Protein AF-A0A4R3ECY3-F1 (afdb_monomer)

Solvent-accessible surface area (backbone atoms only — not comparable to full-atom values): 20689 Å² total; per-residue (Å²): 122,49,36,33,35,35,36,10,32,29,17,8,31,43,53,27,49,53,40,46,52,64,72,63,51,92,56,80,47,37,41,31,19,12,16,52,34,33,70,38,80,38,33,53,60,34,50,54,49,42,60,73,66,65,41,53,54,29,34,14,54,40,38,49,27,45,73,75,68,54,66,50,87,97,32,72,66,42,26,51,32,27,62,54,42,63,76,67,56,44,71,68,48,52,53,51,56,70,68,37,41,58,59,46,78,48,75,54,74,92,40,38,34,39,37,21,6,11,30,95,94,30,41,50,75,32,75,68,87,67,90,44,70,70,56,48,64,70,18,57,68,22,36,31,36,29,30,78,62,43,47,74,43,76,49,78,58,98,55,26,27,41,39,21,31,16,13,18,40,52,32,54,86,52,49,48,32,19,22,20,28,38,37,35,33,72,78,70,47,72,45,83,42,80,39,67,55,72,58,60,71,55,54,54,52,28,61,77,71,68,51,70,72,49,55,55,49,18,62,68,43,1,26,83,52,64,80,82,52,81,64,81,44,45,42,29,40,32,39,30,71,48,76,52,17,49,54,48,48,52,44,42,69,66,25,87,55,43,34,81,72,27,23,26,33,75,58,86,84,42,53,78,37,68,54,95,86,38,41,21,76,29,35,70,90,47,43,52,62,53,23,63,76,62,69,32,64,34,30,38,74,33,47,86,49,38,66,62,30,47,57,50,48,54,53,43,45,75,56,75,40,42,49,29,68,43,68,23,81,61,33,47,70,33,90,62,36,44,74,38,51,30,22,36,38,28,47,54,16,36,39,27,48,53,19,41,37,26,40,45,20,39,38,28,42,44,15,35,38,38,34,50,24,37,36,26,38,21,15,33,39,27,40,48,15,35,37,30,32,52,16,38,36,26,56,52,33,72,46,53,68,59,37,78,44,60,57,64,37,76,44,76,65,80,85,130

Nearest PDB structures (foldseek):
  4m98-assembly1_A  TM=9.034E-01  e=2.107E-11  Neisseria gonorrhoeae FA 1090
  4m99-assembly1_B  TM=7.828E-01  e=1.287E-11  Neisseria gonorrhoeae FA 1090
  4eab-assembly1_A  TM=7.260E-01  e=8.252E-12  Caulobacter vibrioides
  4eaa-assembly1_A  TM=6.513E-01  e=6.137E-12  Caulobacter vibrioides
  4ea7-assembly1_A  TM=6.788E-01  e=5.382E-11  Caulobacter vibrioides

Mean predicted aligned error: 12.92 Å

Sequence (416 aa):
MTRLGLIADVHGNLPALEAVIAAAGPVDAWLCAGDIAGHLPLVDEVAARLRALGAHCIRGNHDMALLEGFGIPGSSAATRALQLQRRYVSEETRAWLASLPERLDLTFDDCTLTVLHGGPDSPLEQKVTSVTEAVRAFASGRVLVLGHTHHHLHEVGDDYAVLNPGPVGLPADGVACARAMVLDLPARSMHEIAVPYDATPVLTRMAELGYDERYANCLASGRWSGFSGKAPPVPLIIVGASIYGEMVAELAAAHPGIALIGFVDDAPGLAGRSVGGVPVLGRLADLAALADEHGVTDVAVAIGDNDARRRVAETVKRQGVRLARLVHPQATVSPSARLAQGVIVDAQAYLGPYCAVGEGVSIWPGATISHHTRIGAYAAVKPGASIGGHSVIAEEVKIELGSVTPSYSTVGGSPA

Foldseek 3Di:
DFKEKEAEQQQLQPQLVVQSDVQSPDGPAYEYLANLHFQFANSQVSLVVCVVRVHQYAHAPLLVCLQVVHADPPAPNRSVRSVLNVVPPDPVSNVVSVPHHQWDWDADPNAIEIHAAAADVDSHDHPCPACDPVRVVVFFQHEYEYHPNQDWDWDDDPRGIYTYQGHSHFQAPFALFGTIKMADPPVRDIDIDTHHGDCVVRQVVCVVSVRDNCVVVRNVGSHPPDSPDDPAAAEEEEEDLPPLSLQVVVLQVQDPRHDYQAYAYPPPPQDQPDRNNGHHPYHLVCVLVVCVVRVHQEYAYRDPQLVVSVVSQVSCVVSVHWADAGARPQEAADPQEAADGNEHHDHLEYHEHNEYEAYNEYEEANEYEYYCEYAEHSEYEYHLEYAAHCEYEYGSHYNDHNHYHYHNYYHDDDDD

Structure (mmCIF, N/CA/C/O backbone):
data_AF-A0A4R3ECY3-F1
#
_entry.id   AF-A0A4R3ECY3-F1
#
loop_
_atom_site.group_PDB
_atom_site.id
_atom_site.type_symbol
_atom_site.label_atom_id
_atom_site.label_alt_id
_atom_site.label_comp_id
_atom_site.label_asym_id
_atom_site.label_entity_id
_atom_site.label_seq_id
_atom_site.pdbx_PDB_ins_code
_atom_site.Cartn_x
_atom_site.Cartn_y
_atom_site.Cartn_z
_atom_site.occupancy
_atom_site.B_iso_or_equiv
_atom_site.auth_seq_id
_atom_site.auth_comp_id
_atom_site.auth_asym_id
_atom_site.auth_atom_id
_atom_site.pdbx_PDB_model_num
ATOM 1 N N . MET A 1 1 ? -27.384 -6.109 29.345 1.00 86.12 1 MET A N 1
ATOM 2 C CA . MET A 1 1 ? -25.939 -6.179 29.620 1.00 86.12 1 MET A CA 1
ATOM 3 C C . MET A 1 1 ? -25.334 -6.874 28.436 1.00 86.12 1 MET A C 1
ATOM 5 O O . MET A 1 1 ? -25.494 -8.080 28.303 1.00 86.12 1 MET A O 1
ATOM 9 N N . THR A 1 2 ? -24.766 -6.068 27.559 1.00 97.31 2 THR A N 1
ATOM 10 C CA . THR A 1 2 ? -24.216 -6.470 26.275 1.00 97.31 2 THR A CA 1
ATOM 11 C C . THR A 1 2 ? -22.708 -6.500 26.407 1.00 97.31 2 THR A C 1
ATOM 13 O O . THR A 1 2 ? -22.107 -5.520 26.848 1.00 97.31 2 THR A O 1
ATOM 16 N N . ARG A 1 3 ? -22.100 -7.609 26.012 1.00 98.25 3 ARG A N 1
ATOM 17 C CA . ARG A 1 3 ? -20.657 -7.810 25.993 1.00 98.25 3 ARG A CA 1
ATOM 18 C C . ARG A 1 3 ? -20.173 -7.766 24.553 1.00 98.25 3 ARG A C 1
ATOM 20 O O . ARG A 1 3 ? -20.595 -8.567 23.727 1.00 98.25 3 ARG A O 1
ATOM 27 N N . LEU A 1 4 ? -19.283 -6.836 24.241 1.00 98.69 4 LEU A N 1
ATOM 28 C CA . LEU A 1 4 ? -18.792 -6.588 22.888 1.00 98.69 4 LEU A CA 1
ATOM 29 C C . LEU A 1 4 ? -17.305 -6.921 22.790 1.00 98.69 4 LEU A C 1
ATOM 31 O O . LEU A 1 4 ? -16.524 -6.505 23.643 1.00 98.69 4 LEU A O 1
ATOM 35 N N . GLY A 1 5 ? -16.904 -7.628 21.737 1.00 98.69 5 GLY A N 1
ATOM 36 C CA . GLY A 1 5 ? -15.499 -7.771 21.361 1.00 98.69 5 GLY A CA 1
ATOM 37 C C . GLY A 1 5 ? -15.071 -6.630 20.437 1.00 98.69 5 GLY A C 1
ATOM 38 O O . GLY A 1 5 ? -15.737 -6.365 19.438 1.00 98.69 5 GLY A O 1
ATOM 39 N N . LEU A 1 6 ? -13.971 -5.950 20.749 1.00 98.81 6 LEU A N 1
ATOM 40 C CA . LEU A 1 6 ? -13.422 -4.839 19.969 1.00 98.81 6 LEU A CA 1
ATOM 41 C C . LEU A 1 6 ? -12.062 -5.238 19.387 1.00 98.81 6 LEU A C 1
ATOM 43 O O . LEU A 1 6 ? -11.163 -5.641 20.129 1.00 98.81 6 LEU A O 1
ATOM 47 N N . ILE A 1 7 ? -11.910 -5.100 18.070 1.00 98.69 7 ILE A N 1
ATOM 48 C CA . ILE A 1 7 ? -10.681 -5.412 17.328 1.00 98.69 7 ILE A CA 1
ATOM 49 C C . ILE A 1 7 ? -10.351 -4.326 16.304 1.00 98.69 7 ILE A C 1
ATOM 51 O O . ILE A 1 7 ? -11.239 -3.644 15.798 1.00 98.69 7 ILE A O 1
ATOM 55 N N . ALA A 1 8 ? -9.072 -4.195 15.968 1.00 98.31 8 ALA A N 1
ATOM 56 C CA . ALA A 1 8 ? -8.562 -3.314 14.923 1.00 98.31 8 ALA A CA 1
ATOM 57 C C . ALA A 1 8 ? -7.276 -3.903 14.326 1.00 98.31 8 ALA A C 1
ATOM 59 O O . ALA A 1 8 ? -6.655 -4.781 14.935 1.00 98.31 8 ALA A O 1
ATOM 60 N N . ASP A 1 9 ? -6.878 -3.420 13.149 1.00 97.75 9 ASP A N 1
ATOM 61 C CA . ASP A 1 9 ? -5.559 -3.665 12.558 1.00 97.75 9 ASP A CA 1
ATOM 62 C C . ASP A 1 9 ? -5.216 -5.175 12.485 1.00 97.75 9 ASP A C 1
ATOM 64 O O . ASP A 1 9 ? -4.174 -5.649 12.958 1.00 97.75 9 ASP A O 1
ATOM 68 N N . VAL A 1 10 ? -6.141 -5.966 11.922 1.00 98.25 10 VAL A N 1
ATOM 69 C CA . VAL A 1 10 ? -5.993 -7.427 11.754 1.00 98.25 10 VAL A CA 1
ATOM 70 C C . VAL A 1 10 ? -4.949 -7.758 10.691 1.00 98.25 10 VAL A C 1
ATOM 72 O O . VAL A 1 10 ? -4.252 -8.767 10.808 1.00 98.25 10 VAL A O 1
ATOM 75 N N . HIS A 1 11 ? -4.811 -6.903 9.674 1.00 97.44 11 HIS A N 1
ATOM 76 C CA . HIS A 1 11 ? -3.749 -6.933 8.667 1.00 97.44 11 HIS A CA 1
ATOM 77 C C . HIS A 1 11 ? -3.551 -8.287 7.970 1.00 97.44 11 HIS A C 1
ATOM 79 O O . HIS A 1 11 ? -2.441 -8.579 7.545 1.00 97.44 11 HIS A O 1
ATOM 85 N N . GLY A 1 12 ? -4.580 -9.127 7.833 1.00 98.00 12 GLY A N 1
ATOM 86 C CA . GLY A 1 12 ? -4.457 -10.461 7.233 1.00 98.00 12 GLY A CA 1
ATOM 87 C C . GLY A 1 12 ? -3.755 -11.494 8.128 1.00 98.00 12 GLY A C 1
ATOM 88 O O . GLY A 1 12 ? -3.049 -12.368 7.623 1.00 98.00 12 GLY A O 1
ATOM 89 N N . ASN A 1 13 ? -3.905 -11.394 9.453 1.00 98.25 13 ASN A N 1
ATOM 90 C CA . ASN A 1 13 ? -3.356 -12.342 10.429 1.00 98.25 13 ASN A CA 1
ATOM 91 C C . ASN A 1 13 ? -4.448 -13.211 11.075 1.00 98.25 13 ASN A C 1
ATOM 93 O O . ASN A 1 13 ? -4.914 -12.933 12.182 1.00 98.25 13 ASN A O 1
ATOM 97 N N . LEU A 1 14 ? -4.861 -14.279 10.388 1.00 98.62 14 LEU A N 1
ATOM 98 C CA . LEU A 1 14 ? -5.902 -15.171 10.905 1.00 98.62 14 LEU A CA 1
ATOM 99 C C . LEU A 1 14 ? -5.538 -15.833 12.254 1.00 98.62 14 LEU A C 1
ATOM 101 O O . LEU A 1 14 ? -6.391 -15.818 13.140 1.00 98.62 14 LEU A O 1
ATOM 105 N N . PRO A 1 15 ? -4.323 -16.380 12.478 1.00 98.44 15 PRO A N 1
ATOM 106 C CA . PRO A 1 15 ? -3.983 -16.989 13.767 1.00 98.44 15 PRO A CA 1
ATOM 107 C C . PRO A 1 15 ? -4.095 -16.024 14.951 1.00 98.44 15 PRO A C 1
ATOM 109 O O . PRO A 1 15 ? -4.580 -16.411 16.013 1.00 98.44 15 PRO A O 1
ATOM 112 N N . ALA A 1 16 ? -3.703 -14.760 14.761 1.00 98.31 16 ALA A N 1
ATOM 113 C CA . ALA A 1 16 ? -3.882 -13.724 15.771 1.00 98.31 16 ALA A CA 1
ATOM 114 C C . ALA A 1 16 ? -5.365 -13.433 16.044 1.00 98.31 16 ALA A C 1
ATOM 116 O O . ALA A 1 16 ? -5.767 -13.338 17.205 1.00 98.31 16 ALA A O 1
ATOM 117 N N . LEU A 1 17 ? -6.181 -13.338 14.986 1.00 98.69 17 LEU A N 1
ATOM 118 C CA . LEU A 1 17 ? -7.625 -13.135 15.100 1.00 98.69 17 LEU A CA 1
ATOM 119 C C . LEU A 1 17 ? -8.293 -14.274 15.887 1.00 98.69 17 LEU A C 1
ATOM 121 O O . LEU A 1 17 ? -9.053 -14.014 16.817 1.00 98.69 17 LEU A O 1
ATOM 125 N N . GLU A 1 18 ? -7.985 -15.533 15.574 1.00 98.69 18 GLU A N 1
ATOM 126 C CA . GLU A 1 18 ? -8.539 -16.674 16.316 1.00 98.69 18 GLU A CA 1
ATOM 127 C C . GLU A 1 18 ? -8.093 -16.685 17.780 1.00 98.69 18 GLU A C 1
ATOM 129 O O . GLU A 1 18 ? -8.894 -16.985 18.667 1.00 98.69 18 GLU A O 1
ATOM 134 N N . ALA A 1 19 ? -6.840 -16.314 18.056 1.00 98.56 19 ALA A N 1
ATOM 135 C CA . ALA A 1 19 ? -6.330 -16.254 19.419 1.00 98.56 19 ALA A CA 1
ATOM 136 C C . ALA A 1 19 ? -7.079 -15.214 20.269 1.00 98.56 19 ALA A C 1
ATOM 138 O O . ALA A 1 19 ? -7.458 -15.520 21.402 1.00 98.56 19 ALA A O 1
ATOM 139 N N . VAL A 1 20 ? -7.347 -14.013 19.736 1.00 98.50 20 VAL A N 1
ATOM 140 C CA . VAL A 1 20 ? -8.110 -12.992 20.480 1.00 98.50 20 VAL A CA 1
ATOM 141 C C . VAL A 1 20 ? -9.578 -13.373 20.647 1.00 98.50 20 VAL A C 1
ATOM 143 O O . VAL A 1 20 ? -10.138 -13.133 21.714 1.00 98.50 20 VAL A O 1
ATOM 146 N N . ILE A 1 21 ? -10.188 -14.025 19.651 1.00 98.56 21 ILE A N 1
ATOM 147 C CA . ILE A 1 21 ? -11.567 -14.526 19.757 1.00 98.56 21 ILE A CA 1
ATOM 148 C C . ILE A 1 21 ? -11.665 -15.584 20.858 1.00 98.56 21 ILE A C 1
ATOM 150 O O . ILE A 1 21 ? -12.568 -15.525 21.692 1.00 98.56 21 ILE A O 1
ATOM 154 N N . ALA A 1 22 ? -10.723 -16.528 20.897 1.00 98.25 22 ALA A N 1
ATOM 155 C CA . ALA A 1 22 ? -10.681 -17.551 21.935 1.00 98.25 22 ALA A CA 1
ATOM 156 C C . ALA A 1 22 ? -10.464 -16.942 23.331 1.00 98.25 22 ALA A C 1
ATOM 158 O O . ALA A 1 22 ? -11.137 -17.335 24.284 1.00 98.25 22 ALA A O 1
ATOM 159 N N . ALA A 1 23 ? -9.562 -15.961 23.451 1.00 98.31 23 ALA A N 1
ATOM 160 C CA . ALA A 1 23 ? -9.255 -15.297 24.717 1.00 98.31 23 ALA A CA 1
ATOM 161 C C . ALA A 1 23 ? -10.400 -14.411 25.242 1.00 98.31 23 ALA A C 1
ATOM 163 O O . ALA A 1 23 ? -10.564 -14.291 26.455 1.00 98.31 23 ALA A O 1
ATOM 164 N N . ALA A 1 24 ? -11.206 -13.814 24.359 1.00 97.88 24 ALA A N 1
ATOM 165 C CA . ALA A 1 24 ? -12.351 -12.986 24.747 1.00 97.88 24 ALA A CA 1
ATOM 166 C C . ALA A 1 24 ? -13.479 -13.781 25.423 1.00 97.88 24 ALA A C 1
ATOM 168 O O . ALA A 1 24 ? -14.236 -13.233 26.240 1.00 97.88 24 ALA A O 1
ATOM 169 N N . GLY A 1 25 ? -13.580 -15.072 25.091 1.00 95.94 25 GLY A N 1
ATOM 170 C CA . GLY A 1 25 ? -14.728 -15.899 25.429 1.00 95.94 25 GLY A CA 1
ATOM 171 C C . GLY A 1 25 ? -15.992 -15.461 24.674 1.00 95.94 25 GLY A C 1
ATOM 172 O O . GLY A 1 25 ? -15.911 -14.738 23.680 1.00 95.94 25 GLY A O 1
ATOM 173 N N . PRO A 1 26 ? -17.179 -15.906 25.119 1.00 96.12 26 PRO A N 1
ATOM 174 C CA . PRO A 1 26 ? -18.442 -15.511 24.506 1.00 96.12 26 PRO A CA 1
ATOM 175 C C . PRO A 1 26 ? -18.669 -13.997 24.604 1.00 96.12 26 PRO A C 1
ATOM 177 O O . PRO A 1 26 ? -18.527 -13.409 25.677 1.00 96.12 26 PRO A O 1
ATOM 180 N N . VAL A 1 27 ? -19.047 -13.387 23.483 1.00 98.25 27 VAL A N 1
ATOM 181 C CA . VAL A 1 27 ? -19.480 -11.988 23.362 1.00 98.25 27 VAL A CA 1
ATOM 182 C C . VAL A 1 27 ? -20.734 -11.945 22.488 1.00 98.25 27 VAL A C 1
ATOM 184 O O . VAL A 1 27 ? -20.941 -12.841 21.668 1.00 98.25 27 VAL A O 1
ATOM 187 N N . ASP A 1 28 ? -21.562 -10.919 22.651 1.00 98.31 28 ASP A N 1
ATOM 188 C CA . ASP A 1 28 ? -22.823 -10.762 21.921 1.00 98.31 28 ASP A CA 1
ATOM 189 C C . ASP A 1 28 ? -22.611 -10.239 20.493 1.00 98.31 28 ASP A C 1
ATOM 191 O O . ASP A 1 28 ? -23.364 -10.587 19.586 1.00 98.31 28 ASP A O 1
ATOM 195 N N . ALA A 1 29 ? -21.577 -9.417 20.277 1.00 98.19 29 ALA A N 1
ATOM 196 C CA . ALA A 1 29 ? -21.187 -8.931 18.955 1.00 98.19 29 ALA A CA 1
ATOM 197 C C . ALA A 1 29 ? -19.703 -8.534 18.897 1.00 98.19 29 ALA A C 1
ATOM 199 O O . ALA A 1 29 ? -19.076 -8.248 19.920 1.00 98.19 29 ALA A O 1
ATOM 200 N N . TRP A 1 30 ? -19.157 -8.476 17.679 1.00 98.69 30 TRP A N 1
ATOM 201 C CA . TRP A 1 30 ? -17.803 -7.989 17.399 1.00 98.69 30 TRP A CA 1
ATOM 202 C C . TRP A 1 30 ? -17.842 -6.679 16.614 1.00 98.69 30 TRP A C 1
ATOM 204 O O . TRP A 1 30 ? -18.579 -6.573 15.634 1.00 98.69 30 TRP A O 1
ATOM 214 N N . LEU A 1 31 ? -17.012 -5.713 17.008 1.00 98.75 31 LEU A N 1
ATOM 215 C CA . LEU A 1 31 ? -16.751 -4.471 16.279 1.00 98.75 31 LEU A CA 1
ATOM 216 C C . LEU A 1 31 ? -15.308 -4.479 15.766 1.00 98.75 31 LEU A C 1
ATOM 218 O O . LEU A 1 31 ? -14.377 -4.680 16.546 1.00 98.75 31 LEU A O 1
ATOM 222 N N . CYS A 1 32 ? -15.123 -4.240 14.468 1.00 98.69 32 CYS A N 1
ATOM 223 C CA . CYS A 1 32 ? -13.813 -4.185 13.826 1.00 98.69 32 CYS A CA 1
ATOM 224 C C . CYS A 1 32 ? -13.550 -2.798 13.235 1.00 98.69 32 CYS A C 1
ATOM 226 O O . CYS A 1 32 ? -14.212 -2.394 12.278 1.00 98.69 32 CYS A O 1
ATOM 228 N N . ALA A 1 33 ? -12.563 -2.091 13.789 1.00 98.50 33 ALA A N 1
ATOM 229 C CA . ALA A 1 33 ? -12.195 -0.726 13.417 1.00 98.50 33 ALA A CA 1
ATOM 230 C C . ALA A 1 33 ? -11.274 -0.639 12.180 1.00 98.50 33 ALA A C 1
ATOM 232 O O . ALA A 1 33 ? -10.488 0.296 12.064 1.00 98.50 33 ALA A O 1
ATOM 233 N N . GLY A 1 34 ? -11.373 -1.592 11.249 1.00 97.69 34 GLY A N 1
ATOM 234 C CA . GLY A 1 34 ? -10.670 -1.554 9.963 1.00 97.69 34 GLY A CA 1
ATOM 235 C C . GLY A 1 34 ? -9.243 -2.097 9.979 1.00 97.69 34 GLY A C 1
ATOM 236 O O . GLY A 1 34 ? -8.794 -2.689 10.963 1.00 97.69 34 GLY A O 1
ATOM 237 N N . ASP A 1 35 ? -8.574 -1.923 8.837 1.00 98.19 35 ASP A N 1
ATOM 238 C CA . ASP A 1 35 ? -7.286 -2.528 8.489 1.00 98.19 35 ASP A CA 1
ATOM 239 C C . ASP A 1 35 ? -7.350 -4.056 8.585 1.00 98.19 35 ASP A C 1
ATOM 241 O O . ASP A 1 35 ? -6.617 -4.731 9.312 1.00 98.19 35 ASP A O 1
ATOM 245 N N . ILE A 1 36 ? -8.310 -4.605 7.839 1.00 98.56 36 ILE A N 1
ATOM 246 C CA . ILE A 1 36 ? -8.537 -6.043 7.701 1.00 98.56 36 ILE A CA 1
ATOM 247 C C . ILE A 1 36 ? -7.476 -6.646 6.779 1.00 98.56 36 ILE A C 1
ATOM 249 O O . ILE A 1 36 ? -6.882 -7.679 7.098 1.00 98.56 36 ILE A O 1
ATOM 253 N N . ALA A 1 37 ? -7.234 -5.992 5.644 1.00 97.56 37 ALA A N 1
ATOM 254 C CA . ALA A 1 37 ? -6.122 -6.242 4.742 1.00 97.56 37 ALA A CA 1
ATOM 255 C C . ALA A 1 37 ? -4.893 -5.406 5.128 1.00 97.56 37 ALA A C 1
ATOM 257 O O . ALA A 1 37 ? -4.955 -4.549 6.005 1.00 97.56 37 ALA A O 1
ATOM 258 N N . GLY A 1 38 ? -3.764 -5.634 4.450 1.00 92.12 38 GLY A N 1
ATOM 259 C CA . GLY A 1 38 ? -2.569 -4.818 4.647 1.00 92.12 38 GLY A CA 1
ATOM 260 C C . GLY A 1 38 ? -1.290 -5.627 4.742 1.00 92.12 38 GLY A C 1
ATOM 261 O O . GLY A 1 38 ? -0.774 -6.115 3.744 1.00 92.12 38 GLY A O 1
ATOM 262 N N . HIS A 1 39 ? -0.702 -5.701 5.925 1.00 93.56 39 HIS A N 1
ATOM 263 C CA . HIS A 1 39 ? 0.677 -6.160 6.074 1.00 93.56 39 HIS A CA 1
ATOM 264 C C . HIS A 1 39 ? 0.917 -7.659 5.808 1.00 93.56 39 HIS A C 1
ATOM 266 O O . HIS A 1 39 ? 1.993 -8.012 5.323 1.00 93.56 39 HIS A O 1
ATOM 272 N N . LEU A 1 40 ? -0.045 -8.534 6.106 1.00 96.19 40 LEU A N 1
ATOM 273 C CA . LEU A 1 40 ? 0.139 -9.990 6.181 1.00 96.19 40 LEU A CA 1
ATOM 274 C C . LEU A 1 40 ? -0.827 -10.729 5.232 1.00 96.19 40 LEU A C 1
ATOM 276 O O . LEU A 1 40 ? -1.808 -10.147 4.765 1.00 96.19 40 LEU A O 1
ATOM 280 N N . PRO A 1 41 ? -0.530 -11.982 4.841 1.00 97.31 41 PRO A N 1
ATOM 281 C CA . PRO A 1 41 ? -1.108 -12.544 3.626 1.00 97.31 41 PRO A CA 1
ATOM 282 C C . PRO A 1 41 ? -2.498 -13.186 3.721 1.00 97.31 41 PRO A C 1
ATOM 284 O O . PRO A 1 41 ? -3.093 -13.440 2.678 1.00 97.31 41 PRO A O 1
ATOM 287 N N . LEU A 1 42 ? -3.029 -13.479 4.909 1.00 98.44 42 LEU A N 1
ATOM 288 C CA . LEU A 1 42 ? -4.257 -14.281 5.055 1.00 98.44 42 LEU A CA 1
ATOM 289 C C . LEU A 1 42 ? -5.531 -13.423 4.986 1.00 98.44 42 LEU A C 1
ATOM 291 O O . LEU A 1 42 ? -6.407 -13.505 5.847 1.00 98.44 42 LEU A O 1
ATOM 295 N N . VAL A 1 43 ? -5.599 -12.517 4.007 1.00 98.62 43 VAL A N 1
ATOM 296 C CA . VAL A 1 43 ? -6.674 -11.515 3.897 1.00 98.62 43 VAL A CA 1
ATOM 297 C C . VAL A 1 43 ? -8.021 -12.165 3.581 1.00 98.62 43 VAL A C 1
ATOM 299 O O . VAL A 1 43 ? -9.024 -11.806 4.196 1.00 98.62 43 VAL A O 1
ATOM 302 N N . ASP A 1 44 ? -8.055 -13.124 2.650 1.00 98.75 44 ASP A N 1
ATOM 303 C CA . ASP A 1 44 ? -9.290 -13.821 2.271 1.00 98.75 44 ASP A CA 1
ATOM 304 C C . ASP A 1 44 ? -9.848 -14.634 3.448 1.00 98.75 44 ASP A C 1
ATOM 306 O O . ASP A 1 44 ? -11.050 -14.623 3.717 1.00 98.75 44 ASP A O 1
ATOM 310 N N . GLU A 1 45 ? -8.972 -15.292 4.203 1.00 98.75 45 GLU A N 1
ATOM 311 C CA . GLU A 1 45 ? -9.355 -16.113 5.342 1.00 98.75 45 GLU A CA 1
ATOM 312 C C . GLU A 1 45 ? -9.820 -15.262 6.530 1.00 98.75 45 GLU A C 1
ATOM 314 O O . GLU A 1 45 ? -10.818 -15.595 7.173 1.00 98.75 45 GLU A O 1
ATOM 319 N N . VAL A 1 46 ? -9.161 -14.127 6.791 1.00 98.81 46 VAL A N 1
ATOM 320 C CA . VAL A 1 46 ? -9.627 -13.143 7.780 1.00 98.81 46 VAL A CA 1
ATOM 321 C C . VAL A 1 46 ? -10.996 -12.585 7.385 1.00 98.81 46 VAL A C 1
ATOM 323 O O . VAL A 1 46 ? -11.898 -12.534 8.223 1.00 98.81 46 VAL A O 1
ATOM 326 N N . ALA A 1 47 ? -11.188 -12.197 6.122 1.00 98.81 47 ALA A N 1
ATOM 327 C CA . ALA A 1 47 ? -12.463 -11.678 5.635 1.00 98.81 47 ALA A CA 1
ATOM 328 C C . ALA A 1 47 ? -13.593 -12.708 5.789 1.00 98.81 47 ALA A C 1
ATOM 330 O O . ALA A 1 47 ? -14.660 -12.395 6.324 1.00 98.81 47 ALA A O 1
ATOM 331 N N . ALA A 1 48 ? -13.346 -13.957 5.386 1.00 98.81 48 ALA A N 1
ATOM 332 C CA . ALA A 1 48 ? -14.287 -15.056 5.576 1.00 98.81 48 ALA A CA 1
ATOM 333 C C . ALA A 1 48 ? -14.622 -15.259 7.062 1.00 98.81 48 ALA A C 1
ATOM 335 O O . ALA A 1 48 ? -15.792 -15.433 7.419 1.00 98.81 48 ALA A O 1
ATOM 336 N N . ARG A 1 49 ? -13.618 -15.174 7.942 1.00 98.69 49 ARG A N 1
ATOM 337 C CA . ARG A 1 49 ? -13.804 -15.347 9.382 1.00 98.69 49 ARG A CA 1
ATOM 338 C C . ARG A 1 49 ? -14.636 -14.235 10.017 1.00 98.69 49 ARG A C 1
ATOM 340 O O . ARG A 1 49 ? -15.554 -14.536 10.780 1.00 98.69 49 ARG A O 1
ATOM 347 N N . LEU A 1 50 ? -14.361 -12.973 9.686 1.00 98.81 50 LEU A N 1
ATOM 348 C CA . LEU A 1 50 ? -15.126 -11.820 10.176 1.00 98.81 50 LEU A CA 1
ATOM 349 C C . LEU A 1 50 ? -16.586 -11.868 9.706 1.00 98.81 50 LEU A C 1
ATOM 351 O O . LEU A 1 50 ? -17.498 -11.615 10.494 1.00 98.81 50 LEU A O 1
ATOM 355 N N . ARG A 1 51 ? -16.824 -12.286 8.456 1.00 98.56 51 ARG A N 1
ATOM 356 C CA . ARG A 1 51 ? -18.178 -12.524 7.931 1.00 98.56 51 ARG A CA 1
ATOM 357 C C . ARG A 1 51 ? -18.895 -13.641 8.686 1.00 98.56 51 ARG A C 1
ATOM 359 O O . ARG A 1 51 ? -20.057 -13.475 9.040 1.00 98.56 51 ARG A O 1
ATOM 366 N N . ALA A 1 52 ? -18.210 -14.748 8.973 1.00 98.38 52 ALA A N 1
ATOM 367 C CA . ALA A 1 52 ? -18.777 -15.862 9.734 1.00 98.38 52 ALA A CA 1
ATOM 368 C C . ALA A 1 52 ? -19.112 -15.489 11.191 1.00 98.38 52 ALA A C 1
ATOM 370 O O . ALA A 1 52 ? -20.049 -16.043 11.759 1.00 98.38 52 ALA A O 1
ATOM 371 N N . LEU A 1 53 ? -18.378 -14.544 11.790 1.00 97.44 53 LEU A N 1
ATOM 372 C CA . LEU A 1 53 ? -18.703 -13.975 13.106 1.00 97.44 53 LEU A CA 1
ATOM 373 C C . LEU A 1 53 ? -19.909 -13.032 13.084 1.00 97.44 53 LEU A C 1
ATOM 375 O O . LEU A 1 53 ? -20.407 -12.685 14.150 1.00 97.44 53 LEU A O 1
ATOM 379 N N . GLY A 1 54 ? -20.335 -12.564 11.907 1.00 98.00 54 GLY A N 1
ATOM 380 C CA . GLY A 1 54 ? -21.266 -11.443 11.808 1.00 98.00 54 GLY A CA 1
ATOM 381 C C . GLY A 1 54 ? -20.683 -10.149 12.386 1.00 98.00 54 GLY A C 1
ATOM 382 O O . GLY A 1 54 ? -21.427 -9.344 12.938 1.00 98.00 54 GLY A O 1
ATOM 383 N N . ALA A 1 55 ? -19.359 -9.963 12.310 1.00 98.50 55 ALA A N 1
ATOM 384 C CA . ALA A 1 55 ? -18.699 -8.791 12.871 1.00 98.50 55 ALA A CA 1
ATOM 385 C C . ALA A 1 55 ? -19.130 -7.501 12.151 1.00 98.50 55 ALA A C 1
ATOM 387 O O . ALA A 1 55 ? -19.228 -7.449 10.923 1.00 98.50 55 ALA A O 1
ATOM 388 N N . HIS A 1 56 ? -19.343 -6.436 12.921 1.00 98.69 56 HIS A N 1
ATOM 389 C CA . HIS A 1 56 ? -19.583 -5.097 12.401 1.00 98.69 56 HIS A CA 1
ATOM 390 C C . HIS A 1 56 ? -18.243 -4.440 12.060 1.00 98.69 56 HIS A C 1
ATOM 392 O O . HIS A 1 56 ? -17.530 -3.954 12.939 1.00 98.69 56 HIS A O 1
ATOM 398 N N . CYS A 1 57 ? -17.890 -4.453 10.779 1.00 98.75 57 CYS A N 1
ATOM 399 C CA . CYS A 1 57 ? -16.612 -3.949 10.286 1.00 98.75 57 CYS A CA 1
ATOM 400 C C . CYS A 1 57 ? -16.760 -2.584 9.603 1.00 98.75 57 CYS A C 1
ATOM 402 O O . CYS A 1 57 ? -17.716 -2.358 8.859 1.00 98.75 57 CYS A O 1
ATOM 404 N N . ILE A 1 58 ? -15.771 -1.715 9.796 1.00 98.69 58 ILE A N 1
ATOM 405 C CA . ILE A 1 58 ? -15.501 -0.566 8.920 1.00 98.69 58 ILE A CA 1
ATOM 406 C C . ILE A 1 58 ? -14.244 -0.822 8.083 1.00 98.69 58 ILE A C 1
ATOM 408 O O . ILE A 1 58 ? -13.481 -1.742 8.374 1.00 98.69 58 ILE A O 1
ATOM 412 N N . ARG A 1 59 ? -14.019 -0.000 7.055 1.00 96.94 59 ARG A N 1
ATOM 413 C CA . ARG A 1 59 ? -12.748 0.039 6.313 1.00 96.94 59 ARG A CA 1
ATOM 414 C C . ARG A 1 59 ? -11.698 0.837 7.073 1.00 96.94 59 ARG A C 1
ATOM 416 O O . ARG A 1 59 ? -12.011 1.894 7.616 1.00 96.94 59 ARG A O 1
ATOM 423 N N . GLY A 1 60 ? -10.458 0.365 7.027 1.00 97.44 60 GLY A N 1
ATOM 424 C CA . GLY A 1 60 ? -9.271 1.151 7.351 1.00 97.44 60 GLY A CA 1
ATOM 425 C C . GLY A 1 60 ? -8.571 1.701 6.109 1.00 97.44 60 GLY A C 1
ATOM 426 O O . GLY A 1 60 ? -9.010 1.498 4.968 1.00 97.44 60 GLY A O 1
ATOM 427 N N . ASN A 1 61 ? -7.475 2.429 6.316 1.00 95.44 61 ASN A N 1
ATOM 428 C CA . ASN A 1 61 ? -6.734 3.042 5.216 1.00 95.44 61 ASN A CA 1
ATOM 429 C C . ASN A 1 61 ? -5.972 1.993 4.380 1.00 95.44 61 ASN A C 1
ATOM 431 O O . ASN A 1 61 ? -5.803 2.185 3.173 1.00 95.44 61 ASN A O 1
ATOM 435 N N . HIS A 1 62 ? -5.584 0.850 4.961 1.00 96.62 62 HIS A N 1
ATOM 436 C CA . HIS A 1 62 ? -4.989 -0.261 4.211 1.00 96.62 62 HIS A CA 1
ATOM 437 C C . HIS A 1 62 ? -6.009 -0.990 3.337 1.00 96.62 62 HIS A C 1
ATOM 439 O O . HIS A 1 62 ? -5.689 -1.351 2.201 1.00 96.62 62 HIS A O 1
ATOM 445 N N . ASP A 1 63 ? -7.245 -1.149 3.815 1.00 97.94 63 ASP A N 1
ATOM 446 C CA . ASP A 1 63 ? -8.336 -1.716 3.016 1.00 97.94 63 ASP A CA 1
ATOM 447 C C . ASP A 1 63 ? -8.604 -0.839 1.784 1.00 97.94 63 ASP A C 1
ATOM 449 O O . ASP A 1 63 ? -8.679 -1.332 0.657 1.00 97.94 63 ASP A O 1
ATOM 453 N N . MET A 1 64 ? -8.657 0.482 1.981 1.00 95.25 64 MET A N 1
ATOM 454 C CA . MET A 1 64 ? -8.805 1.457 0.897 1.00 95.25 64 MET A CA 1
ATOM 455 C C . MET A 1 64 ? -7.638 1.419 -0.093 1.00 95.25 64 MET A C 1
ATOM 457 O O . MET A 1 64 ? -7.855 1.357 -1.306 1.00 95.25 64 MET A O 1
ATOM 461 N N . ALA A 1 65 ? -6.402 1.379 0.405 1.00 90.75 65 ALA A N 1
ATOM 462 C CA . ALA A 1 65 ? -5.211 1.285 -0.434 1.00 90.75 65 ALA A CA 1
ATOM 463 C C . ALA A 1 65 ? -5.193 -0.003 -1.271 1.00 90.75 65 ALA A C 1
ATOM 465 O O . ALA A 1 65 ? -4.835 0.029 -2.455 1.00 90.75 65 ALA A O 1
ATOM 466 N N . LEU A 1 66 ? -5.633 -1.132 -0.697 1.00 95.06 66 LEU A N 1
ATOM 467 C CA . LEU A 1 66 ? -5.771 -2.390 -1.427 1.00 95.06 66 LEU A CA 1
ATOM 468 C C . LEU A 1 66 ? -6.749 -2.252 -2.594 1.00 95.06 66 LEU A C 1
ATOM 470 O O . LEU A 1 66 ? -6.453 -2.751 -3.679 1.00 95.06 66 LEU A O 1
ATOM 474 N N . LEU A 1 67 ? -7.892 -1.595 -2.385 1.00 92.31 67 LEU A N 1
ATOM 475 C CA . LEU A 1 67 ? -8.952 -1.445 -3.385 1.00 92.31 67 LEU A CA 1
ATOM 476 C C . LEU A 1 67 ? -8.549 -0.480 -4.504 1.00 92.31 67 LEU A C 1
ATOM 478 O O . LEU A 1 67 ? -8.600 -0.830 -5.687 1.00 92.31 67 LEU A O 1
ATOM 482 N N . GLU A 1 68 ? -8.067 0.704 -4.147 1.00 86.44 68 GLU A N 1
ATOM 483 C CA . GLU A 1 68 ? -7.769 1.770 -5.107 1.00 86.44 68 GLU A CA 1
ATOM 484 C C . GLU A 1 68 ? -6.396 1.617 -5.776 1.00 86.44 68 GLU A C 1
ATOM 486 O O . GLU A 1 68 ? -6.177 2.102 -6.886 1.00 86.44 68 GLU A O 1
ATOM 491 N N . GLY A 1 69 ? -5.475 0.874 -5.159 1.00 79.25 69 GLY A N 1
ATOM 492 C CA . GLY A 1 69 ? -4.160 0.585 -5.731 1.00 79.25 69 GLY A CA 1
ATOM 493 C C . GLY A 1 69 ? -3.150 1.713 -5.561 1.00 79.25 69 GLY A C 1
ATOM 494 O O . GLY A 1 69 ? -2.179 1.781 -6.318 1.00 79.25 69 GLY A O 1
ATOM 495 N N . PHE A 1 70 ? -3.364 2.585 -4.576 1.00 76.88 70 PHE A N 1
ATOM 496 C CA . PHE A 1 70 ? -2.356 3.532 -4.116 1.00 76.88 70 PHE A CA 1
ATOM 497 C C . PHE A 1 70 ? -1.468 2.903 -3.026 1.00 76.88 70 PHE A C 1
ATOM 499 O O . PHE A 1 70 ? -1.781 1.859 -2.458 1.00 76.88 70 PHE A O 1
ATOM 506 N N . GLY A 1 71 ? -0.307 3.508 -2.774 1.00 74.25 71 GLY A N 1
ATOM 507 C CA . GLY A 1 71 ? 0.597 3.084 -1.700 1.00 74.25 71 GLY A CA 1
ATOM 508 C C . GLY A 1 71 ? 0.296 3.790 -0.380 1.00 74.25 71 GLY A C 1
ATOM 509 O O . GLY A 1 71 ? -0.242 4.892 -0.385 1.00 74.25 71 GLY A O 1
ATOM 510 N N . ILE A 1 72 ? 0.704 3.196 0.740 1.00 80.62 72 ILE A N 1
ATOM 511 C CA . ILE A 1 72 ? 0.565 3.802 2.071 1.00 80.62 72 ILE A CA 1
ATOM 512 C C . ILE A 1 72 ? 1.643 4.878 2.260 1.00 80.62 72 ILE A C 1
ATOM 514 O O . ILE A 1 72 ? 2.841 4.548 2.250 1.00 80.62 72 ILE A O 1
ATOM 518 N N . PRO A 1 73 ? 1.265 6.156 2.458 1.00 72.00 73 PRO A N 1
ATOM 519 C CA . PRO A 1 73 ? 2.223 7.223 2.711 1.00 72.00 73 PRO A CA 1
ATOM 520 C C . PRO A 1 73 ? 3.121 6.897 3.911 1.00 72.00 73 PRO A C 1
ATOM 522 O O . PRO A 1 73 ? 2.657 6.530 4.986 1.00 72.00 73 PRO A O 1
ATOM 525 N N . GLY A 1 74 ? 4.436 7.008 3.723 1.00 69.50 74 GLY A N 1
ATOM 526 C CA . GLY A 1 74 ? 5.412 6.736 4.782 1.00 69.50 74 GLY A CA 1
ATOM 527 C C . GLY A 1 74 ? 5.682 5.253 5.073 1.00 69.50 74 GLY A C 1
ATOM 528 O O . GLY A 1 74 ? 6.540 4.971 5.905 1.00 69.50 74 GLY A O 1
ATOM 529 N N . SER A 1 75 ? 5.042 4.301 4.375 1.00 78.62 75 SER A N 1
ATOM 530 C CA . SER A 1 75 ? 5.287 2.862 4.566 1.00 78.62 75 SER A CA 1
ATOM 531 C C . SER A 1 75 ? 5.502 2.119 3.244 1.00 78.62 75 SER A C 1
ATOM 533 O O . SER A 1 75 ? 4.572 1.651 2.580 1.00 78.62 75 SER A O 1
ATOM 535 N N . SER A 1 76 ? 6.775 1.945 2.865 1.00 77.31 76 SER A N 1
ATOM 536 C CA . SER A 1 76 ? 7.128 1.134 1.686 1.00 77.31 76 SER A CA 1
ATOM 537 C C . SER A 1 76 ? 6.824 -0.358 1.883 1.00 77.31 76 SER A C 1
ATOM 539 O O . SER A 1 76 ? 6.511 -1.053 0.919 1.00 77.31 76 SER A O 1
ATOM 541 N N . ALA A 1 77 ? 6.877 -0.841 3.127 1.00 83.19 77 ALA A N 1
ATOM 542 C CA . ALA A 1 77 ? 6.568 -2.221 3.489 1.00 83.19 77 ALA A CA 1
ATOM 543 C C . ALA A 1 77 ? 5.088 -2.551 3.259 1.00 83.19 77 ALA A C 1
ATOM 545 O O . ALA A 1 77 ? 4.780 -3.528 2.576 1.00 83.19 77 ALA A O 1
ATOM 546 N N . ALA A 1 78 ? 4.189 -1.695 3.761 1.00 87.56 78 ALA A N 1
ATOM 547 C CA . ALA A 1 78 ? 2.754 -1.827 3.527 1.00 87.56 78 ALA A CA 1
ATOM 548 C C . ALA A 1 78 ? 2.429 -1.704 2.036 1.00 87.56 78 ALA A C 1
ATOM 550 O O . ALA A 1 78 ? 1.728 -2.542 1.482 1.00 87.56 78 ALA A O 1
ATOM 551 N N . THR A 1 79 ? 3.015 -0.708 1.359 1.00 84.06 79 THR A N 1
ATOM 552 C CA . THR A 1 79 ? 2.803 -0.488 -0.080 1.00 84.06 79 THR A CA 1
ATOM 553 C C . THR A 1 79 ? 3.143 -1.729 -0.910 1.00 84.06 79 THR A C 1
ATOM 555 O O . THR A 1 79 ? 2.368 -2.111 -1.783 1.00 84.06 79 THR A O 1
ATOM 558 N N . ARG A 1 80 ? 4.274 -2.396 -0.634 1.00 84.50 80 ARG A N 1
ATOM 559 C CA . ARG A 1 80 ? 4.652 -3.636 -1.336 1.00 84.50 80 ARG A CA 1
ATOM 560 C C . ARG A 1 80 ? 3.721 -4.800 -1.014 1.00 84.50 80 ARG A C 1
ATOM 562 O O . ARG A 1 80 ? 3.321 -5.511 -1.931 1.00 84.50 80 ARG A O 1
ATOM 569 N N . ALA A 1 81 ? 3.374 -4.984 0.261 1.00 91.12 81 ALA A N 1
ATOM 570 C CA . ALA A 1 81 ? 2.452 -6.037 0.683 1.00 91.12 81 ALA A CA 1
ATOM 571 C C . ALA A 1 81 ? 1.090 -5.895 -0.015 1.00 91.12 81 ALA A C 1
ATOM 573 O O . ALA A 1 81 ? 0.584 -6.862 -0.577 1.00 91.12 81 ALA A O 1
ATOM 574 N N . LEU A 1 82 ? 0.563 -4.672 -0.088 1.00 91.12 82 LEU A N 1
ATOM 575 C CA . LEU A 1 82 ? -0.689 -4.358 -0.775 1.00 91.12 82 LEU A CA 1
ATOM 576 C C . LEU A 1 82 ? -0.594 -4.582 -2.291 1.00 91.12 82 LEU A C 1
ATOM 578 O O . LEU A 1 82 ? -1.491 -5.173 -2.889 1.00 91.12 82 LEU A O 1
ATOM 582 N N . GLN A 1 83 ? 0.510 -4.181 -2.933 1.00 87.81 83 GLN A N 1
ATOM 583 C CA . GLN A 1 83 ? 0.745 -4.464 -4.357 1.00 87.81 83 GLN A CA 1
ATOM 584 C C . GLN A 1 83 ? 0.762 -5.966 -4.663 1.00 87.81 83 GLN A C 1
ATOM 586 O O . GLN A 1 83 ? 0.281 -6.383 -5.719 1.00 87.81 83 GLN A O 1
ATOM 591 N N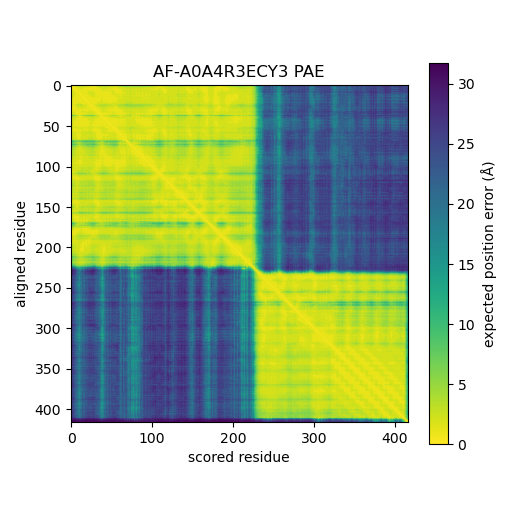 . LEU A 1 84 ? 1.313 -6.772 -3.754 1.00 89.38 84 LEU A N 1
ATOM 592 C CA . LEU A 1 84 ? 1.309 -8.226 -3.860 1.00 89.38 84 LEU A CA 1
ATOM 593 C C . LEU A 1 84 ? -0.097 -8.796 -3.611 1.00 89.38 84 LEU A C 1
ATOM 595 O O . LEU A 1 84 ? -0.572 -9.588 -4.421 1.00 89.38 84 LEU A O 1
ATOM 599 N N . GLN A 1 85 ? -0.799 -8.327 -2.574 1.00 95.94 85 GLN A N 1
ATOM 600 C CA . GLN A 1 85 ? -2.185 -8.707 -2.260 1.00 95.94 85 GLN A CA 1
ATOM 601 C C . GLN A 1 85 ? -3.146 -8.480 -3.416 1.00 95.94 85 GLN A C 1
ATOM 603 O O . GLN A 1 85 ? -3.973 -9.344 -3.694 1.00 95.94 85 GLN A O 1
ATOM 608 N N . ARG A 1 86 ? -3.006 -7.387 -4.173 1.00 92.25 86 ARG A N 1
ATOM 609 C CA . ARG A 1 86 ? -3.841 -7.144 -5.365 1.00 92.25 86 ARG A CA 1
ATOM 610 C C . ARG A 1 86 ? -3.793 -8.287 -6.384 1.00 92.25 86 ARG A C 1
ATOM 612 O O . ARG A 1 86 ? -4.736 -8.438 -7.155 1.00 92.25 86 ARG A O 1
ATOM 619 N N . ARG A 1 87 ? -2.723 -9.087 -6.395 1.00 93.00 87 ARG A N 1
ATOM 620 C CA . ARG A 1 87 ? -2.552 -10.205 -7.332 1.00 93.00 87 ARG A CA 1
ATOM 621 C C . ARG A 1 87 ? -3.320 -11.457 -6.925 1.00 93.00 87 ARG A C 1
ATOM 623 O O . ARG A 1 87 ? -3.661 -12.229 -7.812 1.00 93.00 87 ARG A O 1
ATOM 630 N N . TYR A 1 88 ? -3.563 -11.669 -5.631 1.00 95.00 88 TYR A N 1
ATOM 631 C CA . TYR A 1 88 ? -4.117 -12.935 -5.142 1.00 95.00 88 TYR A CA 1
ATOM 632 C C . TYR A 1 88 ? -5.373 -12.801 -4.278 1.00 95.00 88 TYR A C 1
ATOM 634 O O . TYR A 1 88 ? -6.137 -13.757 -4.240 1.00 95.00 88 TYR A O 1
ATOM 642 N N . VAL A 1 89 ? -5.613 -11.658 -3.621 1.00 98.12 89 VAL A N 1
ATOM 643 C CA . VAL A 1 89 ? -6.841 -11.454 -2.836 1.00 98.12 89 VAL A CA 1
ATOM 644 C C . VAL A 1 89 ? -8.038 -11.553 -3.769 1.00 98.12 89 VAL A C 1
ATOM 646 O O . VAL A 1 89 ? -8.063 -10.905 -4.821 1.00 98.12 89 VAL A O 1
ATOM 649 N N . SER A 1 90 ? -9.017 -12.368 -3.397 1.00 98.31 90 SER A N 1
ATOM 650 C CA . SER A 1 90 ? -10.151 -12.690 -4.257 1.00 98.31 90 SER A CA 1
ATOM 651 C C . SER A 1 90 ? -11.010 -11.468 -4.612 1.00 98.31 90 SER A C 1
ATOM 653 O O . SER A 1 90 ? -11.080 -10.469 -3.890 1.00 98.31 90 SER A O 1
ATOM 655 N N . GLU A 1 91 ? -11.713 -11.540 -5.747 1.00 97.75 91 GLU A N 1
ATOM 656 C CA . GLU A 1 91 ? -12.722 -10.533 -6.099 1.00 97.75 91 GLU A CA 1
ATOM 657 C C . GLU A 1 91 ? -13.858 -10.472 -5.079 1.00 97.75 91 GLU A C 1
ATOM 659 O O . GLU A 1 91 ? -14.337 -9.380 -4.791 1.00 97.75 91 GLU A O 1
ATOM 664 N N . GLU A 1 92 ? -14.236 -11.610 -4.492 1.00 98.44 92 GLU A N 1
ATOM 665 C CA . GLU A 1 92 ? -15.254 -11.671 -3.445 1.00 98.44 92 GLU A CA 1
ATOM 666 C C . GLU A 1 92 ? -14.839 -10.852 -2.218 1.00 98.44 92 GLU A C 1
ATOM 668 O O . GLU A 1 92 ? -15.591 -9.984 -1.771 1.00 98.44 92 GLU A O 1
ATOM 673 N N . THR A 1 93 ? -13.625 -11.065 -1.706 1.00 98.75 93 THR A N 1
ATOM 674 C CA . THR A 1 93 ? -13.105 -10.298 -0.569 1.00 98.75 93 THR A CA 1
ATOM 675 C C . THR A 1 93 ? -12.961 -8.824 -0.910 1.00 98.75 93 THR A C 1
ATOM 677 O O . THR A 1 93 ? -13.363 -7.982 -0.113 1.00 98.75 93 THR A O 1
ATOM 680 N N . ARG A 1 94 ? -12.461 -8.472 -2.102 1.00 98.44 94 ARG A N 1
ATOM 681 C CA . ARG A 1 94 ? -12.380 -7.063 -2.531 1.00 98.44 94 ARG A CA 1
ATOM 682 C C . ARG A 1 94 ? -13.758 -6.408 -2.623 1.00 98.44 94 ARG A C 1
ATOM 684 O O . ARG A 1 94 ? -13.915 -5.275 -2.180 1.00 98.44 94 ARG A O 1
ATOM 691 N N . ALA A 1 95 ? -14.759 -7.104 -3.158 1.00 98.38 95 ALA A N 1
ATOM 692 C CA . ALA A 1 95 ? -16.128 -6.602 -3.225 1.00 98.38 95 ALA A CA 1
ATOM 693 C C . ALA A 1 95 ? -16.728 -6.416 -1.824 1.00 98.38 95 ALA A C 1
ATOM 695 O O . ALA A 1 95 ? -17.373 -5.403 -1.558 1.00 98.38 95 ALA A O 1
ATOM 696 N N . TRP A 1 96 ? -16.468 -7.355 -0.910 1.00 98.62 96 TRP A N 1
ATOM 697 C CA . TRP A 1 96 ? -16.891 -7.233 0.480 1.00 98.62 96 TRP A CA 1
ATOM 698 C C . TRP A 1 96 ? -16.207 -6.058 1.185 1.00 98.62 96 TRP A C 1
ATOM 700 O O . TRP A 1 96 ? -16.906 -5.208 1.732 1.00 98.62 96 TRP A O 1
ATOM 710 N N . LEU A 1 97 ? -14.878 -5.937 1.099 1.00 98.62 97 LEU A N 1
ATOM 711 C CA . LEU A 1 97 ? -14.137 -4.796 1.646 1.00 98.62 97 LEU A CA 1
ATOM 712 C C . LEU A 1 97 ? -14.667 -3.474 1.085 1.00 98.62 97 LEU A C 1
ATOM 714 O O . LEU A 1 97 ? -14.871 -2.536 1.843 1.00 98.62 97 LEU A O 1
ATOM 718 N N . ALA A 1 98 ? -14.960 -3.400 -0.217 1.00 98.00 98 ALA A N 1
ATOM 719 C CA . ALA A 1 98 ? -15.525 -2.206 -0.846 1.00 98.00 98 ALA A CA 1
ATOM 720 C C . ALA A 1 98 ? -16.934 -1.848 -0.339 1.00 98.00 98 ALA A C 1
ATOM 722 O O . ALA A 1 98 ? -17.314 -0.681 -0.414 1.00 98.00 98 ALA A O 1
ATOM 723 N N . SER A 1 99 ? -17.691 -2.826 0.172 1.00 98.06 99 SER A N 1
ATOM 724 C CA . SER A 1 99 ? -19.029 -2.624 0.744 1.00 98.06 99 SER A CA 1
ATOM 725 C C . SER A 1 99 ? -19.018 -2.122 2.190 1.00 98.06 99 SER A C 1
ATOM 727 O O . SER A 1 99 ? -20.040 -1.629 2.668 1.00 98.06 99 SER A O 1
ATOM 729 N N . LEU A 1 100 ? -17.886 -2.243 2.892 1.00 98.44 100 LEU A N 1
ATOM 730 C CA . LEU A 1 100 ? -17.769 -1.788 4.272 1.00 98.44 100 LEU A CA 1
ATOM 731 C C . LEU A 1 100 ? -17.789 -0.246 4.330 1.00 98.44 100 LEU A C 1
ATOM 733 O O . LEU A 1 100 ? -17.166 0.412 3.492 1.00 98.44 100 LEU A O 1
ATOM 737 N N . PRO A 1 101 ? -18.482 0.359 5.309 1.00 97.69 101 PRO A N 1
ATOM 738 C CA . PRO A 1 101 ? -18.487 1.806 5.478 1.00 97.69 101 PRO A CA 1
ATOM 739 C C . PRO A 1 101 ? -17.183 2.298 6.124 1.00 97.69 101 PRO A C 1
ATOM 741 O O . PRO A 1 101 ? -16.434 1.533 6.722 1.00 97.69 101 PRO A O 1
ATOM 744 N N . GLU A 1 102 ? -16.915 3.600 6.047 1.00 95.88 102 GLU A N 1
ATOM 745 C CA . GLU A 1 102 ? -15.780 4.243 6.746 1.00 95.88 102 GLU A CA 1
ATOM 746 C C . GLU A 1 102 ? -16.092 4.574 8.212 1.00 95.88 102 GLU A C 1
ATOM 748 O O . GLU A 1 102 ? -15.201 4.880 9.000 1.00 95.88 102 GLU A O 1
ATOM 753 N N . ARG A 1 103 ? -17.376 4.526 8.576 1.00 96.50 103 ARG A N 1
ATOM 754 C CA . ARG A 1 103 ? -17.890 4.823 9.909 1.00 96.50 103 ARG A CA 1
ATOM 755 C C . ARG A 1 103 ? -19.101 3.949 10.196 1.00 96.50 103 ARG A C 1
ATOM 757 O O . ARG A 1 103 ? -19.948 3.760 9.322 1.00 96.50 103 ARG A O 1
ATOM 764 N N . LEU A 1 104 ? -19.212 3.490 11.436 1.00 97.69 104 LEU A N 1
ATOM 765 C CA . LEU A 1 104 ? -20.431 2.886 11.965 1.00 97.69 104 LEU A CA 1
ATOM 766 C C . LEU A 1 104 ? -20.892 3.639 13.204 1.00 97.69 104 LEU A C 1
ATOM 768 O O . LEU A 1 104 ? -20.080 3.976 14.060 1.00 97.69 104 LEU A O 1
ATOM 772 N N . ASP A 1 105 ? -22.200 3.845 13.305 1.00 97.81 105 ASP A N 1
ATOM 773 C CA . ASP A 1 105 ? -22.872 4.263 14.529 1.00 97.81 105 ASP A CA 1
ATOM 774 C C . ASP A 1 105 ? -23.880 3.174 14.902 1.00 97.81 105 ASP A C 1
ATOM 776 O O . ASP A 1 105 ? -24.746 2.817 14.102 1.00 97.81 105 ASP A O 1
ATOM 780 N N . LEU A 1 106 ? -23.730 2.607 16.095 1.00 97.75 106 LEU A N 1
ATOM 781 C CA . LEU A 1 106 ? -24.519 1.485 16.596 1.00 97.75 106 LEU A CA 1
ATOM 782 C C . LEU A 1 106 ? -25.078 1.820 17.978 1.00 97.75 106 LEU A C 1
ATOM 784 O O . LEU A 1 106 ? -24.562 2.692 18.676 1.00 97.75 106 LEU A O 1
ATOM 788 N N . THR A 1 107 ? -26.122 1.112 18.398 1.00 97.56 107 THR A N 1
ATOM 789 C CA . THR A 1 107 ? -26.714 1.291 19.727 1.00 97.56 107 THR A CA 1
ATOM 790 C C . THR A 1 107 ? -26.905 -0.055 20.407 1.00 97.56 107 THR A C 1
ATOM 792 O O . THR A 1 107 ? -27.529 -0.949 19.841 1.00 97.56 107 THR A O 1
ATOM 795 N N . PHE A 1 108 ? -26.386 -0.177 21.628 1.00 96.38 108 PHE A N 1
ATOM 796 C CA . PHE A 1 108 ? -26.520 -1.353 22.491 1.00 96.38 108 PHE A CA 1
ATOM 797 C C . PHE A 1 108 ? -26.777 -0.890 23.926 1.00 96.38 108 PHE A C 1
ATOM 799 O O . PHE A 1 108 ? -26.066 -0.008 24.399 1.00 96.38 108 PHE A O 1
ATOM 806 N N . ASP A 1 109 ? -27.768 -1.465 24.619 1.00 94.31 109 ASP A N 1
ATOM 807 C CA . ASP A 1 109 ? -28.160 -1.067 25.987 1.00 94.31 109 ASP A CA 1
ATOM 808 C C . AS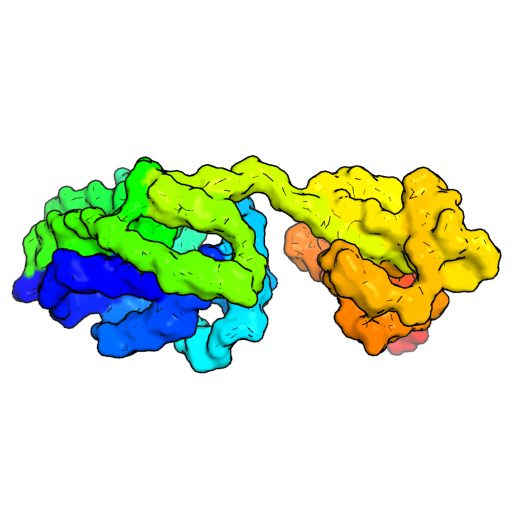P A 1 109 ? -28.241 0.471 26.170 1.00 94.31 109 ASP A C 1
ATOM 810 O O . ASP A 1 109 ? -27.635 1.035 27.082 1.00 94.31 109 ASP A O 1
ATOM 814 N N . ASP A 1 110 ? -28.916 1.161 25.239 1.00 91.62 110 ASP A N 1
ATOM 815 C CA . ASP A 1 110 ? -29.056 2.631 25.171 1.00 91.62 110 ASP A CA 1
ATOM 816 C C . ASP A 1 110 ? -27.737 3.432 25.080 1.00 91.62 110 ASP A C 1
ATOM 818 O O . ASP A 1 110 ? -27.732 4.663 25.112 1.00 91.62 110 ASP A O 1
ATOM 822 N N . CYS A 1 111 ? -26.600 2.758 24.903 1.00 95.06 111 CYS A N 1
ATOM 823 C CA . CYS A 1 111 ? -25.309 3.380 24.644 1.00 95.06 111 CYS A CA 1
ATOM 824 C C . CYS A 1 111 ? -25.094 3.512 23.136 1.00 95.06 111 CYS A C 1
ATOM 826 O O . CYS A 1 111 ? -25.197 2.534 22.397 1.00 95.06 111 CYS A O 1
ATOM 828 N N . THR A 1 112 ? -24.749 4.715 22.675 1.00 97.62 112 THR A N 1
ATOM 829 C CA . THR A 1 112 ? -24.304 4.928 21.291 1.00 97.62 112 THR A CA 1
ATOM 830 C C . THR A 1 112 ? -22.827 4.575 21.175 1.00 97.62 112 THR A C 1
ATOM 832 O O . THR A 1 112 ? -22.020 5.043 21.977 1.00 97.62 112 THR A O 1
ATOM 835 N N . LEU A 1 113 ? -22.468 3.777 20.175 1.00 98.44 113 LEU A N 1
ATOM 836 C CA . LEU A 1 113 ? -21.092 3.466 19.813 1.00 98.44 113 LEU A CA 1
ATOM 837 C C . LEU A 1 113 ? -20.794 4.036 18.430 1.00 98.44 113 LEU A C 1
ATOM 839 O O . LEU A 1 113 ? -21.552 3.787 17.499 1.00 98.44 113 LEU A O 1
ATOM 843 N N . THR A 1 114 ? -19.680 4.746 18.290 1.00 98.62 114 THR A N 1
ATOM 844 C CA . THR A 1 114 ? -19.165 5.217 17.002 1.00 98.62 114 THR A CA 1
ATOM 845 C C . THR A 1 114 ? -17.827 4.542 16.736 1.00 98.62 114 THR A C 1
ATOM 847 O O . THR A 1 114 ? -16.918 4.641 17.556 1.00 98.62 114 THR A O 1
ATOM 850 N N . VAL A 1 115 ? -17.692 3.873 15.593 1.00 98.69 115 VAL A N 1
ATOM 851 C CA . VAL A 1 115 ? -16.452 3.213 15.161 1.00 98.69 115 VAL A CA 1
ATOM 852 C C . VAL A 1 115 ? -15.830 4.022 14.027 1.00 98.69 115 VAL A C 1
ATOM 854 O O . VAL A 1 115 ? -16.489 4.260 13.012 1.00 98.69 115 VAL A O 1
ATOM 857 N N . LEU A 1 116 ? -14.575 4.435 14.205 1.00 98.38 116 LEU A N 1
ATOM 858 C CA . LEU A 1 116 ? -13.731 5.102 13.207 1.00 98.38 116 LEU A CA 1
ATOM 859 C C . LEU A 1 116 ? -12.383 4.384 13.155 1.00 98.38 116 LEU A C 1
ATOM 861 O O . LEU A 1 116 ? -11.932 3.870 14.170 1.00 98.38 116 LEU A O 1
ATOM 865 N N . HIS A 1 117 ? -11.720 4.355 12.003 1.00 98.25 117 HIS A N 1
ATOM 866 C CA . HIS A 1 117 ? -10.390 3.752 11.930 1.00 98.25 117 HIS A CA 1
ATOM 867 C C . HIS A 1 117 ? -9.335 4.714 12.501 1.00 98.25 117 HIS A C 1
ATOM 869 O O . HIS A 1 117 ? -8.606 4.366 13.424 1.00 98.25 117 HIS A O 1
ATOM 875 N N . GLY A 1 118 ? -9.316 5.954 12.007 1.00 96.25 118 GLY A N 1
ATOM 876 C CA . GLY A 1 118 ? -8.452 7.042 12.462 1.00 96.25 118 GLY A CA 1
ATOM 877 C C . GLY A 1 118 ? -9.043 7.828 13.636 1.00 96.25 118 GLY A C 1
ATOM 878 O O . GLY A 1 118 ? -8.772 7.532 14.798 1.00 96.25 118 GLY A O 1
ATOM 879 N N . GLY A 1 119 ? -9.836 8.867 13.350 1.00 95.75 119 GLY A N 1
ATOM 880 C CA . GLY A 1 119 ? -10.419 9.724 14.387 1.00 95.75 119 GLY A CA 1
ATOM 881 C C . GLY A 1 119 ? -11.393 10.796 13.873 1.00 95.75 119 GLY A C 1
ATOM 882 O O . GLY A 1 119 ? -11.707 10.827 12.683 1.00 95.75 119 GLY A O 1
ATOM 883 N N . PRO A 1 120 ? -11.904 11.672 14.759 1.00 94.25 120 PRO A N 1
ATOM 884 C CA . PRO A 1 120 ? -12.933 12.666 14.434 1.00 94.25 120 PRO A CA 1
ATOM 885 C C . PRO A 1 120 ? -12.582 13.670 13.324 1.00 94.25 120 PRO A C 1
ATOM 887 O O . PRO A 1 120 ? -13.463 14.052 12.558 1.00 94.25 120 PRO A O 1
ATOM 890 N N . ASP A 1 121 ? -11.320 14.095 13.229 1.00 92.75 121 ASP A N 1
ATOM 891 C CA . ASP A 1 121 ? -10.860 15.070 12.229 1.00 92.75 121 ASP A CA 1
ATOM 892 C C . ASP A 1 121 ? -10.640 14.416 10.858 1.00 92.75 121 ASP A C 1
ATOM 894 O O . ASP A 1 121 ? -10.779 15.058 9.818 1.00 92.75 121 ASP A O 1
ATOM 898 N N . SER A 1 122 ? -10.281 13.129 10.854 1.00 91.75 122 SER A N 1
ATOM 899 C CA . SER A 1 122 ? -10.159 12.311 9.650 1.00 91.75 122 SER A CA 1
ATOM 900 C C . SER A 1 122 ? -10.469 10.846 9.982 1.00 91.75 122 SER A C 1
ATOM 902 O O . SER A 1 122 ? -9.622 10.172 10.585 1.00 91.75 122 SER A O 1
ATOM 904 N N . PRO A 1 123 ? -11.651 10.335 9.577 1.00 90.31 123 PRO A N 1
ATOM 905 C CA . PRO A 1 123 ? -12.115 8.983 9.900 1.00 90.31 123 PRO A CA 1
ATOM 906 C C . PRO A 1 123 ? -11.155 7.850 9.543 1.00 90.31 123 PRO A C 1
ATOM 908 O O . PRO A 1 123 ? -11.218 6.803 10.179 1.00 90.31 123 PRO A O 1
ATOM 911 N N . LEU A 1 124 ? -10.276 8.049 8.555 1.00 88.81 124 LEU A N 1
ATOM 912 C CA . LEU A 1 124 ? -9.312 7.045 8.095 1.00 88.81 124 LEU A CA 1
ATOM 913 C C . LEU A 1 124 ? -7.857 7.364 8.462 1.00 88.81 124 LEU A C 1
ATOM 915 O O . LEU A 1 124 ? -7.087 6.445 8.689 1.00 88.81 124 LEU A O 1
ATOM 919 N N . GLU A 1 125 ? -7.457 8.637 8.511 1.00 89.00 125 GLU A N 1
ATOM 920 C CA . GLU A 1 125 ? -6.024 8.999 8.524 1.00 89.00 125 GLU A CA 1
ATOM 921 C C . GLU A 1 125 ? -5.569 9.688 9.818 1.00 89.00 125 GLU A C 1
ATOM 923 O O . GLU A 1 125 ? -4.372 9.911 10.026 1.00 89.00 125 GLU A O 1
ATOM 928 N N . GLN A 1 126 ? -6.495 10.098 10.694 1.00 92.44 126 GLN A N 1
ATOM 929 C CA . GLN A 1 126 ? -6.100 10.767 11.930 1.00 92.44 126 GLN A CA 1
ATOM 930 C C . GLN A 1 126 ? -5.417 9.780 12.880 1.00 92.44 126 GLN A C 1
ATOM 932 O O . GLN A 1 126 ? -5.995 8.784 13.298 1.00 92.44 126 GLN A O 1
ATOM 937 N N . LYS A 1 127 ? -4.204 10.123 13.317 1.00 93.12 127 LYS A N 1
ATOM 938 C CA . LYS A 1 127 ? -3.480 9.386 14.358 1.00 93.12 127 LYS A CA 1
ATOM 939 C C . LYS A 1 127 ? -3.851 9.909 15.740 1.00 93.12 127 LYS A C 1
ATOM 941 O O . LYS A 1 127 ? -3.243 10.860 16.228 1.00 93.12 127 LYS A O 1
ATOM 946 N N . VAL A 1 128 ? -4.835 9.280 16.377 1.00 94.88 128 VAL A N 1
ATOM 947 C CA . VAL A 1 128 ? -5.213 9.584 17.764 1.00 94.88 128 VAL A CA 1
ATOM 948 C C . VAL A 1 128 ? -4.285 8.832 18.722 1.00 94.88 128 VAL A C 1
ATOM 950 O O . VAL A 1 128 ? -4.508 7.671 19.048 1.00 94.88 128 VAL A O 1
ATOM 953 N N . THR A 1 129 ? -3.208 9.489 19.154 1.00 93.88 129 THR A N 1
ATOM 954 C CA . THR A 1 129 ? -2.226 8.924 20.103 1.00 93.88 129 THR A CA 1
ATOM 955 C C . THR A 1 129 ? -2.489 9.316 21.558 1.00 93.88 129 THR A C 1
ATOM 957 O O . THR A 1 129 ? -1.863 8.774 22.466 1.00 93.88 129 THR A O 1
ATOM 960 N N . SER A 1 130 ? -3.407 10.254 21.795 1.00 95.19 130 SER A N 1
ATOM 961 C CA . SER A 1 130 ? -3.871 10.658 23.121 1.00 95.19 130 SER A CA 1
ATOM 962 C C . SER A 1 130 ? -5.301 11.197 23.054 1.00 95.19 130 SER A C 1
ATOM 964 O O . SER A 1 130 ? -5.751 11.681 22.012 1.00 95.19 130 SER A O 1
ATOM 966 N N . VAL A 1 131 ? -6.025 11.119 24.174 1.00 96.44 131 VAL A N 1
ATOM 967 C CA . VAL A 1 131 ? -7.398 11.629 24.278 1.00 96.44 131 VAL A CA 1
ATOM 968 C C . VAL A 1 131 ? -7.364 13.130 24.591 1.00 96.44 131 VAL A C 1
ATOM 970 O O . VAL A 1 131 ? -7.199 13.564 25.733 1.00 96.44 131 VAL A O 1
ATOM 973 N N . THR A 1 132 ? -7.453 13.943 23.538 1.00 96.12 132 THR A N 1
ATOM 974 C CA . THR A 1 132 ? -7.483 15.411 23.632 1.00 96.12 132 THR A CA 1
ATOM 975 C C . THR A 1 132 ? -8.880 15.922 23.993 1.00 96.12 132 THR A C 1
ATOM 977 O O . THR A 1 132 ? -9.862 15.185 23.941 1.00 96.12 132 THR A O 1
ATOM 980 N N . GLU A 1 133 ? -9.002 17.210 24.322 1.00 94.94 133 GLU A N 1
ATOM 981 C CA . GLU A 1 133 ? -10.308 17.842 24.560 1.00 94.94 133 GLU A CA 1
ATOM 982 C C . GLU A 1 133 ? -11.242 17.739 23.345 1.00 94.94 133 GLU A C 1
ATOM 984 O O . GLU A 1 133 ? -12.422 17.450 23.512 1.00 94.94 133 GLU A O 1
ATOM 989 N N . ALA A 1 134 ? -10.717 17.883 22.124 1.00 94.31 134 ALA A N 1
ATOM 990 C CA . ALA A 1 134 ? -11.503 17.725 20.902 1.00 94.31 134 ALA A CA 1
ATOM 991 C C . ALA A 1 134 ? -12.032 16.289 20.739 1.00 94.31 134 ALA A C 1
ATOM 993 O O . ALA A 1 134 ? -13.199 16.089 20.401 1.00 94.31 134 ALA A O 1
ATOM 994 N N . VAL A 1 135 ? -11.200 15.286 21.044 1.00 96.38 135 VAL A N 1
ATOM 995 C CA . VAL A 1 135 ? -11.611 13.875 21.010 1.00 96.38 135 VAL A CA 1
ATOM 996 C C . VAL A 1 135 ? -12.649 13.588 22.098 1.00 96.38 135 VAL A C 1
ATOM 998 O O . VAL A 1 135 ? -13.652 12.943 21.802 1.00 96.38 135 VAL A O 1
ATOM 1001 N N . ARG A 1 136 ? -12.483 14.121 23.320 1.00 97.31 136 ARG A N 1
ATOM 1002 C CA . ARG A 1 136 ? -13.502 14.024 24.384 1.00 97.31 136 ARG A CA 1
ATOM 1003 C C . ARG A 1 136 ? -14.817 14.677 23.984 1.00 97.31 136 ARG A C 1
ATOM 1005 O O . ARG A 1 136 ? -15.868 14.069 24.144 1.00 97.31 136 ARG A O 1
ATOM 1012 N N . ALA A 1 137 ? -14.769 15.885 23.426 1.00 96.75 137 ALA A N 1
ATOM 1013 C CA . ALA A 1 137 ? -15.958 16.594 22.966 1.00 96.75 137 ALA A CA 1
ATOM 1014 C C . ALA A 1 137 ? -16.701 15.793 21.885 1.00 96.75 137 ALA A C 1
ATOM 1016 O O . ALA A 1 137 ? -17.927 15.696 21.918 1.00 96.75 137 ALA A O 1
ATOM 1017 N N . PHE A 1 138 ? -15.967 15.151 20.970 1.00 97.12 138 PHE A N 1
ATOM 1018 C CA . PHE A 1 138 ? -16.557 14.223 20.009 1.00 97.12 138 PHE A CA 1
ATOM 1019 C C . PHE A 1 138 ? -17.049 12.922 20.656 1.00 97.12 138 PHE A C 1
ATOM 1021 O O . PHE A 1 138 ? -17.982 12.319 20.149 1.00 97.12 138 PHE A O 1
ATOM 1028 N N . ALA A 1 139 ? -16.463 12.447 21.747 1.00 97.12 139 ALA A N 1
ATOM 1029 C CA . ALA A 1 139 ? -16.908 11.225 22.413 1.00 97.12 139 ALA A CA 1
ATOM 1030 C C . ALA A 1 139 ? -18.071 11.450 23.399 1.00 97.12 139 ALA A C 1
ATOM 1032 O O . ALA A 1 139 ? -18.698 10.479 23.808 1.00 97.12 139 ALA A O 1
ATOM 1033 N N . SER A 1 140 ? -18.395 12.694 23.766 1.00 97.25 140 SER A N 1
ATOM 1034 C CA . SER A 1 140 ? -19.481 12.999 24.710 1.00 97.25 140 SER A CA 1
ATOM 1035 C C . SER A 1 140 ? -20.806 12.334 24.306 1.00 97.25 140 SER A C 1
ATOM 1037 O O . SER A 1 140 ? -21.258 12.416 23.155 1.00 97.25 140 SER A O 1
ATOM 1039 N N . GLY A 1 141 ? -21.409 11.628 25.266 1.00 96.25 141 GLY A N 1
ATOM 1040 C CA . GLY A 1 141 ? -22.634 10.846 25.100 1.00 96.25 141 GLY A CA 1
ATOM 1041 C C . GLY A 1 141 ? -22.481 9.517 24.345 1.00 96.25 141 GLY A C 1
ATOM 1042 O O . GLY A 1 141 ? -23.498 8.924 23.980 1.00 96.25 141 GLY A O 1
ATOM 1043 N N . ARG A 1 142 ? -21.258 9.047 24.054 1.00 97.25 142 ARG A N 1
ATOM 1044 C CA . ARG A 1 142 ? -21.011 7.821 23.271 1.00 97.25 142 ARG A CA 1
ATOM 1045 C C . ARG A 1 142 ? -19.726 7.084 23.663 1.00 97.25 142 ARG A C 1
ATOM 1047 O O . ARG A 1 142 ? -18.873 7.590 24.386 1.00 97.25 142 ARG A O 1
ATOM 1054 N N . VAL A 1 143 ? -19.581 5.865 23.155 1.00 98.38 143 VAL A N 1
ATOM 1055 C CA . VAL A 1 143 ? -18.317 5.121 23.140 1.00 98.38 143 VAL A CA 1
ATOM 1056 C C . VAL A 1 143 ? -17.692 5.265 21.754 1.00 98.38 143 VAL A C 1
ATOM 1058 O O . VAL A 1 143 ? -18.279 4.849 20.760 1.00 98.38 143 VAL A O 1
ATOM 1061 N N . LEU A 1 144 ? -16.507 5.855 21.677 1.00 98.56 144 LEU A N 1
ATOM 1062 C CA . LEU A 1 144 ? -15.715 5.991 20.462 1.00 98.56 144 LEU A CA 1
ATOM 1063 C C . LEU A 1 144 ? -14.707 4.841 20.375 1.00 98.56 144 LEU A C 1
ATOM 1065 O O . LEU A 1 144 ? -13.842 4.729 21.239 1.00 98.56 144 LEU A O 1
ATOM 1069 N N . VAL A 1 145 ? -14.800 4.015 19.334 1.00 98.62 145 VAL A N 1
ATOM 1070 C CA . VAL A 1 145 ? -13.863 2.918 19.050 1.00 98.62 145 VAL A CA 1
ATOM 1071 C C . VAL A 1 145 ? -12.967 3.310 17.875 1.00 98.62 145 VAL A C 1
ATOM 1073 O O . VAL A 1 145 ? -13.479 3.698 16.825 1.00 98.62 145 VAL A O 1
ATOM 1076 N N . LEU A 1 146 ? -11.650 3.221 18.068 1.00 98.56 146 LEU A N 1
ATOM 1077 C CA . LEU A 1 146 ? -10.592 3.651 17.144 1.00 98.56 146 LEU A CA 1
ATOM 1078 C C . LEU A 1 146 ? -9.657 2.489 16.758 1.00 98.56 146 LEU A C 1
ATOM 1080 O O . LEU A 1 146 ? -9.664 1.455 17.423 1.00 98.56 146 LEU A O 1
ATOM 1084 N N . GLY A 1 147 ? -8.827 2.675 15.727 1.00 96.94 147 GLY A N 1
ATOM 1085 C CA . GLY A 1 147 ? -7.751 1.765 15.300 1.00 96.94 147 GLY A CA 1
ATOM 1086 C C . GLY A 1 147 ? -6.493 2.539 14.877 1.00 96.94 147 GLY A C 1
ATOM 1087 O O . GLY A 1 147 ? -6.109 3.500 15.553 1.00 96.94 147 GLY A O 1
ATOM 1088 N N . HIS A 1 148 ? -5.860 2.145 13.767 1.00 95.38 148 HIS A N 1
ATOM 1089 C CA . HIS A 1 148 ? -4.852 2.893 12.993 1.00 95.38 148 HIS A CA 1
ATOM 1090 C C . HIS A 1 148 ? -3.476 3.104 13.645 1.00 95.38 148 HIS A C 1
ATOM 1092 O O . HIS A 1 148 ? -2.436 2.997 12.994 1.00 95.38 148 HIS A O 1
ATOM 1098 N N . THR A 1 149 ? -3.414 3.443 14.932 1.00 92.00 149 THR A N 1
ATOM 1099 C CA . THR A 1 149 ? -2.150 3.761 15.612 1.00 92.00 149 THR A CA 1
ATOM 1100 C C . THR A 1 149 ? -1.385 2.529 16.073 1.00 92.00 149 THR A C 1
ATOM 1102 O O . THR A 1 149 ? -0.227 2.671 16.459 1.00 92.00 149 THR A O 1
ATOM 1105 N N . HIS A 1 150 ? -2.003 1.342 16.034 1.00 91.19 150 HIS A N 1
ATOM 1106 C CA . HIS A 1 150 ? -1.425 0.090 16.527 1.00 91.19 150 HIS A CA 1
ATOM 1107 C C . HIS A 1 150 ? -0.990 0.175 18.005 1.00 91.19 150 HIS A C 1
ATOM 1109 O O . HIS A 1 150 ? -0.077 -0.529 18.451 1.00 91.19 150 HIS A O 1
ATOM 1115 N N . HIS A 1 151 ? -1.658 1.024 18.786 1.00 88.56 151 HIS A N 1
ATOM 1116 C CA . HIS A 1 151 ? -1.396 1.209 20.206 1.00 88.56 151 HIS A CA 1
ATOM 1117 C C . HIS A 1 151 ? -2.698 1.184 20.998 1.00 88.56 151 HIS A C 1
ATOM 1119 O O . HIS A 1 151 ? -3.707 1.747 20.577 1.00 88.56 151 HIS A O 1
ATOM 1125 N N . HIS A 1 152 ? -2.650 0.570 22.178 1.00 91.94 152 HIS A N 1
ATOM 1126 C CA . HIS A 1 152 ? -3.741 0.681 23.132 1.00 91.94 152 HIS A CA 1
ATOM 1127 C C . HIS A 1 152 ? -3.917 2.130 23.574 1.00 91.94 152 HIS A C 1
ATOM 1129 O O . HIS A 1 152 ? -2.955 2.817 23.923 1.00 91.94 152 HIS A O 1
ATOM 1135 N N . LEU A 1 153 ? -5.169 2.565 23.592 1.00 94.94 153 LEU A N 1
ATOM 1136 C CA . LEU A 1 153 ? -5.586 3.836 24.155 1.00 94.94 153 LEU A CA 1
ATOM 1137 C C . LEU A 1 153 ? -6.947 3.610 24.790 1.00 94.94 153 LEU A C 1
ATOM 1139 O O . LEU A 1 153 ? -7.855 3.125 24.125 1.00 94.94 153 LEU A O 1
ATOM 1143 N N . HIS A 1 154 ? -7.109 3.958 26.057 1.00 96.62 154 HIS A N 1
ATOM 1144 C CA . HIS A 1 154 ? -8.425 3.955 26.669 1.00 96.62 154 HIS A CA 1
ATOM 1145 C C . HIS A 1 154 ? -8.582 5.152 27.603 1.00 96.62 154 HIS A C 1
ATOM 1147 O O . HIS A 1 154 ? -7.657 5.529 28.320 1.00 96.62 154 HIS A O 1
ATOM 1153 N N . GLU A 1 155 ? -9.768 5.743 27.599 1.00 97.75 155 GLU A N 1
ATOM 1154 C CA . GLU A 1 155 ? -10.210 6.714 28.592 1.00 97.75 155 GLU A CA 1
ATOM 1155 C C . GLU A 1 155 ? -11.719 6.558 28.767 1.00 97.75 155 GLU A C 1
ATOM 1157 O O . GLU A 1 155 ? -12.459 6.533 27.783 1.00 97.75 155 GLU A O 1
ATOM 1162 N N . VAL A 1 156 ? -12.178 6.432 30.010 1.00 97.19 156 VAL A N 1
ATOM 1163 C CA . VAL A 1 156 ? -13.602 6.316 30.340 1.00 97.19 156 VAL A CA 1
ATOM 1164 C C . VAL A 1 156 ? -13.965 7.481 31.249 1.00 97.19 156 VAL A C 1
ATOM 1166 O O . VAL A 1 156 ? -13.376 7.639 32.317 1.00 97.19 156 VAL A O 1
ATOM 1169 N N . GLY A 1 157 ? -14.909 8.303 30.799 1.00 94.75 157 GLY A N 1
ATOM 1170 C CA . GLY A 1 157 ? -15.493 9.396 31.569 1.00 94.75 157 GLY A CA 1
ATOM 1171 C C . GLY A 1 157 ? -16.937 9.101 31.969 1.00 94.75 157 GLY A C 1
ATOM 1172 O O . GLY A 1 157 ? -17.490 8.044 31.657 1.00 94.75 157 GLY A O 1
ATOM 1173 N N . ASP A 1 158 ? -17.570 10.070 32.627 1.00 92.06 158 ASP A N 1
ATOM 1174 C CA . ASP A 1 158 ? -18.943 9.928 33.128 1.00 92.06 158 ASP A CA 1
ATOM 1175 C C . ASP A 1 158 ? -19.949 9.687 31.984 1.00 92.06 158 ASP A C 1
ATOM 1177 O O . ASP A 1 158 ? -20.816 8.812 32.056 1.00 92.06 158 ASP A O 1
ATOM 1181 N N . ASP A 1 159 ? -19.812 10.412 30.872 1.00 93.88 159 ASP A N 1
ATOM 1182 C CA . ASP A 1 159 ? -20.729 10.371 29.729 1.00 93.88 159 ASP A CA 1
ATOM 1183 C C . ASP A 1 159 ? -20.099 9.845 28.426 1.00 93.88 159 ASP A C 1
ATOM 1185 O O . ASP A 1 159 ? -20.810 9.734 27.429 1.00 93.88 159 ASP A O 1
ATOM 1189 N N . TYR A 1 160 ? -18.816 9.464 28.426 1.00 96.81 160 TYR A N 1
ATOM 1190 C CA . TYR A 1 160 ? -18.124 8.940 27.242 1.00 96.81 160 TYR A CA 1
ATOM 1191 C C . TYR A 1 160 ? -17.148 7.798 27.540 1.00 96.81 160 TYR A C 1
ATOM 1193 O O . TYR A 1 160 ? -16.740 7.577 28.678 1.00 96.81 160 TYR A O 1
ATOM 1201 N N . ALA A 1 161 ? -16.721 7.105 26.487 1.00 98.06 161 ALA A N 1
ATOM 1202 C CA . ALA A 1 161 ? -15.488 6.321 26.488 1.00 98.06 161 ALA A CA 1
ATOM 1203 C C . ALA A 1 161 ? -14.768 6.471 25.142 1.00 98.06 161 ALA A C 1
ATOM 1205 O O . ALA A 1 161 ? -15.419 6.564 24.107 1.00 98.06 161 ALA A O 1
ATOM 1206 N N . VAL A 1 162 ? -13.438 6.488 25.143 1.00 98.56 162 VAL A N 1
ATOM 1207 C CA . VAL A 1 162 ? -12.594 6.454 23.940 1.00 98.56 162 VAL A CA 1
ATOM 1208 C C . VAL A 1 162 ? -11.704 5.234 24.052 1.00 98.56 162 VAL A C 1
ATOM 1210 O O . VAL A 1 162 ? -10.950 5.132 25.013 1.00 98.56 162 VAL A O 1
ATOM 1213 N N . LEU A 1 163 ? -11.806 4.309 23.104 1.00 98.56 163 LEU A N 1
ATOM 1214 C CA . LEU A 1 163 ? -11.178 2.995 23.155 1.00 98.56 163 LEU A CA 1
ATOM 1215 C C . LEU A 1 163 ? -10.458 2.709 21.836 1.00 98.56 163 LEU A C 1
ATOM 1217 O O . LEU A 1 163 ? -11.048 2.797 20.766 1.00 98.56 163 LEU A O 1
ATOM 1221 N N . ASN A 1 164 ? -9.199 2.308 21.913 1.00 98.00 164 ASN A N 1
ATOM 1222 C CA . ASN A 1 164 ? -8.437 1.709 20.831 1.00 98.00 164 ASN A CA 1
ATOM 1223 C C . ASN A 1 164 ? -7.951 0.340 21.323 1.00 98.00 164 ASN A C 1
ATOM 1225 O O . ASN A 1 164 ? -7.132 0.287 22.253 1.00 98.00 164 ASN A O 1
ATOM 1229 N N . PRO A 1 165 ? -8.450 -0.766 20.745 1.00 96.75 165 PRO A N 1
ATOM 1230 C CA . PRO A 1 165 ? -8.139 -2.104 21.214 1.00 96.75 165 PRO A CA 1
ATOM 1231 C C . PRO A 1 165 ? -6.717 -2.550 20.885 1.00 96.75 165 PRO A C 1
ATOM 1233 O O . PRO A 1 165 ? -6.343 -3.653 21.274 1.00 96.75 165 PRO A O 1
ATOM 1236 N N . GLY A 1 166 ? -5.923 -1.709 20.217 1.00 93.25 166 GLY A N 1
ATOM 1237 C CA . GLY A 1 166 ? -4.610 -2.076 19.722 1.00 93.25 166 GLY A CA 1
ATOM 1238 C C . GLY A 1 166 ? -4.694 -3.056 18.546 1.00 93.25 166 GLY A C 1
ATOM 1239 O O . GLY A 1 166 ? -5.785 -3.438 18.112 1.00 93.25 166 GLY A O 1
ATOM 1240 N N . PRO A 1 167 ? -3.533 -3.473 18.020 1.00 95.44 167 PRO A N 1
ATOM 1241 C CA . PRO A 1 167 ? -3.486 -4.249 16.799 1.00 95.44 167 PRO A CA 1
ATOM 1242 C C . PRO A 1 167 ? -3.694 -5.736 17.078 1.00 95.44 167 PRO A C 1
ATOM 1244 O O . PRO A 1 167 ? -2.950 -6.354 17.846 1.00 95.44 167 PRO A O 1
ATOM 1247 N N . VAL A 1 168 ? -4.650 -6.346 16.382 1.00 97.50 168 VAL A N 1
ATOM 1248 C CA . VAL A 1 168 ? -4.786 -7.807 16.379 1.00 97.50 168 VAL A CA 1
ATOM 1249 C C . VAL A 1 168 ? -3.572 -8.428 15.699 1.00 97.50 168 VAL A C 1
ATOM 1251 O O . VAL A 1 168 ? -2.905 -9.284 16.274 1.00 97.50 168 VAL A O 1
ATOM 1254 N N . GLY A 1 169 ? -3.281 -8.015 14.464 1.00 92.62 169 GLY A N 1
ATOM 1255 C CA . GLY A 1 169 ? -2.377 -8.762 13.593 1.00 92.62 169 GLY A CA 1
ATOM 1256 C C . GLY A 1 169 ? -0.920 -8.335 13.642 1.00 92.62 169 GLY A C 1
ATOM 1257 O O . GLY A 1 169 ? -0.052 -9.115 13.247 1.00 92.62 169 GLY A O 1
ATOM 1258 N N . LEU A 1 170 ? -0.636 -7.114 14.095 1.00 87.31 170 LEU A N 1
ATOM 1259 C CA . LEU A 1 170 ? 0.686 -6.513 13.951 1.00 87.31 170 LEU A CA 1
ATOM 1260 C C . LEU A 1 170 ? 1.128 -5.763 15.215 1.00 87.31 170 LEU A C 1
ATOM 1262 O O . LEU A 1 170 ? 1.035 -4.533 15.264 1.00 87.31 170 LEU A O 1
ATOM 1266 N N . PRO A 1 171 ? 1.614 -6.485 16.241 1.00 82.88 171 PRO A N 1
ATOM 1267 C CA . PRO A 1 171 ? 2.126 -5.863 17.457 1.00 82.88 171 PRO A CA 1
ATOM 1268 C C . PRO A 1 171 ? 3.246 -4.857 17.158 1.00 82.88 171 PRO A C 1
ATOM 1270 O O . PRO A 1 171 ? 4.136 -5.116 16.343 1.00 82.88 171 PRO A O 1
ATOM 1273 N N . ALA A 1 172 ? 3.190 -3.704 17.830 1.00 77.81 172 ALA A N 1
ATOM 1274 C CA . ALA A 1 172 ? 4.121 -2.586 17.643 1.00 77.81 172 ALA A CA 1
ATOM 1275 C C . ALA A 1 172 ? 4.746 -2.071 18.957 1.00 77.81 172 ALA A C 1
ATOM 1277 O O . ALA A 1 172 ? 5.569 -1.155 18.937 1.00 77.81 172 ALA A O 1
ATOM 1278 N N . ASP A 1 173 ? 4.383 -2.654 20.099 1.00 80.88 173 ASP A N 1
ATOM 1279 C CA . ASP A 1 173 ? 4.813 -2.251 21.446 1.00 80.88 173 ASP A CA 1
ATOM 1280 C C . ASP A 1 173 ? 6.032 -3.042 21.966 1.00 80.88 173 ASP A C 1
ATOM 1282 O O . ASP A 1 173 ? 6.541 -2.787 23.058 1.00 80.88 173 ASP A O 1
ATOM 1286 N N . GLY A 1 174 ? 6.554 -3.976 21.168 1.00 82.75 174 GLY A N 1
ATOM 1287 C CA . GLY A 1 174 ? 7.660 -4.854 21.537 1.00 82.75 174 GLY A CA 1
ATOM 1288 C C . GLY A 1 174 ? 7.256 -6.102 22.309 1.00 82.75 174 GLY A C 1
ATOM 1289 O O . GLY A 1 174 ? 8.118 -6.720 22.934 1.00 82.75 174 GLY A O 1
ATOM 1290 N N . VAL A 1 175 ? 5.975 -6.470 22.264 1.00 86.31 175 VAL A N 1
ATOM 1291 C CA . VAL A 1 175 ? 5.455 -7.707 22.843 1.00 86.31 175 VAL A CA 1
ATOM 1292 C C . VAL A 1 175 ? 4.735 -8.501 21.754 1.00 86.31 175 VAL A C 1
ATOM 1294 O O . VAL A 1 175 ? 3.779 -8.026 21.151 1.00 86.31 175 VAL A O 1
ATOM 1297 N N . ALA A 1 176 ? 5.191 -9.726 21.495 1.00 89.56 176 ALA A N 1
ATOM 1298 C CA . ALA A 1 176 ? 4.687 -10.595 20.428 1.00 89.56 176 ALA A CA 1
ATOM 1299 C C . ALA A 1 176 ? 3.333 -11.246 20.774 1.00 89.56 176 ALA A C 1
ATOM 1301 O O . ALA A 1 176 ? 3.219 -12.460 20.931 1.00 89.56 176 ALA A O 1
ATOM 1302 N N . CYS A 1 177 ? 2.302 -10.422 20.920 1.00 94.19 177 CYS A N 1
ATOM 1303 C CA . CYS A 1 177 ? 0.954 -10.851 21.257 1.00 94.19 177 CYS A CA 1
ATOM 1304 C C . CYS A 1 177 ? -0.068 -10.107 20.396 1.00 94.19 177 CYS A C 1
ATOM 1306 O O . CYS A 1 177 ? 0.106 -8.930 20.089 1.00 94.19 177 CYS A O 1
ATOM 1308 N N . ALA A 1 178 ? -1.161 -10.786 20.073 1.00 96.75 178 ALA A N 1
ATOM 1309 C CA . ALA A 1 178 ? -2.340 -10.162 19.500 1.00 96.75 178 ALA A CA 1
ATOM 1310 C C . ALA A 1 178 ? -3.082 -9.352 20.573 1.00 96.75 178 ALA A C 1
ATOM 1312 O O . ALA A 1 178 ? -3.100 -9.743 21.752 1.00 96.75 178 ALA A O 1
ATOM 1313 N N . ARG A 1 179 ? -3.677 -8.227 20.163 1.00 96.62 179 ARG A N 1
ATOM 1314 C CA . ARG A 1 179 ? -4.428 -7.321 21.037 1.00 96.62 179 ARG A CA 1
ATOM 1315 C C . ARG A 1 179 ? -5.899 -7.240 20.661 1.00 96.62 179 ARG A C 1
ATOM 1317 O O . ARG A 1 179 ? -6.247 -7.281 19.487 1.00 96.62 179 ARG A O 1
ATOM 1324 N N . ALA A 1 180 ? -6.750 -7.129 21.671 1.00 97.94 180 ALA A N 1
ATOM 1325 C CA . ALA A 1 180 ? -8.169 -6.827 21.527 1.00 97.94 180 ALA A CA 1
ATOM 1326 C C . ALA A 1 180 ? -8.697 -6.215 22.834 1.00 97.94 180 ALA A C 1
ATOM 1328 O O . ALA A 1 180 ? -7.972 -6.127 23.829 1.00 97.94 180 ALA A O 1
ATOM 1329 N N . MET A 1 181 ? -9.972 -5.834 22.863 1.00 98.44 181 MET A N 1
ATOM 1330 C CA . MET A 1 181 ? -10.672 -5.481 24.099 1.00 98.44 181 MET A CA 1
ATOM 1331 C C . MET A 1 181 ? -12.029 -6.173 24.172 1.00 98.44 181 MET A C 1
ATOM 1333 O O . MET A 1 181 ? -12.658 -6.438 23.151 1.00 98.44 181 MET A O 1
ATOM 1337 N N . VAL A 1 182 ? -12.505 -6.422 25.386 1.00 98.56 182 VAL A N 1
ATOM 1338 C CA . VAL A 1 182 ? -13.909 -6.737 25.663 1.00 98.56 182 VAL A CA 1
ATOM 1339 C C . VAL A 1 182 ? -14.520 -5.562 26.409 1.00 98.56 182 VAL A C 1
ATOM 1341 O O . VAL A 1 182 ? -13.903 -5.044 27.335 1.00 98.56 182 VAL A O 1
ATOM 1344 N N . LEU A 1 183 ? -15.713 -5.142 26.003 1.00 98.44 183 LEU A N 1
ATOM 1345 C CA . LEU A 1 183 ? -16.459 -4.033 26.586 1.00 98.44 183 LEU A CA 1
ATOM 1346 C C . LEU A 1 183 ? -17.815 -4.529 27.084 1.00 98.44 183 LEU A C 1
ATOM 1348 O O . LEU A 1 183 ? -18.600 -5.056 26.300 1.00 98.44 183 LEU A O 1
ATOM 1352 N N . ASP A 1 184 ? -18.114 -4.303 28.357 1.00 97.94 184 ASP A N 1
ATOM 1353 C CA . ASP A 1 184 ? -19.418 -4.591 28.944 1.00 97.94 184 ASP A CA 1
ATOM 1354 C C . ASP A 1 184 ? -20.249 -3.303 29.074 1.00 97.94 184 ASP A C 1
ATOM 1356 O O . ASP A 1 184 ? -19.846 -2.312 29.693 1.00 97.94 184 ASP A O 1
ATOM 1360 N N . LEU A 1 185 ? -21.447 -3.324 28.497 1.00 97.25 185 LEU A N 1
ATOM 1361 C CA . LEU A 1 185 ? -22.428 -2.242 28.529 1.00 97.25 185 LEU A CA 1
ATOM 1362 C C . LEU A 1 185 ? -23.603 -2.583 29.462 1.00 97.25 185 LEU A C 1
ATOM 1364 O O . LEU A 1 185 ? -23.912 -3.760 29.663 1.00 97.25 185 LEU A O 1
ATOM 1368 N N . PRO A 1 186 ? -24.271 -1.577 30.060 1.00 95.38 186 PRO A N 1
ATOM 1369 C CA . PRO A 1 186 ? -24.037 -0.133 29.913 1.00 95.38 186 PRO A CA 1
ATOM 1370 C C . PRO A 1 186 ? -22.919 0.418 30.816 1.00 95.38 186 PRO A C 1
ATOM 1372 O O . PRO A 1 186 ? -22.653 1.615 30.794 1.00 95.38 186 PRO A O 1
ATOM 1375 N N . ALA A 1 187 ? -22.259 -0.433 31.611 1.00 94.19 187 ALA A N 1
ATOM 1376 C CA . ALA A 1 187 ? -21.248 -0.014 32.586 1.00 94.19 187 ALA A CA 1
ATOM 1377 C C . ALA A 1 187 ? -19.996 0.630 31.959 1.00 94.19 187 ALA A C 1
ATOM 1379 O O . ALA A 1 187 ? -19.251 1.308 32.662 1.00 94.19 187 ALA A O 1
ATOM 1380 N N . ARG A 1 188 ? -19.757 0.408 30.657 1.00 95.56 188 ARG A N 1
ATOM 1381 C CA . ARG A 1 188 ? -18.540 0.804 29.925 1.00 95.56 188 ARG A CA 1
ATOM 1382 C C . ARG A 1 188 ? -17.261 0.268 30.581 1.00 95.56 188 ARG A C 1
ATOM 1384 O O . ARG A 1 188 ? -16.189 0.849 30.422 1.00 95.56 188 ARG A O 1
ATOM 1391 N N . SER A 1 189 ? -17.365 -0.841 31.317 1.00 95.31 189 SER A N 1
ATOM 1392 C CA . SER A 1 189 ? -16.206 -1.533 31.875 1.00 95.31 189 SER A CA 1
ATOM 1393 C C . SER A 1 189 ? -15.526 -2.323 30.774 1.00 95.31 189 SER A C 1
ATOM 1395 O O . SER A 1 189 ? -16.196 -2.968 29.969 1.00 95.31 189 SER A O 1
ATOM 1397 N N . MET A 1 190 ? -14.200 -2.269 30.734 1.00 95.44 190 MET A N 1
ATOM 1398 C CA . MET A 1 190 ? -13.439 -2.881 29.660 1.00 95.44 190 MET A CA 1
ATOM 1399 C C . MET A 1 190 ? -12.320 -3.776 30.194 1.00 95.44 190 MET A C 1
ATOM 1401 O O . MET A 1 190 ? -11.782 -3.553 31.281 1.00 95.44 190 MET A O 1
ATOM 1405 N N . HIS A 1 191 ? -11.992 -4.803 29.415 1.00 95.25 191 HIS A N 1
ATOM 1406 C CA . HIS A 1 191 ? -10.908 -5.742 29.668 1.00 95.25 191 HIS A CA 1
ATOM 1407 C C . HIS A 1 191 ? -9.992 -5.827 28.447 1.00 95.25 191 HIS A C 1
ATOM 1409 O O . HIS A 1 191 ? -10.448 -6.128 27.344 1.00 95.25 191 HIS A O 1
ATOM 1415 N N . GLU A 1 192 ? -8.702 -5.560 28.637 1.00 96.44 192 GLU A N 1
ATOM 1416 C CA . GLU A 1 192 ? -7.693 -5.709 27.587 1.00 96.44 192 GLU A CA 1
ATOM 1417 C C . GLU A 1 192 ? -7.336 -7.185 27.384 1.00 96.44 192 GLU A C 1
ATOM 1419 O O . GLU A 1 192 ? -7.192 -7.951 28.340 1.00 96.44 192 GLU A O 1
ATOM 1424 N N . ILE A 1 193 ? -7.166 -7.581 26.125 1.00 97.12 193 ILE A N 1
ATOM 1425 C CA . ILE A 1 193 ? -6.688 -8.903 25.731 1.00 97.12 193 ILE A CA 1
ATOM 1426 C C . ILE A 1 193 ? -5.289 -8.756 25.157 1.00 97.12 193 ILE A C 1
ATOM 1428 O O . ILE A 1 193 ? -5.043 -7.964 24.251 1.00 97.12 193 ILE A O 1
ATOM 1432 N N . ALA A 1 194 ? -4.386 -9.582 25.670 1.00 96.38 194 ALA A N 1
ATOM 1433 C CA . ALA A 1 194 ? -2.997 -9.668 25.266 1.00 96.38 194 ALA A CA 1
ATOM 1434 C C . ALA A 1 194 ? -2.607 -11.147 25.202 1.00 96.38 194 ALA A C 1
ATOM 1436 O O . ALA A 1 194 ? -2.263 -11.737 26.225 1.00 96.38 194 ALA A O 1
ATOM 1437 N N . VAL A 1 195 ? -2.678 -11.757 24.017 1.00 96.94 195 VAL A N 1
ATOM 1438 C CA . VAL A 1 195 ? -2.535 -13.215 23.875 1.00 96.94 195 VAL A CA 1
ATOM 1439 C C . VAL A 1 195 ? -1.449 -13.584 22.856 1.00 96.94 195 VAL A C 1
ATOM 1441 O O . VAL A 1 195 ? -1.459 -13.058 21.740 1.00 96.94 195 VAL A O 1
ATOM 1444 N N . PRO A 1 196 ? -0.483 -14.455 23.208 1.00 96.25 196 PRO A N 1
ATOM 1445 C CA . PRO A 1 196 ? 0.459 -14.986 22.230 1.00 96.25 196 PRO A CA 1
ATOM 1446 C C . PRO A 1 196 ? -0.269 -15.932 21.272 1.00 96.25 196 PRO A C 1
ATOM 1448 O O . PRO A 1 196 ? -1.256 -16.570 21.636 1.00 96.25 196 PRO A O 1
ATOM 1451 N N . TYR A 1 197 ? 0.237 -16.059 20.054 1.00 96.44 197 TYR A N 1
ATOM 1452 C CA . TYR A 1 197 ? -0.322 -16.955 19.047 1.00 96.44 197 TYR A CA 1
ATOM 1453 C C . TYR A 1 197 ? 0.795 -17.584 18.216 1.00 96.44 197 TYR A C 1
ATOM 1455 O O . TYR A 1 197 ? 1.914 -17.073 18.162 1.00 96.44 197 TYR A O 1
ATOM 1463 N N . ASP A 1 198 ? 0.487 -18.702 17.564 1.00 95.19 198 ASP A N 1
ATOM 1464 C CA . ASP A 1 198 ? 1.407 -19.331 16.624 1.00 95.19 198 ASP A CA 1
ATOM 1465 C C . ASP A 1 198 ? 1.353 -18.614 15.268 1.00 95.19 198 ASP A C 1
ATOM 1467 O O . ASP A 1 198 ? 0.373 -18.711 14.526 1.00 95.19 198 ASP A O 1
ATOM 1471 N N . ALA A 1 199 ? 2.419 -17.883 14.942 1.00 94.69 199 ALA A N 1
ATOM 1472 C CA . ALA A 1 199 ? 2.544 -17.171 13.675 1.00 94.69 199 ALA A CA 1
ATOM 1473 C C . ALA A 1 199 ? 2.948 -18.079 12.497 1.00 94.69 199 ALA A C 1
ATOM 1475 O O . ALA A 1 199 ? 2.995 -17.601 11.362 1.00 94.69 199 ALA A O 1
ATOM 1476 N N . THR A 1 200 ? 3.227 -19.369 12.729 1.00 94.50 200 THR A N 1
ATOM 1477 C CA . THR A 1 200 ? 3.722 -20.300 11.700 1.00 94.50 200 THR A CA 1
ATOM 1478 C C . THR A 1 200 ? 2.874 -20.297 10.422 1.00 94.50 200 THR A C 1
ATOM 1480 O O . THR A 1 200 ? 3.460 -20.126 9.354 1.00 94.50 200 THR A O 1
ATOM 1483 N N . PRO A 1 201 ? 1.525 -20.373 10.465 1.00 95.94 201 PRO A N 1
ATOM 1484 C CA . PRO A 1 201 ? 0.714 -20.372 9.244 1.00 95.94 201 PRO A CA 1
ATOM 1485 C C . PRO A 1 201 ? 0.880 -19.100 8.401 1.00 95.94 201 PRO A C 1
ATOM 1487 O O . PRO A 1 201 ? 0.948 -19.165 7.173 1.00 95.94 201 PRO A O 1
ATOM 1490 N N . VAL A 1 202 ? 0.992 -17.941 9.059 1.00 95.81 202 VAL A N 1
ATOM 1491 C CA . VAL A 1 202 ? 1.237 -16.655 8.392 1.00 95.81 202 VAL A CA 1
ATOM 1492 C C . VAL A 1 202 ? 2.614 -16.680 7.741 1.00 95.81 202 VAL A C 1
ATOM 1494 O O . VAL A 1 202 ? 2.725 -16.411 6.550 1.00 95.81 202 VAL A O 1
ATOM 1497 N N . LEU A 1 203 ? 3.653 -17.063 8.487 1.00 93.81 203 LEU A N 1
ATOM 1498 C CA . LEU A 1 203 ? 5.034 -17.109 7.997 1.00 93.81 203 LEU A CA 1
ATOM 1499 C C . LEU A 1 203 ? 5.207 -18.062 6.809 1.00 93.81 203 LEU A C 1
ATOM 1501 O O . LEU A 1 203 ? 5.877 -17.712 5.837 1.00 93.81 203 LEU A O 1
ATOM 1505 N N . THR A 1 204 ? 4.570 -19.234 6.847 1.00 95.38 204 THR A N 1
ATOM 1506 C CA . THR A 1 204 ? 4.562 -20.177 5.723 1.00 95.38 204 THR A CA 1
ATOM 1507 C C . THR A 1 204 ? 3.962 -19.526 4.482 1.00 95.38 204 THR A C 1
ATOM 1509 O O . THR A 1 204 ? 4.594 -19.513 3.425 1.00 95.38 204 THR A O 1
ATOM 1512 N N . ARG A 1 205 ? 2.789 -18.898 4.616 1.00 95.88 205 ARG A N 1
ATOM 1513 C CA . ARG A 1 205 ? 2.129 -18.237 3.488 1.00 95.88 205 ARG A CA 1
ATOM 1514 C C . ARG A 1 205 ? 2.933 -17.053 2.944 1.00 95.88 205 ARG A C 1
ATOM 1516 O O . ARG A 1 205 ? 2.953 -16.811 1.739 1.00 95.88 205 ARG A O 1
ATOM 1523 N N . MET A 1 206 ? 3.615 -16.321 3.819 1.00 93.88 206 MET A N 1
ATOM 1524 C CA . MET A 1 206 ? 4.508 -15.227 3.438 1.00 93.88 206 MET A CA 1
ATOM 1525 C C . MET A 1 206 ? 5.664 -15.719 2.568 1.00 93.88 206 MET A C 1
ATOM 1527 O O . MET A 1 206 ? 5.941 -15.107 1.536 1.00 93.88 206 MET A O 1
ATOM 1531 N N . ALA A 1 207 ? 6.295 -16.831 2.951 1.00 90.31 207 ALA A N 1
ATOM 1532 C CA . ALA A 1 207 ? 7.377 -17.434 2.182 1.00 90.31 207 ALA A CA 1
ATOM 1533 C C . ALA A 1 207 ? 6.905 -17.892 0.790 1.00 90.31 207 ALA A C 1
ATOM 1535 O O . ALA A 1 207 ? 7.567 -17.596 -0.202 1.00 90.31 207 ALA A O 1
ATOM 1536 N N . GLU A 1 208 ? 5.735 -18.535 0.695 1.00 92.62 208 GLU A N 1
ATOM 1537 C CA . GLU A 1 208 ? 5.145 -18.972 -0.584 1.00 92.62 208 GLU A CA 1
ATOM 1538 C C . GLU A 1 208 ? 4.876 -17.817 -1.555 1.00 92.62 208 GLU A C 1
ATOM 1540 O O . GLU A 1 208 ? 5.019 -17.964 -2.767 1.00 92.62 208 GLU A O 1
ATOM 1545 N N . LEU A 1 209 ? 4.456 -16.669 -1.023 1.00 89.00 209 LEU A N 1
ATOM 1546 C CA . LEU A 1 209 ? 4.063 -15.505 -1.814 1.00 89.00 209 LEU A CA 1
ATOM 1547 C C . LEU A 1 209 ? 5.214 -14.519 -2.062 1.00 89.00 209 LEU A C 1
ATOM 1549 O O . LEU A 1 209 ? 5.014 -13.523 -2.756 1.00 89.00 209 LEU A O 1
ATOM 1553 N N . GLY A 1 210 ? 6.404 -14.773 -1.511 1.00 86.81 210 GLY A N 1
ATOM 1554 C CA . GLY A 1 210 ? 7.561 -13.888 -1.659 1.00 86.81 210 GLY A CA 1
ATOM 1555 C C . GLY A 1 210 ? 7.426 -12.573 -0.885 1.00 86.81 210 GLY A C 1
ATOM 1556 O O . GLY A 1 210 ? 7.840 -11.518 -1.368 1.00 86.81 210 GLY A O 1
ATOM 1557 N N . TYR A 1 211 ? 6.816 -12.612 0.303 1.00 88.62 211 TYR A N 1
ATOM 1558 C CA . TYR A 1 211 ? 6.829 -11.473 1.221 1.00 88.62 211 TYR A CA 1
ATOM 1559 C C . TYR A 1 211 ? 8.233 -11.216 1.768 1.00 88.62 211 TYR A C 1
ATOM 1561 O O . TYR A 1 211 ? 9.085 -12.097 1.833 1.00 88.62 211 TYR A O 1
ATOM 1569 N N . ASP A 1 212 ? 8.448 -9.983 2.217 1.00 83.12 212 ASP A N 1
ATOM 1570 C CA . ASP A 1 212 ? 9.693 -9.578 2.855 1.00 83.12 212 ASP A CA 1
ATOM 1571 C C . ASP A 1 212 ? 9.916 -10.343 4.172 1.00 83.12 212 ASP A C 1
ATOM 1573 O O . ASP A 1 212 ? 9.103 -10.264 5.096 1.00 83.12 212 ASP A O 1
ATOM 1577 N N . GLU A 1 213 ? 11.036 -11.059 4.278 1.00 79.94 213 GLU A N 1
ATOM 1578 C CA . GLU A 1 213 ? 11.367 -11.896 5.440 1.00 79.94 213 GLU A CA 1
ATOM 1579 C C . GLU A 1 213 ? 11.413 -11.115 6.764 1.00 79.94 213 GLU A C 1
ATOM 1581 O O . GLU A 1 213 ? 11.224 -11.683 7.839 1.00 79.94 213 GLU A O 1
ATOM 1586 N N . ARG A 1 214 ? 11.583 -9.786 6.716 1.00 81.56 214 ARG A N 1
ATOM 1587 C CA . ARG A 1 214 ? 11.646 -8.928 7.910 1.00 81.56 214 ARG A CA 1
ATOM 1588 C C . ARG A 1 214 ? 10.328 -8.865 8.680 1.00 81.56 214 ARG A C 1
ATOM 1590 O O . ARG A 1 214 ? 10.338 -8.517 9.862 1.00 81.56 214 ARG A O 1
ATOM 1597 N N . TYR A 1 215 ? 9.207 -9.245 8.068 1.00 86.06 215 TYR A N 1
ATOM 1598 C CA . TYR A 1 215 ? 7.953 -9.437 8.799 1.00 86.06 215 TYR A CA 1
ATOM 1599 C C . TYR A 1 215 ? 8.068 -10.532 9.864 1.00 86.06 215 TYR A C 1
ATOM 1601 O O . TYR A 1 215 ? 7.454 -10.398 10.921 1.00 86.06 215 TYR A O 1
ATOM 1609 N N . ALA A 1 216 ? 8.904 -11.555 9.649 1.00 85.56 216 ALA A N 1
ATOM 1610 C CA . ALA A 1 216 ? 9.138 -12.598 10.644 1.00 85.56 216 ALA A CA 1
ATOM 1611 C C . ALA A 1 216 ? 9.723 -12.026 11.939 1.00 85.56 216 ALA A C 1
ATOM 1613 O O . ALA A 1 216 ? 9.270 -12.370 13.029 1.00 85.56 216 ALA A O 1
ATOM 1614 N N . ASN A 1 217 ? 10.651 -11.069 11.828 1.00 81.69 217 ASN A N 1
ATOM 1615 C CA . ASN A 1 217 ? 11.202 -10.372 12.991 1.00 81.69 217 ASN A CA 1
ATOM 1616 C C . ASN A 1 217 ? 10.128 -9.573 13.730 1.00 81.69 217 ASN A C 1
ATOM 1618 O O . ASN A 1 217 ? 10.132 -9.534 14.960 1.00 81.69 217 ASN A O 1
ATOM 1622 N N . CYS A 1 218 ? 9.203 -8.949 12.997 1.00 83.94 218 CYS A N 1
ATOM 1623 C CA . CYS A 1 218 ? 8.129 -8.166 13.601 1.00 83.94 218 CYS A CA 1
ATOM 1624 C C . CYS A 1 218 ? 7.168 -9.055 14.394 1.00 83.94 218 CYS A C 1
ATOM 1626 O O . CYS A 1 218 ? 6.884 -8.765 15.552 1.00 83.94 218 CYS A O 1
ATOM 1628 N N . LEU A 1 219 ? 6.745 -10.177 13.808 1.00 89.94 219 LEU A N 1
ATOM 1629 C CA . LEU A 1 219 ? 5.857 -11.136 14.467 1.00 89.94 219 LEU A CA 1
ATOM 1630 C C . LEU A 1 219 ? 6.530 -11.814 15.670 1.00 89.94 219 LEU A C 1
ATOM 1632 O O . LEU A 1 219 ? 5.886 -12.007 16.694 1.00 89.94 219 LEU A O 1
ATOM 1636 N N . ALA A 1 220 ? 7.830 -12.113 15.583 1.00 86.25 220 ALA A N 1
ATOM 1637 C CA . ALA A 1 220 ? 8.572 -12.759 16.666 1.00 86.25 220 ALA A CA 1
ATOM 1638 C C . ALA A 1 220 ? 8.912 -11.817 17.834 1.00 86.25 220 ALA A C 1
ATOM 1640 O O . ALA A 1 220 ? 8.945 -12.245 18.984 1.00 86.25 220 ALA A O 1
ATOM 1641 N N . SER A 1 221 ? 9.201 -10.542 17.555 1.00 82.69 221 SER A N 1
ATOM 1642 C CA . SER A 1 221 ? 9.642 -9.578 18.577 1.00 82.69 221 SER A CA 1
ATOM 1643 C C . SER A 1 221 ? 8.541 -8.644 19.075 1.00 82.69 221 SER A C 1
ATOM 1645 O O . SER A 1 221 ? 8.743 -7.943 20.064 1.00 82.69 221 SER A O 1
ATOM 1647 N N . GLY A 1 222 ? 7.412 -8.562 18.366 1.00 82.56 222 GLY A N 1
ATOM 1648 C CA . GLY A 1 222 ? 6.392 -7.537 18.582 1.00 82.56 222 GLY A CA 1
ATOM 1649 C C . GLY A 1 222 ? 6.856 -6.113 18.263 1.00 82.56 222 GLY A C 1
ATOM 1650 O O . GLY A 1 222 ? 6.180 -5.152 18.623 1.00 82.56 222 GLY A O 1
ATOM 1651 N N . ARG A 1 223 ? 8.037 -5.943 17.651 1.00 80.56 223 ARG A N 1
ATOM 1652 C CA . ARG A 1 223 ? 8.570 -4.639 17.247 1.00 80.56 223 ARG A CA 1
ATOM 1653 C C . ARG A 1 223 ? 8.477 -4.486 15.749 1.00 80.56 223 ARG A C 1
ATOM 1655 O O . ARG A 1 223 ? 8.944 -5.338 15.000 1.00 80.56 223 ARG A O 1
ATOM 1662 N N . TRP A 1 224 ? 8.044 -3.310 15.317 1.00 73.88 224 TRP A N 1
ATOM 1663 C CA . TRP A 1 224 ? 8.196 -2.878 13.935 1.00 73.88 224 TRP A CA 1
ATOM 1664 C C . TRP A 1 224 ? 9.654 -2.484 13.630 1.00 73.88 224 TRP A C 1
ATOM 1666 O O . TRP A 1 224 ? 9.988 -1.325 13.386 1.00 73.88 224 TRP A O 1
ATOM 1676 N N . SER A 1 225 ? 10.560 -3.458 13.712 1.00 59.12 225 SER A N 1
ATOM 1677 C CA . SER A 1 225 ? 11.999 -3.297 13.504 1.00 59.12 225 SER A CA 1
ATOM 1678 C C . SER A 1 225 ? 12.452 -4.137 12.315 1.00 59.12 225 SER A C 1
ATOM 1680 O O . SER A 1 225 ? 12.145 -5.320 12.233 1.00 59.12 225 SER A O 1
ATOM 1682 N N . GLY A 1 226 ? 13.186 -3.523 11.387 1.00 53.81 226 GLY A N 1
ATOM 1683 C CA . GLY A 1 226 ? 13.662 -4.172 10.160 1.00 53.81 226 GLY A CA 1
ATOM 1684 C C . GLY A 1 226 ? 13.175 -3.470 8.896 1.00 53.81 226 GLY A C 1
ATOM 1685 O O . GLY A 1 226 ? 13.942 -3.327 7.949 1.00 53.81 226 GLY A O 1
ATOM 1686 N N . PHE A 1 227 ? 11.965 -2.907 8.899 1.00 59.72 227 PHE A N 1
ATOM 1687 C CA . PHE A 1 227 ? 11.467 -2.068 7.796 1.00 59.72 227 PHE A CA 1
ATOM 1688 C C . PHE A 1 227 ? 12.030 -0.638 7.794 1.00 59.72 227 PHE A C 1
ATOM 1690 O O . PHE A 1 227 ? 11.795 0.111 6.850 1.00 59.72 227 PHE A O 1
ATOM 1697 N N . SER A 1 228 ? 12.808 -0.278 8.819 1.00 48.66 228 SER A N 1
ATOM 1698 C CA . SER A 1 228 ? 13.554 0.982 8.927 1.00 48.66 228 SER A CA 1
ATOM 1699 C C . SER A 1 228 ? 14.807 1.041 8.039 1.00 48.66 228 SER A C 1
ATOM 1701 O O . SER A 1 228 ? 15.435 2.094 7.935 1.00 48.66 228 SER A O 1
ATOM 1703 N N . GLY A 1 229 ? 15.176 -0.059 7.374 1.00 48.47 229 GLY A N 1
ATOM 1704 C CA . GLY A 1 229 ? 16.189 -0.051 6.320 1.00 48.47 229 GLY A CA 1
ATOM 1705 C C . GLY A 1 229 ? 15.615 0.478 5.006 1.00 48.47 229 GLY A C 1
ATOM 1706 O O . GLY A 1 229 ? 14.467 0.167 4.669 1.00 48.47 229 GLY A O 1
ATOM 1707 N N . LYS A 1 230 ? 16.420 1.230 4.232 1.00 45.00 230 LYS A N 1
ATOM 1708 C CA . LYS A 1 230 ? 16.105 1.502 2.819 1.00 45.00 230 LYS A CA 1
ATOM 1709 C C . LYS A 1 230 ? 15.701 0.177 2.184 1.00 45.00 230 LYS A C 1
ATOM 1711 O O . LYS A 1 230 ? 16.372 -0.833 2.386 1.00 45.00 230 LYS A O 1
ATOM 1716 N N . ALA A 1 231 ? 14.576 0.176 1.481 1.00 51.22 231 ALA A N 1
ATOM 1717 C CA . ALA A 1 231 ? 14.181 -0.995 0.726 1.00 51.22 231 ALA A CA 1
ATOM 1718 C C . ALA A 1 231 ? 15.351 -1.494 -0.131 1.00 51.22 231 ALA A C 1
ATOM 1720 O O . ALA A 1 231 ? 16.090 -0.641 -0.638 1.00 51.22 231 ALA A O 1
ATOM 1721 N N . PRO A 1 232 ? 15.513 -2.818 -0.307 1.00 57.72 232 PRO A N 1
ATOM 1722 C CA . PRO A 1 232 ? 16.499 -3.306 -1.251 1.00 57.72 232 PRO A CA 1
ATOM 1723 C C . PRO A 1 232 ? 16.243 -2.622 -2.602 1.00 57.72 232 PRO A C 1
ATOM 1725 O O . PRO A 1 232 ? 15.077 -2.473 -2.999 1.00 57.72 232 PRO A O 1
ATOM 1728 N N . PRO A 1 233 ? 17.296 -2.107 -3.251 1.00 75.62 233 PRO A N 1
ATOM 1729 C CA . PRO A 1 233 ? 17.143 -1.423 -4.519 1.00 75.62 233 PRO A CA 1
ATOM 1730 C C . PRO A 1 233 ? 16.528 -2.379 -5.546 1.00 75.62 233 PRO A C 1
ATOM 1732 O O . PRO A 1 233 ? 16.873 -3.557 -5.601 1.00 75.62 233 PRO A O 1
ATOM 1735 N N . VAL A 1 234 ? 15.580 -1.875 -6.332 1.00 81.88 234 VAL A N 1
ATOM 1736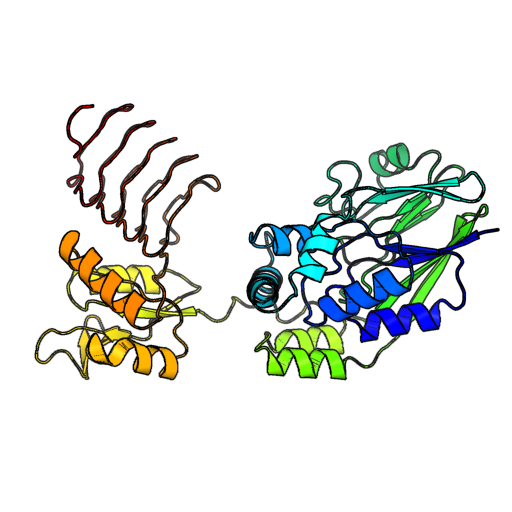 C CA . VAL A 1 234 ? 14.901 -2.656 -7.367 1.00 81.88 234 VAL A CA 1
ATOM 1737 C C . VAL A 1 234 ? 15.885 -2.876 -8.518 1.00 81.88 234 VAL A C 1
ATOM 1739 O O . VAL A 1 234 ? 16.452 -1.889 -9.000 1.00 81.88 234 VAL A O 1
ATOM 1742 N N . PRO A 1 235 ? 16.115 -4.126 -8.956 1.00 87.50 235 PRO A N 1
ATOM 1743 C CA . PRO A 1 235 ? 17.006 -4.399 -10.071 1.00 87.50 235 PRO A CA 1
ATOM 1744 C C . PRO A 1 235 ? 16.417 -3.832 -11.370 1.00 87.50 235 PRO A C 1
ATOM 1746 O O . PRO A 1 235 ? 15.222 -3.969 -11.637 1.00 87.50 235 PRO A O 1
ATOM 1749 N N . LEU A 1 236 ? 17.258 -3.179 -12.170 1.00 95.69 236 LEU A N 1
ATOM 1750 C CA . LEU A 1 236 ? 16.890 -2.526 -13.423 1.00 95.69 236 LEU A CA 1
ATOM 1751 C C . LEU A 1 236 ? 17.854 -2.943 -14.535 1.00 95.69 236 LEU A C 1
ATOM 1753 O O . LEU A 1 236 ? 19.071 -2.875 -14.363 1.00 95.69 236 LEU A O 1
ATOM 1757 N N . ILE A 1 237 ? 17.305 -3.289 -15.697 1.00 98.25 237 ILE A N 1
ATOM 1758 C CA . ILE A 1 237 ? 18.048 -3.362 -16.960 1.00 98.25 237 ILE A CA 1
ATOM 1759 C C . ILE A 1 237 ? 17.664 -2.156 -17.819 1.00 98.25 237 ILE A C 1
ATOM 1761 O O . ILE A 1 237 ? 16.499 -1.745 -17.855 1.00 98.25 237 ILE A O 1
ATOM 1765 N N . ILE A 1 238 ? 18.645 -1.586 -18.518 1.00 98.62 238 ILE A N 1
ATOM 1766 C CA . ILE A 1 238 ? 18.424 -0.528 -19.506 1.00 98.62 238 ILE A CA 1
ATOM 1767 C C . ILE A 1 238 ? 18.558 -1.119 -20.914 1.00 98.62 238 ILE A C 1
ATOM 1769 O O . ILE A 1 238 ? 19.564 -1.734 -21.255 1.00 98.62 238 ILE A O 1
ATOM 1773 N N . VAL A 1 239 ? 17.547 -0.919 -21.754 1.00 98.44 239 VAL A N 1
ATOM 1774 C CA . VAL A 1 239 ? 17.568 -1.284 -23.173 1.00 98.44 239 VAL A CA 1
ATOM 1775 C C . VAL A 1 239 ? 18.118 -0.105 -23.975 1.00 98.44 239 VAL A C 1
ATOM 1777 O O . VAL A 1 239 ? 17.472 0.942 -24.059 1.00 98.44 239 VAL A O 1
ATOM 1780 N N . GLY A 1 240 ? 19.298 -0.290 -24.565 1.00 97.62 240 GLY A N 1
ATOM 1781 C CA . GLY A 1 240 ? 20.085 0.732 -25.254 1.00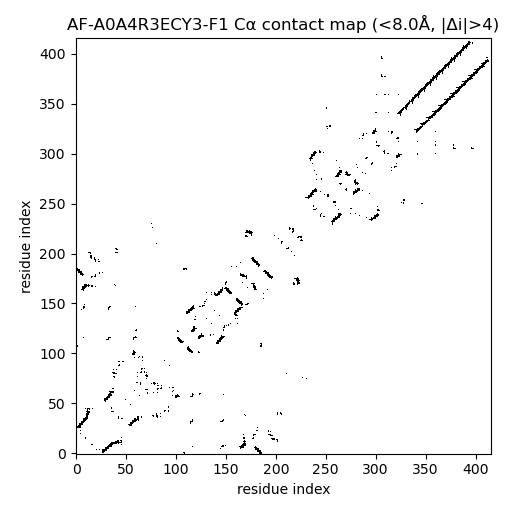 97.62 240 GLY A CA 1
ATOM 1782 C C . GLY A 1 240 ? 21.311 1.171 -24.445 1.00 97.62 240 GLY A C 1
ATOM 1783 O O . GLY A 1 240 ? 21.177 1.776 -23.388 1.00 97.62 240 GLY A O 1
ATOM 1784 N N . ALA A 1 241 ? 22.503 0.916 -24.983 1.00 97.00 241 ALA A N 1
ATOM 1785 C CA . ALA A 1 241 ? 23.827 1.207 -24.423 1.00 97.00 241 ALA A CA 1
ATOM 1786 C C . ALA A 1 241 ? 24.574 2.286 -25.237 1.00 97.00 241 ALA A C 1
ATOM 1788 O O . ALA A 1 241 ? 25.794 2.247 -25.388 1.00 97.00 241 ALA A O 1
ATOM 1789 N N . SER A 1 242 ? 23.831 3.228 -25.823 1.00 94.06 242 SER A N 1
ATOM 1790 C CA . SER A 1 242 ? 24.394 4.411 -26.491 1.00 94.06 242 SER A CA 1
ATOM 1791 C C . SER A 1 242 ? 24.535 5.582 -25.510 1.00 94.06 242 SER A C 1
ATOM 1793 O O . SER A 1 242 ? 24.219 5.438 -24.332 1.00 94.06 242 SER A O 1
ATOM 1795 N N . ILE A 1 243 ? 24.901 6.770 -26.004 1.00 94.62 243 ILE A N 1
ATOM 1796 C CA . ILE A 1 243 ? 25.010 8.004 -25.202 1.00 94.62 243 ILE A CA 1
ATOM 1797 C C . ILE A 1 243 ? 23.770 8.234 -24.323 1.00 94.62 243 ILE A C 1
ATOM 1799 O O . ILE A 1 243 ? 23.891 8.586 -23.154 1.00 94.62 243 ILE A O 1
ATOM 1803 N N . TYR A 1 244 ? 22.560 8.015 -24.855 1.00 95.75 244 TYR A N 1
ATOM 1804 C CA . TYR A 1 244 ? 21.350 8.188 -24.045 1.00 95.75 244 TYR A CA 1
ATOM 1805 C C . TYR A 1 244 ? 21.197 7.093 -22.975 1.00 95.75 244 TYR A C 1
ATOM 1807 O O . TYR A 1 244 ? 20.710 7.372 -21.885 1.00 95.75 244 TYR A O 1
ATOM 1815 N N . GLY A 1 245 ? 21.666 5.874 -23.251 1.00 97.06 245 GLY A N 1
ATOM 1816 C CA . GLY A 1 245 ? 21.762 4.791 -22.270 1.00 97.06 245 GLY A CA 1
ATOM 1817 C C . GLY A 1 245 ? 22.684 5.135 -21.106 1.00 97.06 245 GLY A C 1
ATOM 1818 O O . GLY A 1 245 ? 22.299 4.947 -19.956 1.00 97.06 245 GLY A O 1
ATOM 1819 N N . GLU A 1 246 ? 23.855 5.710 -21.390 1.00 96.62 246 GLU A N 1
ATOM 1820 C CA . GLU A 1 246 ? 24.796 6.194 -20.369 1.00 96.62 246 GLU A CA 1
ATOM 1821 C C . GLU A 1 246 ? 24.163 7.273 -19.481 1.00 96.62 246 GLU A C 1
ATOM 1823 O O . GLU A 1 246 ? 24.231 7.185 -18.258 1.00 96.62 246 GLU A O 1
ATOM 1828 N N . MET A 1 247 ? 23.446 8.231 -20.077 1.00 95.50 247 MET A N 1
ATOM 1829 C CA . MET A 1 247 ? 22.718 9.252 -19.313 1.00 95.50 247 MET A CA 1
ATOM 1830 C C . MET A 1 247 ? 21.632 8.644 -18.410 1.00 95.50 247 MET A C 1
ATOM 1832 O O . MET A 1 247 ? 21.502 9.015 -17.245 1.00 95.50 247 MET A O 1
ATOM 1836 N N . VAL A 1 248 ? 20.852 7.684 -18.921 1.00 97.38 248 VAL A N 1
ATOM 1837 C CA . VAL A 1 248 ? 19.824 6.997 -18.118 1.00 97.38 248 VAL A CA 1
ATOM 1838 C C . VAL A 1 248 ? 20.461 6.127 -17.026 1.00 97.38 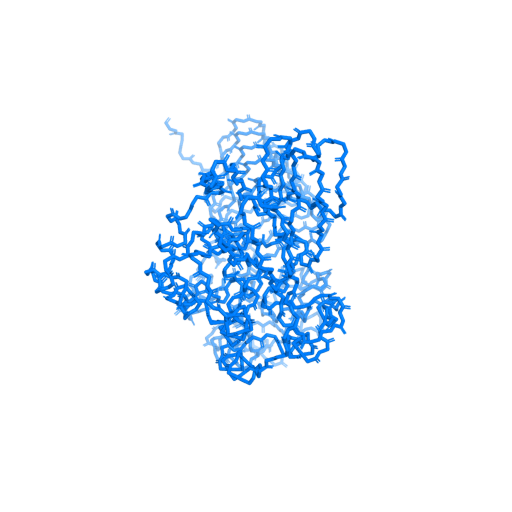248 VAL A C 1
ATOM 1840 O O . VAL A 1 248 ? 19.878 5.987 -15.951 1.00 97.38 248 VAL A O 1
ATOM 1843 N N . ALA A 1 249 ? 21.662 5.588 -17.248 1.00 96.94 249 ALA A N 1
ATOM 1844 C CA . ALA A 1 249 ? 22.420 4.876 -16.224 1.00 96.94 249 ALA A CA 1
ATOM 1845 C C . ALA A 1 249 ? 22.876 5.803 -15.089 1.00 96.94 249 ALA A C 1
ATOM 1847 O O . ALA A 1 249 ? 22.744 5.425 -13.925 1.00 96.94 249 ALA A O 1
ATOM 1848 N N . GLU A 1 250 ? 23.324 7.026 -15.390 1.00 94.75 250 GLU A N 1
ATOM 1849 C CA . GLU A 1 250 ? 23.615 8.031 -14.356 1.00 94.75 250 GLU A CA 1
ATOM 1850 C C . GLU A 1 250 ? 22.357 8.409 -13.561 1.00 94.75 250 GLU A C 1
ATOM 1852 O O . GLU A 1 250 ? 22.391 8.460 -12.329 1.00 94.75 250 GLU A O 1
ATOM 1857 N N . LEU A 1 251 ? 21.217 8.584 -14.241 1.00 94.31 251 LEU A N 1
ATOM 1858 C CA . LEU A 1 251 ? 19.928 8.833 -13.592 1.00 94.31 251 LEU A CA 1
ATOM 1859 C C . LEU A 1 251 ? 19.547 7.687 -12.645 1.00 94.31 251 LEU A C 1
ATOM 1861 O O . LEU A 1 251 ? 19.147 7.929 -11.502 1.00 94.31 251 LEU A O 1
ATOM 1865 N N . ALA A 1 252 ? 19.683 6.442 -13.106 1.00 92.69 252 ALA A N 1
ATOM 1866 C CA . ALA A 1 252 ? 19.418 5.251 -12.308 1.00 92.69 252 ALA A CA 1
ATOM 1867 C C . ALA A 1 252 ? 20.355 5.163 -11.092 1.00 92.69 252 ALA A C 1
ATOM 1869 O O . ALA A 1 252 ? 19.887 4.879 -9.991 1.00 92.69 252 ALA A O 1
ATOM 1870 N N . ALA A 1 253 ? 21.645 5.466 -11.263 1.00 89.44 253 ALA A N 1
ATOM 1871 C CA . ALA A 1 253 ? 22.639 5.461 -10.190 1.00 89.44 253 ALA A CA 1
ATOM 1872 C C . ALA A 1 253 ? 22.383 6.545 -9.128 1.00 89.44 253 ALA A C 1
ATOM 1874 O O . ALA A 1 253 ? 22.639 6.326 -7.943 1.00 89.44 253 ALA A O 1
ATOM 1875 N N . ALA A 1 254 ? 21.837 7.699 -9.523 1.00 85.50 254 ALA A N 1
ATOM 1876 C CA . ALA A 1 254 ? 21.435 8.748 -8.590 1.00 85.50 254 ALA A CA 1
ATOM 1877 C C . ALA A 1 254 ? 20.214 8.354 -7.739 1.00 85.50 254 ALA A C 1
ATOM 1879 O O . ALA A 1 254 ? 19.989 8.928 -6.670 1.00 85.50 254 ALA A O 1
ATOM 1880 N N . HIS A 1 255 ? 19.415 7.379 -8.185 1.00 82.19 255 HIS A N 1
ATOM 1881 C CA . HIS A 1 255 ? 18.202 6.960 -7.500 1.00 82.19 255 HIS A CA 1
ATOM 1882 C C . HIS A 1 255 ? 18.500 5.900 -6.417 1.00 82.19 255 HIS A C 1
ATOM 1884 O O . HIS A 1 255 ? 18.784 4.746 -6.732 1.00 82.19 255 HIS A O 1
ATOM 1890 N N . PRO A 1 256 ? 18.333 6.208 -5.113 1.00 73.12 256 PRO A N 1
ATOM 1891 C CA . PRO A 1 256 ? 18.775 5.332 -4.018 1.00 73.12 256 PRO A CA 1
ATOM 1892 C C . PRO A 1 256 ? 18.008 4.003 -3.903 1.00 73.12 256 PRO A C 1
ATOM 1894 O O . PRO A 1 256 ? 18.376 3.159 -3.092 1.00 73.12 256 PRO A O 1
ATOM 1897 N N . GLY A 1 257 ? 16.912 3.848 -4.650 1.00 77.88 257 GLY A N 1
ATOM 1898 C CA . GLY A 1 257 ? 16.088 2.640 -4.698 1.00 77.88 257 GLY A CA 1
ATOM 1899 C C . GLY A 1 257 ? 16.241 1.805 -5.971 1.00 77.88 257 GLY A C 1
ATOM 1900 O O . GLY A 1 257 ? 15.394 0.945 -6.187 1.00 77.88 257 GLY A O 1
ATOM 1901 N N . ILE A 1 258 ? 17.238 2.069 -6.823 1.00 86.00 258 ILE A N 1
ATOM 1902 C CA . ILE A 1 258 ? 17.486 1.315 -8.064 1.00 86.00 258 ILE A CA 1
ATOM 1903 C C . ILE A 1 258 ? 18.867 0.657 -8.010 1.00 86.00 258 ILE A C 1
ATOM 1905 O O . ILE A 1 258 ? 19.839 1.270 -7.577 1.00 86.00 258 ILE A O 1
ATOM 1909 N N . ALA A 1 259 ? 18.943 -0.597 -8.453 1.00 87.56 259 ALA A N 1
ATOM 1910 C CA . ALA A 1 259 ? 20.180 -1.329 -8.682 1.00 87.56 259 ALA A CA 1
ATOM 1911 C C . ALA A 1 259 ? 20.303 -1.592 -10.183 1.00 87.56 259 ALA A C 1
ATOM 1913 O O . ALA A 1 259 ? 19.581 -2.417 -10.736 1.00 87.56 259 ALA A O 1
ATOM 1914 N N . LEU A 1 260 ? 21.194 -0.869 -10.856 1.00 94.12 260 LEU A N 1
ATOM 1915 C CA . LEU A 1 260 ? 21.434 -1.075 -12.280 1.00 94.12 260 LEU A CA 1
ATOM 1916 C C . LEU A 1 260 ? 22.223 -2.373 -12.491 1.00 94.12 260 LEU A C 1
ATOM 1918 O O . LEU A 1 260 ? 23.373 -2.471 -12.071 1.00 94.12 260 LEU A O 1
ATOM 1922 N N . ILE A 1 261 ? 21.596 -3.354 -13.137 1.00 95.38 261 ILE A N 1
ATOM 1923 C CA . ILE A 1 261 ? 22.184 -4.673 -13.410 1.00 95.38 261 ILE A CA 1
ATOM 1924 C C . ILE A 1 261 ? 23.066 -4.623 -14.655 1.00 95.38 261 ILE A C 1
ATOM 1926 O O . ILE A 1 261 ? 24.174 -5.154 -14.665 1.00 95.38 261 ILE A O 1
ATOM 1930 N N . GLY A 1 262 ? 22.583 -3.968 -15.709 1.00 96.62 262 GLY A N 1
ATOM 1931 C CA . GLY A 1 262 ? 23.301 -3.888 -16.968 1.00 96.62 262 GLY A CA 1
ATOM 1932 C C . GLY A 1 262 ? 22.471 -3.307 -18.101 1.00 96.62 262 GLY A C 1
ATOM 1933 O O . GLY A 1 262 ? 21.300 -2.947 -17.941 1.00 96.62 262 GLY A O 1
ATOM 1934 N N . PHE A 1 263 ? 23.104 -3.244 -19.263 1.00 98.50 263 PHE A N 1
ATOM 1935 C CA . PHE A 1 263 ? 22.471 -2.897 -20.519 1.00 98.50 263 PHE A CA 1
ATOM 1936 C C . PHE A 1 263 ? 22.095 -4.133 -21.328 1.00 98.50 263 PHE A C 1
ATOM 1938 O O . PHE A 1 263 ? 22.734 -5.180 -21.239 1.00 98.50 263 PHE A O 1
ATOM 1945 N N . VAL A 1 264 ? 21.120 -3.957 -22.208 1.00 97.94 264 VAL A N 1
ATOM 1946 C CA . VAL A 1 264 ? 20.848 -4.844 -23.335 1.00 97.94 264 VAL A CA 1
ATOM 1947 C C . VAL A 1 264 ? 20.871 -4.010 -24.612 1.00 97.94 264 VAL A C 1
ATOM 1949 O O . VAL A 1 264 ? 20.208 -2.975 -24.678 1.00 97.94 264 VAL A O 1
ATOM 1952 N N . ASP A 1 265 ? 21.643 -4.429 -25.616 1.00 97.62 265 ASP A N 1
ATOM 1953 C CA . ASP A 1 265 ? 21.810 -3.676 -26.864 1.00 97.62 265 ASP A CA 1
ATOM 1954 C C . ASP A 1 265 ? 22.097 -4.605 -28.058 1.00 97.62 265 ASP A C 1
ATOM 1956 O O . ASP A 1 265 ? 22.888 -5.545 -27.966 1.00 97.62 265 ASP A O 1
ATOM 1960 N N . ASP A 1 266 ? 21.446 -4.339 -29.192 1.00 96.31 266 ASP A N 1
ATOM 1961 C CA . ASP A 1 266 ? 21.562 -5.145 -30.413 1.00 96.31 266 ASP A CA 1
ATOM 1962 C C . ASP A 1 266 ? 22.770 -4.767 -31.288 1.00 96.31 266 ASP A C 1
ATOM 1964 O O . ASP A 1 266 ? 23.084 -5.481 -32.249 1.00 96.31 266 ASP A O 1
ATOM 1968 N N . ALA A 1 267 ? 23.471 -3.670 -30.981 1.00 93.50 267 ALA A N 1
ATOM 1969 C CA . ALA A 1 267 ? 24.617 -3.223 -31.754 1.00 93.50 267 ALA A CA 1
ATOM 1970 C C . ALA A 1 267 ? 25.717 -4.308 -31.787 1.00 93.50 267 ALA A C 1
ATOM 1972 O O . ALA A 1 267 ? 26.134 -4.833 -30.743 1.00 93.50 267 ALA A O 1
ATOM 1973 N N . PRO A 1 268 ? 26.220 -4.669 -32.985 1.00 89.81 268 PRO A N 1
ATOM 1974 C CA . PRO A 1 268 ? 27.204 -5.732 -33.128 1.00 89.81 268 PRO A CA 1
ATOM 1975 C C . PRO A 1 268 ? 28.451 -5.500 -32.273 1.00 89.81 268 PRO A C 1
ATOM 1977 O O . PRO A 1 268 ? 29.087 -4.450 -32.335 1.00 89.81 268 PRO A O 1
ATOM 1980 N N . GLY A 1 269 ? 28.822 -6.522 -31.503 1.00 87.31 269 GLY A N 1
ATOM 1981 C CA . GLY A 1 269 ? 30.033 -6.507 -30.690 1.00 87.31 269 GLY A CA 1
ATOM 1982 C C . GLY A 1 269 ? 29.918 -5.759 -29.362 1.00 87.31 269 GLY A C 1
ATOM 1983 O O . GLY A 1 269 ? 30.944 -5.622 -28.710 1.00 87.31 269 GLY A O 1
ATOM 1984 N N . LEU A 1 270 ? 28.736 -5.290 -28.935 1.00 89.56 270 LEU A N 1
ATOM 1985 C CA . LEU A 1 270 ? 28.568 -4.732 -27.585 1.00 89.56 270 LEU A CA 1
ATOM 1986 C C . LEU A 1 270 ? 28.354 -5.792 -26.502 1.00 89.56 270 LEU A C 1
ATOM 1988 O O . LEU A 1 270 ? 28.836 -5.599 -25.391 1.00 89.56 270 LEU A O 1
ATOM 1992 N N . ALA A 1 271 ? 27.684 -6.906 -26.809 1.00 87.69 271 ALA A N 1
ATOM 1993 C CA . ALA A 1 271 ? 27.434 -7.973 -25.838 1.00 87.69 271 ALA A CA 1
ATOM 1994 C C . ALA A 1 271 ? 28.740 -8.460 -25.178 1.00 87.69 271 ALA A C 1
ATOM 1996 O O . ALA A 1 271 ? 29.725 -8.747 -25.862 1.00 87.69 271 ALA A O 1
ATOM 1997 N N . GLY A 1 272 ? 28.748 -8.520 -23.844 1.00 85.19 272 GLY A N 1
ATOM 1998 C CA . GLY A 1 272 ? 29.916 -8.875 -23.036 1.00 85.19 272 GLY A CA 1
ATOM 1999 C C . GLY A 1 272 ? 30.941 -7.749 -22.842 1.00 85.19 272 GLY A C 1
ATOM 2000 O O . GLY A 1 272 ? 31.948 -7.959 -22.166 1.00 85.19 272 GLY A O 1
ATOM 2001 N N . ARG A 1 273 ? 30.724 -6.554 -23.411 1.00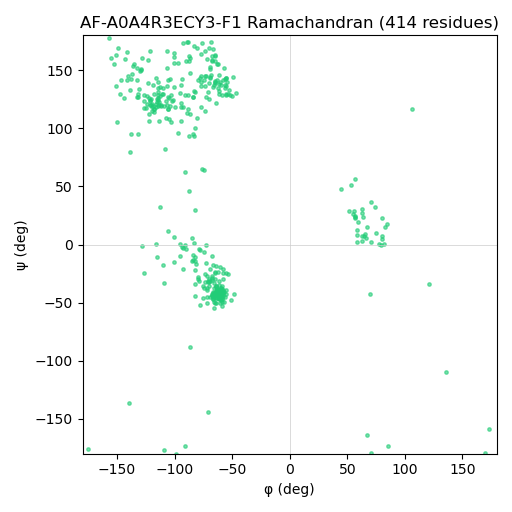 93.62 273 ARG A N 1
ATOM 2002 C CA . ARG A 1 273 ? 31.547 -5.360 -23.144 1.00 93.62 273 ARG A CA 1
ATOM 2003 C C . ARG A 1 273 ? 30.942 -4.532 -22.013 1.00 93.62 273 ARG A C 1
ATOM 2005 O O . ARG A 1 273 ? 29.850 -4.810 -21.529 1.00 93.62 273 ARG A O 1
ATOM 2012 N N . SER A 1 274 ? 31.667 -3.500 -21.596 1.00 94.38 274 SER A N 1
ATOM 2013 C CA . SER A 1 274 ? 31.174 -2.497 -20.656 1.00 94.38 274 SER A CA 1
ATOM 2014 C C . SER A 1 274 ? 31.069 -1.136 -21.339 1.00 94.38 274 SER A C 1
ATOM 2016 O O . SER A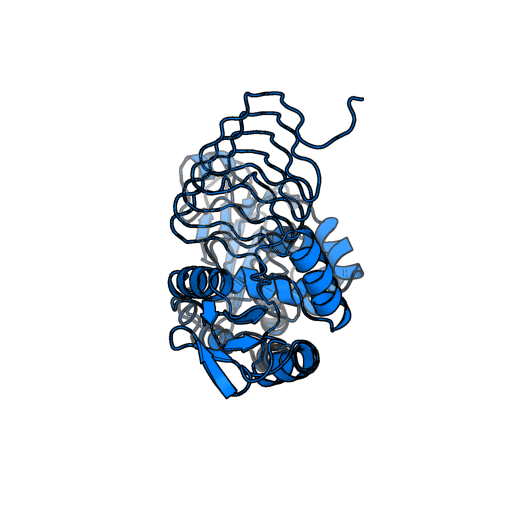 1 274 ? 31.949 -0.763 -22.118 1.00 94.38 274 SER A O 1
ATOM 2018 N N . VAL A 1 275 ? 29.995 -0.413 -21.034 1.00 94.38 275 VAL A N 1
ATOM 2019 C CA . VAL A 1 275 ? 29.726 0.965 -21.456 1.00 94.38 275 VAL A CA 1
ATOM 2020 C C . VAL A 1 275 ? 29.528 1.790 -20.187 1.00 94.38 275 VAL A C 1
ATOM 2022 O O . VAL A 1 275 ? 28.753 1.391 -19.323 1.00 94.38 275 VAL A O 1
ATOM 2025 N N . GLY A 1 276 ? 30.275 2.883 -20.014 1.00 89.44 276 GLY A N 1
ATOM 2026 C CA . GLY A 1 276 ? 30.197 3.702 -18.794 1.00 89.44 276 GLY A CA 1
ATOM 2027 C C . GLY A 1 276 ? 30.461 2.941 -17.480 1.00 89.44 276 GLY A C 1
ATOM 2028 O O . GLY A 1 276 ? 29.964 3.337 -16.433 1.00 89.44 276 GLY A O 1
ATOM 2029 N N . GLY A 1 277 ? 31.189 1.817 -17.518 1.00 91.56 277 GLY A N 1
ATOM 2030 C CA . GLY A 1 277 ? 31.411 0.948 -16.351 1.00 91.56 277 GLY A CA 1
ATOM 2031 C C . GLY A 1 277 ? 30.268 -0.033 -16.045 1.00 91.56 277 GLY A C 1
ATOM 2032 O O . GLY A 1 277 ? 30.384 -0.834 -15.122 1.00 91.56 277 GLY A O 1
ATOM 2033 N N . VAL A 1 278 ? 29.196 -0.024 -16.840 1.00 95.88 278 VAL A N 1
ATOM 2034 C CA . VAL A 1 278 ? 28.040 -0.923 -16.725 1.00 95.88 278 VAL A CA 1
ATOM 2035 C C . VAL A 1 278 ? 28.166 -2.040 -17.773 1.00 95.88 278 VAL A C 1
ATOM 2037 O O . VAL A 1 278 ? 28.551 -1.756 -18.913 1.00 95.88 278 VAL A O 1
ATOM 2040 N N . PRO A 1 279 ? 27.919 -3.317 -17.436 1.00 97.12 279 PRO A N 1
ATOM 2041 C CA . PRO A 1 279 ? 28.040 -4.417 -18.392 1.00 97.12 279 PRO A CA 1
ATOM 2042 C C . PRO A 1 279 ? 26.888 -4.422 -19.404 1.00 97.12 279 PRO A C 1
ATOM 2044 O O . PRO A 1 279 ? 25.746 -4.131 -19.058 1.00 97.12 279 PRO A O 1
ATOM 2047 N N . VAL A 1 280 ? 27.172 -4.806 -20.648 1.00 98.06 280 VAL A N 1
ATOM 2048 C CA . VAL A 1 280 ? 26.160 -5.127 -21.663 1.00 98.06 280 VAL A CA 1
ATOM 2049 C C . VAL A 1 280 ? 25.930 -6.637 -21.637 1.00 98.06 280 VAL A C 1
ATOM 2051 O O . VAL A 1 280 ? 26.778 -7.412 -22.080 1.00 98.06 280 VAL A O 1
ATOM 2054 N N . LEU A 1 281 ? 24.790 -7.047 -21.090 1.00 97.06 281 LEU A N 1
ATOM 2055 C CA . LEU A 1 281 ? 24.468 -8.433 -20.745 1.00 97.06 281 LEU A CA 1
ATOM 2056 C C . LEU A 1 281 ? 24.158 -9.294 -21.974 1.00 97.06 281 LEU A C 1
ATOM 2058 O O . LEU A 1 281 ? 24.456 -10.483 -21.991 1.00 97.06 281 LEU A O 1
ATOM 2062 N N . GLY A 1 282 ? 23.582 -8.695 -23.015 1.00 96.50 282 GLY A N 1
ATOM 2063 C CA . GLY A 1 282 ? 23.142 -9.423 -24.199 1.00 96.50 282 GLY A CA 1
ATOM 2064 C C . GLY A 1 282 ? 22.366 -8.545 -25.169 1.00 96.50 282 GLY A C 1
ATOM 2065 O O . GLY A 1 282 ? 22.494 -7.316 -25.156 1.00 96.50 282 GLY A O 1
ATOM 2066 N N . ARG A 1 283 ? 21.570 -9.196 -26.017 1.00 97.12 283 ARG A N 1
ATOM 2067 C CA . ARG A 1 283 ? 20.733 -8.563 -27.042 1.00 97.12 283 ARG A CA 1
ATOM 2068 C C . ARG A 1 283 ? 19.284 -8.465 -26.594 1.00 97.12 283 ARG A C 1
ATOM 2070 O O . ARG A 1 283 ? 18.867 -9.140 -25.657 1.00 97.12 283 ARG A O 1
ATOM 2077 N N . LEU A 1 284 ? 18.488 -7.649 -27.285 1.00 97.00 284 LEU A N 1
ATOM 2078 C CA . LEU A 1 284 ? 17.070 -7.469 -26.965 1.00 97.00 284 LEU A CA 1
ATOM 2079 C C . LEU A 1 284 ? 16.296 -8.791 -27.019 1.00 97.00 284 LEU A C 1
ATOM 2081 O O . LEU A 1 284 ? 15.325 -8.962 -26.288 1.00 97.00 284 LEU A O 1
ATOM 2085 N N . ALA A 1 285 ? 16.733 -9.732 -27.856 1.00 96.31 285 ALA A N 1
ATOM 2086 C CA . ALA A 1 285 ? 16.162 -11.074 -27.940 1.00 96.31 285 ALA A CA 1
ATOM 2087 C C . ALA A 1 285 ? 16.348 -11.913 -26.659 1.00 96.31 285 ALA A C 1
ATOM 2089 O O . ALA A 1 285 ? 15.553 -12.817 -26.421 1.00 96.31 285 ALA A O 1
ATOM 2090 N N . ASP A 1 286 ? 17.354 -11.601 -25.840 1.00 94.62 286 ASP A N 1
ATOM 2091 C CA . ASP A 1 286 ? 17.695 -12.339 -24.618 1.00 94.62 286 ASP A CA 1
ATOM 2092 C C . ASP A 1 286 ? 17.023 -11.735 -23.368 1.00 94.62 286 ASP A C 1
ATOM 2094 O O . ASP A 1 286 ? 17.184 -12.244 -22.259 1.00 94.62 286 ASP A O 1
ATOM 2098 N N . LEU A 1 287 ? 16.277 -10.632 -23.529 1.00 96.56 287 LEU A N 1
ATOM 2099 C CA . LEU A 1 287 ? 15.827 -9.789 -22.422 1.00 96.56 287 LEU A CA 1
ATOM 2100 C C . LEU A 1 287 ? 14.959 -10.535 -21.403 1.00 96.56 287 LEU A C 1
ATOM 2102 O O . LEU A 1 287 ? 15.180 -10.350 -20.213 1.00 96.56 287 LEU A O 1
ATOM 2106 N N . ALA A 1 288 ? 13.998 -11.357 -21.835 1.00 89.75 288 ALA A N 1
ATOM 2107 C CA . ALA A 1 288 ? 13.156 -12.127 -20.911 1.00 89.75 288 ALA A CA 1
ATOM 2108 C C . ALA A 1 288 ? 13.984 -13.053 -20.005 1.00 89.75 288 ALA A C 1
ATOM 2110 O O . ALA A 1 288 ? 13.808 -13.049 -18.791 1.00 89.75 288 ALA A O 1
ATOM 2111 N N . ALA A 1 289 ? 14.930 -13.795 -20.588 1.00 90.81 289 ALA A N 1
ATOM 2112 C CA . ALA A 1 289 ? 15.778 -14.721 -19.842 1.00 90.81 289 ALA A CA 1
ATOM 2113 C C . ALA A 1 289 ? 16.704 -13.979 -18.866 1.00 90.81 289 ALA A C 1
ATOM 2115 O O . ALA A 1 289 ? 16.816 -14.372 -17.709 1.00 90.81 289 ALA A O 1
ATOM 2116 N N . LEU A 1 290 ? 17.308 -12.872 -19.312 1.00 91.94 290 LEU A N 1
ATOM 2117 C CA . LEU A 1 290 ? 18.135 -12.009 -18.462 1.00 91.94 290 LEU A CA 1
ATOM 2118 C C . LEU A 1 290 ? 17.319 -11.361 -17.336 1.00 91.94 290 LEU A C 1
ATOM 2120 O O . LEU A 1 290 ? 17.816 -11.183 -16.225 1.00 91.94 290 LEU A O 1
ATOM 2124 N N . ALA A 1 291 ? 16.069 -10.991 -17.616 1.00 82.31 291 ALA A N 1
ATOM 2125 C CA . ALA A 1 291 ? 15.181 -10.413 -16.624 1.00 82.31 291 ALA A CA 1
ATOM 2126 C C . ALA A 1 291 ? 14.834 -11.432 -15.530 1.00 82.31 291 ALA A C 1
ATOM 2128 O O . ALA A 1 291 ? 14.952 -11.107 -14.350 1.00 82.31 291 ALA A O 1
ATOM 2129 N N . ASP A 1 292 ? 14.507 -12.668 -15.909 1.00 77.88 292 ASP A N 1
ATOM 2130 C CA . ASP A 1 292 ? 14.252 -13.760 -14.967 1.00 77.88 292 ASP A CA 1
ATOM 2131 C C . ASP A 1 292 ? 15.508 -14.116 -14.152 1.00 77.88 292 ASP A C 1
ATOM 2133 O O . ASP A 1 292 ? 15.437 -14.212 -12.926 1.00 77.88 292 ASP A O 1
ATOM 2137 N N . GLU A 1 293 ? 16.668 -14.244 -14.808 1.00 86.06 293 GLU A N 1
ATOM 2138 C CA . GLU A 1 293 ? 17.956 -14.555 -14.167 1.00 86.06 293 GLU A CA 1
ATOM 2139 C C . GLU A 1 293 ? 18.324 -13.536 -13.079 1.00 86.06 293 GLU A C 1
ATOM 2141 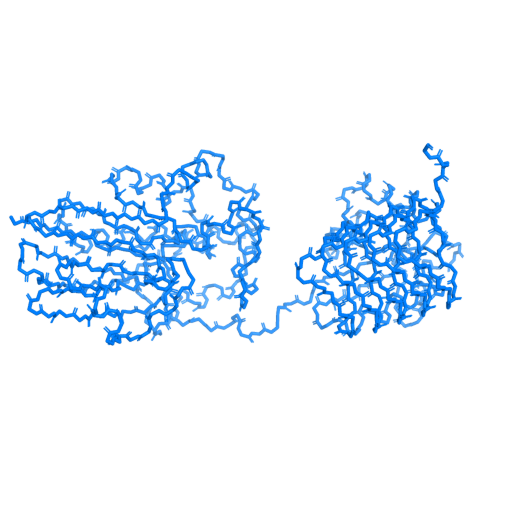O O . GLU A 1 293 ? 18.804 -13.903 -12.004 1.00 86.06 293 GLU A O 1
ATOM 2146 N N . HIS A 1 294 ? 18.078 -12.251 -13.341 1.00 79.19 294 HIS A N 1
ATOM 2147 C CA . HIS A 1 294 ? 18.448 -11.157 -12.444 1.00 79.19 294 HIS A CA 1
ATOM 2148 C C . HIS A 1 294 ? 17.288 -10.626 -11.586 1.00 79.19 294 HIS A C 1
ATOM 2150 O O . HIS A 1 294 ? 17.455 -9.625 -10.884 1.00 79.19 294 HIS A O 1
ATOM 2156 N N . GLY A 1 295 ? 16.114 -11.266 -11.626 1.00 80.12 295 GLY A N 1
ATOM 2157 C CA . GLY A 1 295 ? 14.930 -10.842 -10.869 1.00 80.12 295 GLY A CA 1
ATOM 2158 C C . GLY A 1 295 ? 14.396 -9.456 -11.258 1.00 80.12 295 GLY A C 1
ATOM 2159 O O . GLY A 1 295 ? 13.804 -8.756 -10.433 1.00 80.12 295 GLY A O 1
ATOM 2160 N N . VAL A 1 296 ? 14.626 -9.026 -12.498 1.00 83.75 296 VAL A N 1
ATOM 2161 C CA . VAL A 1 296 ? 14.194 -7.735 -13.046 1.00 83.75 296 VAL A CA 1
ATOM 2162 C C . VAL A 1 296 ? 12.754 -7.855 -13.529 1.00 83.75 296 VAL A C 1
ATOM 2164 O O . VAL A 1 296 ? 12.427 -8.712 -14.339 1.00 83.75 296 VAL A O 1
ATOM 2167 N N . THR A 1 297 ? 11.876 -6.963 -13.067 1.00 81.44 297 THR A N 1
ATOM 2168 C CA . THR A 1 297 ? 10.458 -6.967 -13.489 1.00 81.44 297 THR A CA 1
ATOM 2169 C C . THR A 1 297 ? 10.073 -5.780 -14.369 1.00 81.44 297 THR A C 1
ATOM 2171 O O . THR A 1 297 ? 9.061 -5.832 -15.070 1.00 81.44 297 THR A O 1
ATOM 2174 N N . ASP A 1 298 ? 10.893 -4.729 -14.368 1.00 89.12 298 ASP A N 1
ATOM 2175 C CA . ASP A 1 298 ? 10.688 -3.504 -15.129 1.00 89.12 298 ASP A CA 1
ATOM 2176 C C . ASP A 1 298 ? 12.025 -3.060 -15.746 1.00 89.12 298 ASP A C 1
ATOM 2178 O O . ASP A 1 298 ? 13.071 -3.169 -15.106 1.00 89.12 298 ASP A O 1
ATOM 2182 N N . VAL A 1 299 ? 12.000 -2.537 -16.974 1.00 96.75 299 VAL A N 1
ATOM 2183 C CA . VAL A 1 299 ? 13.201 -2.079 -17.700 1.00 96.75 299 VAL A CA 1
ATOM 2184 C C . VAL A 1 299 ? 13.037 -0.670 -18.245 1.00 96.75 299 VAL A C 1
ATOM 2186 O O . VAL A 1 299 ? 11.928 -0.246 -18.575 1.00 96.75 299 VAL A O 1
ATOM 2189 N N . ALA A 1 300 ? 14.139 0.064 -18.373 1.00 98.06 300 ALA A N 1
ATOM 2190 C CA . ALA A 1 300 ? 14.127 1.392 -18.982 1.00 98.06 300 ALA A CA 1
ATOM 2191 C C . ALA A 1 300 ? 14.500 1.296 -20.462 1.00 98.06 300 ALA A C 1
ATOM 2193 O O . ALA A 1 300 ? 15.516 0.698 -20.797 1.00 98.06 300 ALA A O 1
ATOM 2194 N N . VAL A 1 301 ? 13.726 1.910 -21.357 1.00 98.44 301 VAL A N 1
ATOM 2195 C CA . VAL A 1 301 ? 14.062 1.947 -22.790 1.00 98.44 301 VAL A CA 1
ATOM 2196 C C . VAL A 1 301 ? 14.757 3.268 -23.110 1.00 98.44 301 VAL A C 1
ATOM 2198 O O . VAL A 1 301 ? 14.110 4.288 -23.351 1.00 98.44 301 VAL A O 1
ATOM 2201 N N . ALA A 1 302 ? 16.089 3.250 -23.116 1.00 97.69 302 ALA A N 1
ATOM 2202 C CA . ALA A 1 302 ? 16.938 4.416 -23.335 1.00 97.69 302 ALA A CA 1
ATOM 2203 C C . ALA A 1 302 ? 17.272 4.602 -24.826 1.00 97.69 302 ALA A C 1
ATOM 2205 O O . ALA A 1 302 ? 18.428 4.590 -25.251 1.00 97.69 302 ALA A O 1
ATOM 2206 N N . ILE A 1 303 ? 16.232 4.824 -25.635 1.00 97.19 303 ILE A N 1
ATOM 2207 C CA . ILE A 1 303 ? 16.349 5.073 -27.079 1.00 97.19 303 ILE A CA 1
ATOM 2208 C C . ILE A 1 303 ? 15.965 6.526 -27.394 1.00 97.19 303 ILE A C 1
ATOM 2210 O O . ILE A 1 303 ? 14.852 6.976 -27.117 1.00 97.19 303 ILE A O 1
ATOM 2214 N N . GLY A 1 304 ? 16.914 7.284 -27.953 1.00 91.94 304 GLY A N 1
ATOM 2215 C CA . GLY A 1 304 ? 16.766 8.732 -28.156 1.00 91.94 304 GLY A CA 1
ATOM 2216 C C . GLY A 1 304 ? 15.818 9.130 -29.293 1.00 91.94 304 GLY A C 1
ATOM 2217 O O . GLY A 1 304 ? 15.254 10.228 -29.262 1.00 91.94 304 GLY A O 1
ATOM 2218 N N . ASP A 1 305 ? 15.638 8.249 -30.278 1.00 95.50 305 ASP A N 1
ATOM 2219 C CA . ASP A 1 305 ? 14.642 8.397 -31.339 1.00 95.50 305 ASP A CA 1
ATOM 2220 C C . ASP A 1 305 ? 13.267 7.909 -30.857 1.00 95.50 305 ASP A C 1
ATOM 2222 O O . ASP A 1 305 ? 13.163 6.845 -30.251 1.00 95.50 305 ASP A O 1
ATOM 2226 N N . ASN A 1 306 ? 12.218 8.702 -31.084 1.00 96.12 306 ASN A N 1
ATOM 2227 C CA . ASN A 1 306 ? 10.900 8.477 -30.479 1.00 96.12 306 ASN A CA 1
ATOM 2228 C C . ASN A 1 306 ? 10.201 7.229 -31.037 1.00 96.12 306 ASN A C 1
ATOM 2230 O O . ASN A 1 306 ? 9.709 6.399 -30.273 1.00 96.12 306 ASN A O 1
ATOM 2234 N N . ASP A 1 307 ? 10.221 7.064 -32.355 1.00 96.06 307 ASP A N 1
ATOM 2235 C CA . ASP A 1 307 ? 9.565 5.956 -33.048 1.00 96.06 307 ASP A CA 1
ATOM 2236 C C . ASP A 1 307 ? 10.347 4.641 -32.867 1.00 96.06 307 ASP A C 1
ATOM 2238 O O . ASP A 1 307 ? 9.770 3.580 -32.605 1.00 96.06 307 ASP A O 1
ATOM 2242 N N . ALA A 1 308 ? 11.684 4.697 -32.871 1.00 96.69 308 ALA A N 1
ATOM 2243 C CA . ALA A 1 308 ? 12.506 3.562 -32.460 1.00 96.69 308 ALA A CA 1
ATOM 2244 C C . ALA A 1 308 ? 12.257 3.169 -30.994 1.00 96.69 308 ALA A C 1
ATOM 2246 O O . ALA A 1 308 ? 12.098 1.979 -30.710 1.00 96.69 308 ALA A O 1
ATOM 2247 N N . ARG A 1 309 ? 12.162 4.141 -30.072 1.00 98.00 309 ARG A N 1
ATOM 2248 C CA . ARG A 1 309 ? 11.839 3.889 -28.657 1.00 98.00 309 ARG A CA 1
ATOM 2249 C C . ARG A 1 309 ? 10.505 3.167 -28.517 1.00 98.00 309 ARG A C 1
ATOM 2251 O O . ARG A 1 309 ? 10.442 2.181 -27.787 1.00 98.00 309 ARG A O 1
ATOM 2258 N N . ARG A 1 310 ? 9.480 3.590 -29.262 1.00 98.25 310 ARG A N 1
ATOM 2259 C CA . ARG A 1 310 ? 8.174 2.919 -29.314 1.00 98.25 310 ARG A CA 1
ATOM 2260 C C . ARG A 1 310 ? 8.285 1.472 -29.778 1.00 98.25 310 ARG A C 1
ATOM 2262 O O . ARG A 1 310 ? 7.844 0.569 -29.074 1.00 98.25 310 ARG A O 1
ATOM 2269 N N . ARG A 1 311 ? 8.925 1.209 -30.920 1.00 98.12 311 ARG A N 1
ATOM 2270 C CA . ARG A 1 311 ? 9.090 -0.169 -31.431 1.00 98.12 311 ARG A CA 1
ATOM 2271 C C . ARG A 1 311 ? 9.837 -1.090 -30.467 1.00 98.12 311 ARG A C 1
ATOM 2273 O O . ARG A 1 311 ? 9.469 -2.261 -30.322 1.00 98.12 311 ARG A O 1
ATOM 2280 N N . VAL A 1 312 ? 10.886 -0.577 -29.828 1.00 98.25 312 VAL A N 1
ATOM 2281 C CA . VAL A 1 312 ? 11.660 -1.328 -28.834 1.00 98.25 312 VAL A CA 1
ATOM 2282 C C . VAL A 1 312 ? 10.799 -1.600 -27.603 1.00 98.25 312 VAL A C 1
ATOM 2284 O O . VAL A 1 312 ? 10.700 -2.750 -27.188 1.00 98.25 312 VAL A O 1
ATOM 2287 N N . ALA A 1 313 ? 10.095 -0.594 -27.081 1.00 97.88 313 ALA A N 1
ATOM 2288 C CA . ALA A 1 313 ? 9.178 -0.747 -25.955 1.00 97.88 313 ALA A CA 1
ATOM 2289 C C . ALA A 1 313 ? 8.069 -1.783 -26.224 1.00 97.88 313 ALA A C 1
ATOM 2291 O O . ALA A 1 313 ? 7.777 -2.613 -25.367 1.00 97.88 313 ALA A O 1
ATOM 2292 N N . GLU A 1 314 ? 7.503 -1.817 -27.432 1.00 97.69 314 GLU A N 1
ATOM 2293 C CA . GLU A 1 314 ? 6.551 -2.865 -27.823 1.00 97.69 314 GLU A CA 1
ATOM 2294 C C . GLU A 1 314 ? 7.183 -4.263 -27.850 1.00 97.69 314 GLU A C 1
ATOM 2296 O O . GLU A 1 314 ? 6.541 -5.253 -27.500 1.00 97.69 314 GLU A O 1
ATOM 2301 N N . THR A 1 315 ? 8.450 -4.365 -28.252 1.00 97.75 315 THR A N 1
ATOM 2302 C CA . THR A 1 315 ? 9.192 -5.635 -28.228 1.00 97.75 315 THR A CA 1
ATOM 2303 C C . THR A 1 315 ? 9.442 -6.111 -26.803 1.00 97.75 315 THR A C 1
ATOM 2305 O O . THR A 1 315 ? 9.222 -7.284 -26.520 1.00 97.75 315 THR A O 1
ATOM 2308 N N . VAL A 1 316 ? 9.817 -5.200 -25.903 1.00 97.31 316 VAL A N 1
ATOM 2309 C CA . VAL A 1 316 ? 9.960 -5.466 -24.465 1.00 97.31 316 VAL A CA 1
ATOM 2310 C C . VAL A 1 316 ? 8.644 -5.991 -23.879 1.00 97.31 316 VAL A C 1
ATOM 2312 O O . VAL A 1 316 ? 8.625 -7.052 -23.259 1.00 97.31 316 VAL A O 1
ATOM 2315 N N . LYS A 1 317 ? 7.521 -5.311 -24.148 1.00 94.31 317 LYS A N 1
ATOM 2316 C CA . LYS A 1 317 ? 6.196 -5.721 -23.649 1.00 94.31 317 LYS A CA 1
ATOM 2317 C C . LYS A 1 317 ? 5.763 -7.094 -24.170 1.00 94.31 317 LYS A C 1
ATOM 2319 O O . LYS A 1 317 ? 5.210 -7.884 -23.410 1.00 94.31 317 LYS A O 1
ATOM 2324 N N . ARG A 1 318 ? 6.040 -7.416 -25.442 1.00 95.19 318 ARG A N 1
ATOM 2325 C CA . ARG A 1 318 ? 5.764 -8.752 -26.014 1.00 95.19 318 ARG A CA 1
ATOM 2326 C C . ARG A 1 318 ? 6.543 -9.878 -25.336 1.00 95.19 318 ARG A C 1
ATOM 2328 O O . ARG A 1 318 ? 6.100 -11.019 -25.389 1.00 95.19 318 ARG A O 1
ATOM 2335 N N . GLN A 1 319 ? 7.669 -9.562 -24.707 1.00 92.81 319 GLN A N 1
ATOM 2336 C CA . GLN A 1 319 ? 8.458 -10.504 -23.918 1.00 92.81 319 GLN A CA 1
ATOM 2337 C C . GLN A 1 319 ? 7.968 -10.639 -22.464 1.00 92.81 319 GLN A C 1
ATOM 2339 O O . GLN A 1 319 ? 8.602 -11.323 -21.672 1.00 92.81 319 GLN A O 1
ATOM 2344 N N . GLY A 1 320 ? 6.848 -10.003 -22.095 1.00 87.06 320 GLY A N 1
ATOM 2345 C CA . GLY A 1 320 ? 6.283 -10.072 -20.743 1.00 87.06 320 GLY A CA 1
ATOM 2346 C C . GLY A 1 320 ? 6.958 -9.148 -19.723 1.00 87.06 320 GLY A C 1
ATOM 2347 O O . GLY A 1 320 ? 6.590 -9.166 -18.550 1.00 87.06 320 GLY A O 1
ATOM 2348 N N . VAL A 1 321 ? 7.903 -8.309 -20.158 1.00 86.50 321 VAL A N 1
ATOM 2349 C CA . VAL A 1 321 ? 8.646 -7.381 -19.297 1.00 86.50 321 VAL A CA 1
ATOM 2350 C C . VAL A 1 321 ? 7.976 -6.004 -19.311 1.00 86.50 321 VAL A C 1
ATOM 2352 O O . VAL A 1 321 ? 7.545 -5.516 -20.360 1.00 86.50 321 VAL A O 1
ATOM 2355 N N . ARG A 1 322 ? 7.862 -5.356 -18.145 1.00 90.75 322 ARG A N 1
ATOM 2356 C CA . ARG A 1 322 ? 7.220 -4.036 -18.018 1.00 90.75 322 ARG A CA 1
ATOM 2357 C C . ARG A 1 322 ? 8.192 -2.886 -18.271 1.00 90.75 322 ARG A C 1
ATOM 2359 O O . ARG A 1 322 ? 9.407 -3.033 -18.161 1.00 90.75 322 ARG A O 1
ATOM 2366 N N . LEU A 1 323 ? 7.646 -1.708 -18.571 1.00 93.25 323 LEU A N 1
ATOM 2367 C CA . LEU A 1 323 ? 8.430 -0.487 -18.757 1.00 93.25 323 LEU A CA 1
ATOM 2368 C C . LEU A 1 323 ? 8.538 0.291 -17.441 1.00 93.25 323 LEU A C 1
ATOM 2370 O O . LEU A 1 323 ? 7.539 0.790 -16.915 1.00 93.25 323 LEU A O 1
ATOM 2374 N N . ALA A 1 324 ? 9.761 0.456 -16.948 1.00 91.88 324 ALA A N 1
ATOM 2375 C CA . ALA A 1 324 ? 10.046 1.206 -15.737 1.00 91.88 324 ALA A CA 1
ATOM 2376 C C . ALA A 1 324 ? 9.666 2.683 -15.895 1.00 91.88 324 ALA A C 1
ATOM 2378 O O . ALA A 1 324 ? 9.888 3.301 -16.936 1.00 91.88 324 ALA A O 1
ATOM 2379 N N . ARG A 1 325 ? 9.125 3.264 -14.822 1.00 94.50 325 ARG A N 1
ATOM 2380 C CA . ARG A 1 325 ? 9.035 4.719 -14.668 1.00 94.50 325 ARG A CA 1
ATOM 2381 C C . ARG A 1 325 ? 10.244 5.175 -13.880 1.00 94.50 325 ARG A C 1
ATOM 2383 O O . ARG A 1 325 ? 10.428 4.728 -12.749 1.00 94.50 325 ARG A O 1
ATOM 2390 N N . LEU A 1 326 ? 11.037 6.059 -14.464 1.00 94.62 326 LEU A N 1
ATOM 2391 C CA . LEU A 1 326 ? 12.237 6.585 -13.833 1.00 94.62 326 LEU A CA 1
ATOM 2392 C C . LEU A 1 326 ? 12.067 8.075 -13.591 1.00 94.62 326 LEU A C 1
ATOM 2394 O O . LEU A 1 326 ? 11.816 8.832 -14.522 1.00 94.62 326 LEU A O 1
ATOM 2398 N N . VAL A 1 327 ? 12.198 8.494 -12.338 1.00 95.38 327 VAL A N 1
ATOM 2399 C CA . VAL A 1 327 ? 12.144 9.903 -11.949 1.00 95.38 327 VAL A CA 1
ATOM 2400 C C . VAL A 1 327 ? 13.402 10.206 -11.162 1.00 95.38 327 VAL A C 1
ATOM 2402 O O . VAL A 1 327 ? 13.634 9.618 -10.106 1.00 95.38 327 VAL A O 1
ATOM 2405 N N . HIS A 1 328 ? 14.229 11.103 -11.684 1.00 95.19 328 HIS A N 1
ATOM 2406 C CA . HIS A 1 328 ? 15.437 11.529 -11.002 1.00 95.19 328 HIS A CA 1
ATOM 2407 C C . HIS A 1 328 ? 15.083 12.181 -9.648 1.00 95.19 328 HIS A C 1
ATOM 2409 O O . HIS A 1 328 ? 14.144 12.978 -9.598 1.00 95.19 328 HIS A O 1
ATOM 2415 N N . PRO A 1 329 ? 15.834 11.944 -8.553 1.00 89.75 329 PRO A N 1
ATOM 2416 C CA . PRO A 1 329 ? 15.517 12.513 -7.234 1.00 89.75 329 PRO A CA 1
ATOM 2417 C C . PRO A 1 329 ? 15.501 14.048 -7.157 1.00 89.75 329 PRO A C 1
ATOM 2419 O O . PRO A 1 329 ? 14.934 14.612 -6.228 1.00 89.75 329 PRO A O 1
ATOM 2422 N N . GLN A 1 330 ? 16.139 14.729 -8.112 1.00 94.94 330 GLN A N 1
ATOM 2423 C CA . GLN A 1 330 ? 16.112 16.196 -8.233 1.00 94.94 330 GLN A CA 1
ATOM 2424 C C . GLN A 1 330 ? 14.983 16.721 -9.135 1.00 94.94 330 GLN A C 1
ATOM 2426 O O . GLN A 1 330 ? 14.894 17.928 -9.349 1.00 94.94 330 GLN A O 1
ATOM 2431 N N . ALA A 1 331 ? 14.161 15.852 -9.721 1.00 94.94 331 ALA A N 1
ATOM 2432 C CA . ALA A 1 331 ? 12.966 16.276 -10.440 1.00 94.94 331 ALA A CA 1
ATOM 2433 C C . ALA A 1 331 ? 11.854 16.638 -9.444 1.00 94.94 331 ALA A C 1
ATOM 2435 O O . ALA A 1 331 ? 11.701 16.005 -8.400 1.00 94.94 331 ALA A O 1
ATOM 2436 N N . THR A 1 332 ? 11.042 17.636 -9.782 1.00 96.06 332 THR A N 1
ATOM 2437 C CA . THR A 1 332 ? 9.858 18.011 -9.002 1.00 96.06 332 THR A CA 1
ATOM 2438 C C . THR A 1 332 ? 8.608 17.578 -9.751 1.00 96.06 332 THR A C 1
ATOM 2440 O O . THR A 1 332 ? 8.244 18.173 -10.764 1.00 96.06 332 THR A O 1
ATOM 2443 N N . VAL A 1 333 ? 7.930 16.551 -9.243 1.00 91.81 333 VAL A N 1
ATOM 2444 C CA . VAL A 1 333 ? 6.689 16.027 -9.823 1.00 91.81 333 VAL A CA 1
ATOM 2445 C C . VAL A 1 333 ? 5.534 16.289 -8.865 1.00 91.81 333 VAL A C 1
ATOM 2447 O O . VAL A 1 333 ? 5.570 15.867 -7.711 1.00 91.81 333 VAL A O 1
ATOM 2450 N N . SER A 1 334 ? 4.503 16.993 -9.335 1.00 87.00 334 SER A N 1
ATOM 2451 C CA . SER A 1 334 ? 3.296 17.226 -8.543 1.00 87.00 334 SER A CA 1
ATOM 2452 C C . SER A 1 334 ? 2.602 15.900 -8.185 1.00 87.00 334 SER A C 1
ATOM 2454 O O . SER A 1 334 ? 2.434 15.062 -9.073 1.00 87.00 334 SER A O 1
ATOM 2456 N N . PRO A 1 335 ? 2.102 15.718 -6.945 1.00 79.94 335 PRO A N 1
ATOM 2457 C CA . PRO A 1 335 ? 1.361 14.513 -6.556 1.00 79.94 335 PRO A CA 1
ATOM 2458 C C . PRO A 1 335 ? 0.106 14.232 -7.395 1.00 79.94 335 PRO A C 1
ATOM 2460 O O . PRO A 1 335 ? -0.330 13.088 -7.479 1.00 79.94 335 PRO A O 1
ATOM 2463 N N . SER A 1 336 ? -0.486 15.257 -8.021 1.00 82.38 336 SER A N 1
ATOM 2464 C CA . SER A 1 336 ? -1.658 15.102 -8.892 1.00 82.38 336 SER A CA 1
ATOM 2465 C C . SER A 1 336 ? -1.309 14.846 -10.362 1.00 82.38 336 SER A C 1
ATOM 2467 O O . SER A 1 336 ? -2.214 14.638 -11.175 1.00 82.38 336 SER A O 1
ATOM 2469 N N . ALA A 1 337 ? -0.023 14.866 -10.726 1.00 86.00 337 ALA A N 1
ATOM 2470 C CA . ALA A 1 337 ? 0.421 14.497 -12.062 1.00 86.00 337 ALA A CA 1
ATOM 2471 C C . ALA A 1 337 ? 0.355 12.974 -12.250 1.00 86.00 337 ALA A C 1
ATOM 2473 O O . ALA A 1 337 ? 0.672 12.192 -11.355 1.00 86.00 337 ALA A O 1
ATOM 2474 N N . ARG A 1 338 ? -0.049 12.542 -13.445 1.00 87.69 338 ARG A N 1
ATOM 2475 C CA . ARG A 1 338 ? -0.194 11.128 -13.805 1.00 87.69 338 ARG A CA 1
ATOM 2476 C C . ARG A 1 338 ? 0.854 10.763 -14.845 1.00 87.69 338 ARG A C 1
ATOM 2478 O O . ARG A 1 338 ? 0.867 11.340 -15.930 1.00 87.69 338 ARG A O 1
ATOM 2485 N N . LEU A 1 339 ? 1.716 9.806 -14.512 1.00 92.50 339 LEU A N 1
ATOM 2486 C CA . LEU A 1 339 ? 2.771 9.301 -15.392 1.00 92.50 339 LEU A CA 1
ATOM 2487 C C . LEU A 1 339 ? 2.467 7.850 -15.755 1.00 92.50 339 LEU A C 1
ATOM 2489 O O . LEU A 1 339 ? 2.409 6.991 -14.865 1.00 92.50 339 LEU A O 1
ATOM 2493 N N . ALA A 1 340 ? 2.303 7.589 -17.051 1.00 93.19 340 ALA A N 1
ATOM 2494 C CA . ALA A 1 340 ? 2.198 6.242 -17.594 1.00 93.19 340 ALA A CA 1
ATOM 2495 C C . ALA A 1 340 ? 3.532 5.473 -17.492 1.00 93.19 340 ALA A C 1
ATOM 2497 O O . ALA A 1 340 ? 4.556 6.012 -17.070 1.00 93.19 340 ALA A O 1
ATOM 2498 N N . GLN A 1 341 ? 3.521 4.190 -17.857 1.00 92.38 341 GLN A N 1
ATOM 2499 C CA . GLN A 1 341 ? 4.718 3.344 -17.873 1.00 92.38 341 GLN A CA 1
ATOM 2500 C C . GLN A 1 341 ? 5.777 3.840 -18.874 1.00 92.38 341 GLN A C 1
ATOM 2502 O O . GLN A 1 341 ? 5.460 4.538 -19.837 1.00 92.38 341 GLN A O 1
ATOM 2507 N N . GLY A 1 342 ? 7.049 3.510 -18.644 1.00 95.44 342 GLY A N 1
ATOM 2508 C CA . GLY A 1 342 ? 8.147 3.903 -19.538 1.00 95.44 342 GLY A CA 1
ATOM 2509 C C . GLY A 1 342 ? 8.516 5.391 -19.533 1.00 95.44 342 GLY A C 1
ATOM 2510 O O . GLY A 1 342 ? 9.379 5.791 -20.309 1.00 95.44 342 GLY A O 1
ATOM 2511 N N . VAL A 1 343 ? 7.874 6.219 -18.701 1.00 98.50 343 VAL A N 1
ATOM 2512 C CA . VAL A 1 343 ? 8.222 7.641 -18.580 1.00 98.50 343 VAL A CA 1
ATOM 2513 C C . VAL A 1 343 ? 9.566 7.794 -17.872 1.00 98.50 343 VAL A C 1
ATOM 2515 O O . VAL A 1 343 ? 9.769 7.231 -16.794 1.00 98.50 343 VAL A O 1
ATOM 2518 N N . ILE A 1 344 ? 10.455 8.597 -18.456 1.00 98.38 344 ILE A N 1
ATOM 2519 C CA . ILE A 1 344 ? 11.746 8.974 -17.872 1.00 98.38 344 ILE A CA 1
ATOM 2520 C C . ILE A 1 344 ? 11.736 10.483 -17.624 1.00 98.38 344 ILE A C 1
ATOM 2522 O O . ILE A 1 344 ? 11.547 11.259 -18.560 1.00 98.38 344 ILE A O 1
ATOM 2526 N N . VAL A 1 345 ? 11.930 10.894 -16.371 1.00 98.19 345 VAL A N 1
ATOM 2527 C CA . VAL A 1 345 ? 11.986 12.292 -15.929 1.00 98.19 345 VAL A CA 1
ATOM 2528 C C . VAL A 1 345 ? 13.356 12.576 -15.342 1.00 98.19 345 VAL A C 1
ATOM 2530 O O . VAL A 1 345 ? 13.739 11.995 -14.328 1.00 98.19 345 VAL A O 1
ATOM 2533 N N . ASP A 1 346 ? 14.082 13.471 -15.990 1.00 97.44 346 ASP A N 1
ATOM 2534 C CA . ASP A 1 346 ? 15.472 13.761 -15.677 1.00 97.44 346 ASP A CA 1
ATOM 2535 C C . ASP A 1 346 ? 15.633 14.853 -14.604 1.00 97.44 346 ASP A C 1
ATOM 2537 O O . ASP A 1 346 ? 14.667 15.470 -14.141 1.00 97.44 346 ASP A O 1
ATOM 2541 N N . ALA A 1 347 ? 16.873 15.080 -14.177 1.00 96.69 347 ALA A N 1
ATOM 2542 C CA . ALA A 1 347 ? 17.216 16.014 -13.118 1.00 96.69 347 ALA A CA 1
ATOM 2543 C C . ALA A 1 347 ? 16.666 17.424 -13.377 1.00 96.69 347 ALA A C 1
ATOM 2545 O O . ALA A 1 347 ? 16.714 17.945 -14.491 1.00 96.69 347 ALA A O 1
ATOM 2546 N N . GLN A 1 348 ? 16.168 18.065 -12.316 1.00 97.38 348 GLN A N 1
ATOM 2547 C CA . GLN A 1 348 ? 15.680 19.448 -12.336 1.00 97.38 348 GLN A CA 1
ATOM 2548 C C . GLN A 1 348 ? 14.474 19.699 -13.255 1.00 97.38 348 GLN A C 1
ATOM 2550 O O . GLN A 1 348 ? 14.070 20.847 -13.424 1.00 97.38 348 GLN A O 1
ATOM 2555 N N . ALA A 1 349 ? 13.867 18.658 -13.830 1.00 98.44 349 ALA A N 1
ATOM 2556 C CA . ALA A 1 349 ? 12.606 18.809 -14.533 1.00 98.44 349 ALA A CA 1
ATOM 2557 C C . ALA A 1 349 ? 11.464 19.125 -13.551 1.00 98.44 349 ALA A C 1
ATOM 2559 O O . ALA A 1 349 ? 11.422 18.603 -12.432 1.00 98.44 349 ALA A O 1
ATOM 2560 N N . TYR A 1 350 ? 10.518 19.954 -13.985 1.00 98.44 350 TYR A N 1
ATOM 2561 C CA . TYR A 1 350 ? 9.295 20.275 -13.254 1.00 98.44 350 TYR A CA 1
ATOM 2562 C C . TYR A 1 350 ? 8.073 19.753 -14.010 1.00 98.44 350 TYR A C 1
ATOM 2564 O O . TYR A 1 350 ? 7.890 20.061 -15.187 1.00 98.44 350 TYR A O 1
ATOM 2572 N N . LEU A 1 351 ? 7.215 19.004 -13.317 1.00 97.56 351 LEU A N 1
ATOM 2573 C CA . LEU A 1 351 ? 5.920 18.553 -13.818 1.00 97.56 351 LEU A CA 1
ATOM 2574 C C . LEU A 1 351 ? 4.806 19.048 -12.891 1.00 97.56 351 LEU A C 1
ATOM 2576 O O . LEU A 1 351 ? 4.639 18.552 -11.772 1.00 97.56 351 LEU A O 1
ATOM 2580 N N . GLY A 1 352 ? 4.054 20.042 -13.359 1.00 92.00 352 GLY A N 1
ATOM 2581 C CA . GLY A 1 352 ? 3.033 20.720 -12.574 1.00 92.00 352 GLY A CA 1
ATOM 2582 C C . GLY A 1 352 ? 1.729 19.930 -12.387 1.00 92.00 352 GLY A C 1
ATOM 2583 O O . GLY A 1 352 ? 1.538 18.856 -12.970 1.00 92.00 352 GLY A O 1
ATOM 2584 N N . PRO A 1 353 ? 0.811 20.456 -11.553 1.00 89.62 353 PRO A N 1
ATOM 2585 C CA . PRO A 1 353 ? -0.421 19.775 -11.161 1.00 89.62 353 PRO A CA 1
ATOM 2586 C C . PRO A 1 353 ? -1.286 19.323 -12.336 1.00 89.62 353 PRO A C 1
ATOM 2588 O O . PRO A 1 353 ? -1.433 20.040 -13.326 1.00 89.62 353 PRO A O 1
ATOM 2591 N N . TYR A 1 354 ? -1.918 18.158 -12.184 1.00 89.44 354 TYR A N 1
ATOM 2592 C CA . TYR A 1 354 ? -2.905 17.605 -13.122 1.00 89.44 354 TYR A CA 1
ATOM 2593 C C . TYR A 1 354 ? -2.395 17.372 -14.550 1.00 89.44 354 TYR A C 1
ATOM 2595 O O . TYR A 1 354 ? -3.191 17.245 -15.483 1.00 89.44 354 TYR A O 1
ATOM 2603 N N . CYS A 1 355 ? -1.078 17.303 -14.741 1.00 95.94 355 CYS A N 1
ATOM 2604 C CA . CYS A 1 355 ? -0.524 16.858 -16.009 1.00 95.94 355 CYS A CA 1
ATOM 2605 C C . CYS A 1 355 ? -0.795 15.371 -16.242 1.00 95.94 355 CYS A C 1
ATOM 2607 O O . CYS A 1 355 ? -0.772 14.569 -15.306 1.00 95.94 355 CYS A O 1
ATOM 2609 N N . ALA A 1 356 ? -1.003 15.002 -17.502 1.00 94.06 356 ALA A N 1
ATOM 2610 C CA . ALA A 1 356 ? -1.104 13.614 -17.934 1.00 94.06 356 ALA A CA 1
ATOM 2611 C C . ALA A 1 356 ? 0.005 13.323 -18.947 1.00 94.06 356 ALA A C 1
ATOM 2613 O O . ALA A 1 356 ? 0.027 13.908 -20.031 1.00 94.06 356 ALA A O 1
ATOM 2614 N N . VAL A 1 357 ? 0.928 12.438 -18.577 1.00 98.31 357 VAL A N 1
ATOM 2615 C CA . VAL A 1 357 ? 2.098 12.078 -19.381 1.00 98.31 357 VAL A CA 1
ATOM 2616 C C . VAL A 1 357 ? 1.919 10.663 -19.919 1.00 98.31 357 VAL A C 1
ATOM 2618 O O . VAL A 1 357 ? 1.780 9.711 -19.145 1.00 98.31 357 VAL A O 1
ATOM 2621 N N . GLY A 1 358 ? 1.895 10.551 -21.246 1.00 97.62 358 GLY A N 1
ATOM 2622 C CA . GLY A 1 358 ? 1.728 9.305 -21.981 1.00 97.62 358 GLY A CA 1
ATOM 2623 C C . GLY A 1 358 ? 2.901 8.339 -21.829 1.00 97.62 358 GLY A C 1
ATOM 2624 O O . GLY A 1 358 ? 3.960 8.674 -21.302 1.00 97.62 358 GLY A O 1
ATOM 2625 N N . GLU A 1 359 ? 2.686 7.105 -22.279 1.00 98.00 359 GLU A N 1
ATOM 2626 C CA . GLU A 1 359 ? 3.667 6.020 -22.191 1.00 98.00 359 GLU A CA 1
ATOM 2627 C C . GLU A 1 359 ? 4.979 6.378 -22.898 1.00 98.00 359 GLU A C 1
ATOM 2629 O O . GLU A 1 359 ? 4.958 6.994 -23.958 1.00 98.00 359 GLU A O 1
ATOM 2634 N N . GLY A 1 360 ? 6.126 5.992 -22.332 1.00 97.06 360 GLY A N 1
ATOM 2635 C CA . GLY A 1 360 ? 7.418 6.112 -23.020 1.00 97.06 360 GLY A CA 1
ATOM 2636 C C . GLY A 1 360 ? 7.900 7.547 -23.275 1.00 97.06 360 GLY A C 1
ATOM 2637 O O . GLY A 1 360 ? 8.777 7.757 -24.118 1.00 97.06 360 GLY A O 1
ATOM 2638 N N . VAL A 1 361 ? 7.315 8.547 -22.609 1.00 98.75 361 VAL A N 1
ATOM 2639 C CA . VAL A 1 361 ? 7.728 9.951 -22.748 1.00 98.75 361 VAL A CA 1
ATOM 2640 C C . VAL A 1 361 ? 9.062 10.197 -22.044 1.00 98.75 361 VAL A C 1
ATOM 2642 O O . VAL A 1 361 ? 9.258 9.788 -20.901 1.00 98.75 361 VAL A O 1
ATOM 2645 N N . SER A 1 362 ? 9.953 10.937 -22.704 1.00 98.06 362 SER A N 1
ATOM 2646 C CA . SER A 1 362 ? 11.216 11.396 -22.114 1.00 98.06 362 SER A CA 1
ATOM 2647 C C . SER A 1 362 ? 11.144 12.889 -21.792 1.00 98.06 362 SER A C 1
ATOM 2649 O O . SER A 1 362 ? 11.043 13.715 -22.702 1.00 98.06 362 SER A O 1
ATOM 2651 N N . ILE A 1 363 ? 11.239 13.244 -20.514 1.00 98.44 363 ILE A N 1
ATOM 2652 C CA . ILE A 1 363 ? 11.325 14.621 -20.016 1.00 98.44 363 ILE A CA 1
ATOM 2653 C C . ILE A 1 363 ? 12.773 14.861 -19.592 1.00 98.44 363 ILE A C 1
ATOM 2655 O O . ILE A 1 363 ? 13.237 14.292 -18.610 1.00 98.44 363 ILE A O 1
ATOM 2659 N N . TRP A 1 364 ? 13.492 15.659 -20.373 1.00 97.81 364 TRP A N 1
ATOM 2660 C CA . TRP A 1 364 ? 14.935 15.871 -20.250 1.00 97.81 364 TRP A CA 1
ATOM 2661 C C . TRP A 1 364 ? 15.285 16.927 -19.182 1.00 97.81 364 TRP A C 1
ATOM 2663 O O . TRP A 1 364 ? 14.387 17.622 -18.694 1.00 97.81 364 TRP A O 1
ATOM 2673 N N . PRO A 1 365 ? 16.578 17.088 -18.825 1.00 97.69 365 PRO A N 1
ATOM 2674 C CA . PRO A 1 365 ? 16.977 17.930 -17.703 1.00 97.69 365 PRO A CA 1
ATOM 2675 C C . PRO A 1 365 ? 16.475 19.369 -17.791 1.00 97.69 365 PRO A C 1
ATOM 2677 O O . PRO A 1 365 ? 16.531 20.003 -18.848 1.00 97.69 365 PRO A O 1
ATOM 2680 N N . GLY A 1 366 ? 15.986 19.897 -16.670 1.00 97.88 366 GLY A N 1
ATOM 2681 C CA . GLY A 1 366 ? 15.502 21.278 -16.572 1.00 97.88 366 GLY A CA 1
ATOM 2682 C C . GLY A 1 366 ? 14.244 21.597 -17.392 1.00 97.88 366 GLY A C 1
ATOM 2683 O O . GLY A 1 366 ? 13.845 22.759 -17.460 1.00 97.88 366 GLY A O 1
ATOM 2684 N N . ALA A 1 367 ? 13.613 20.611 -18.038 1.00 98.56 367 ALA A N 1
ATOM 2685 C CA . ALA A 1 367 ? 12.358 20.833 -18.745 1.00 98.56 367 ALA A CA 1
ATOM 2686 C C . ALA A 1 367 ? 11.234 21.201 -17.764 1.00 98.56 367 ALA A C 1
ATOM 2688 O O . ALA A 1 367 ? 11.084 20.592 -16.706 1.00 98.56 367 ALA A O 1
ATOM 2689 N N . THR A 1 368 ? 10.415 22.183 -18.128 1.00 98.56 368 THR A N 1
ATOM 2690 C CA . THR A 1 368 ? 9.306 22.674 -17.308 1.00 98.56 368 THR A CA 1
ATOM 2691 C C . THR A 1 368 ? 7.991 22.413 -18.019 1.00 98.56 368 THR A C 1
ATOM 2693 O O . THR A 1 368 ? 7.727 22.949 -19.090 1.00 98.56 368 THR A O 1
ATOM 2696 N N . ILE A 1 369 ? 7.128 21.620 -17.401 1.00 98.50 369 ILE A N 1
ATOM 2697 C CA . ILE A 1 369 ? 5.760 21.384 -17.847 1.00 98.50 369 ILE A CA 1
ATOM 2698 C C . ILE A 1 369 ? 4.859 21.978 -16.773 1.00 98.50 369 ILE A C 1
ATOM 2700 O O . ILE A 1 369 ? 4.940 21.584 -15.611 1.00 98.50 369 ILE A O 1
ATOM 2704 N N . SER A 1 370 ? 4.043 22.962 -17.151 1.00 97.50 370 SER A N 1
ATOM 2705 C CA . SER A 1 370 ? 3.164 23.687 -16.230 1.00 97.50 370 SER A CA 1
ATOM 2706 C C . SER A 1 370 ? 1.999 22.803 -15.738 1.00 97.50 370 SER A C 1
ATOM 2708 O O . SER A 1 370 ? 2.174 21.621 -15.481 1.00 97.50 370 SER A O 1
ATOM 2710 N N . HIS A 1 371 ? 0.802 23.346 -15.538 1.00 97.75 371 HIS A N 1
ATOM 2711 C CA . HIS A 1 371 ? -0.350 22.608 -15.016 1.00 97.75 371 HIS A CA 1
ATOM 2712 C C . HIS A 1 371 ? -1.332 22.185 -16.115 1.00 97.75 371 HIS A C 1
ATOM 2714 O O . HIS A 1 371 ? -1.457 22.852 -17.141 1.00 97.75 371 HIS A O 1
ATOM 2720 N N . HIS A 1 372 ? -2.120 21.138 -15.865 1.00 97.81 372 HIS A N 1
ATOM 2721 C CA . HIS A 1 372 ? -3.213 20.696 -16.746 1.00 97.81 372 HIS A CA 1
ATOM 2722 C C . HIS A 1 372 ? -2.781 20.389 -18.196 1.00 97.81 372 HIS A C 1
ATOM 2724 O O . HIS A 1 372 ? -3.597 20.450 -19.115 1.00 97.81 372 HIS A O 1
ATOM 2730 N N . THR A 1 373 ? -1.504 20.070 -18.411 1.00 98.19 373 THR A N 1
ATOM 2731 C CA . THR A 1 373 ? -0.937 19.792 -19.735 1.00 98.19 373 THR A CA 1
ATOM 2732 C C . THR A 1 373 ? -0.964 18.295 -20.031 1.00 98.19 373 THR A C 1
ATOM 2734 O O . THR A 1 373 ? -0.746 17.460 -19.150 1.00 98.19 373 THR A O 1
ATOM 2737 N N . ARG A 1 374 ? -1.243 17.938 -21.285 1.00 98.38 374 ARG A N 1
ATOM 2738 C CA . ARG A 1 374 ? -1.256 16.552 -21.768 1.00 98.38 374 ARG A CA 1
ATOM 2739 C C . ARG A 1 374 ? -0.096 16.332 -22.725 1.00 98.38 374 ARG A C 1
ATOM 2741 O O . ARG A 1 374 ? 0.077 17.108 -23.660 1.00 98.38 374 ARG A O 1
ATOM 2748 N N . ILE A 1 375 ? 0.676 15.277 -22.499 1.00 98.50 375 ILE A N 1
ATOM 2749 C CA . ILE A 1 375 ? 1.793 14.889 -23.362 1.00 98.50 375 ILE A CA 1
ATOM 2750 C C . ILE A 1 375 ? 1.509 13.495 -23.909 1.00 98.50 375 ILE A C 1
ATOM 2752 O O . ILE A 1 375 ? 1.350 12.554 -23.134 1.00 98.50 375 ILE A O 1
ATOM 2756 N N . GLY A 1 376 ? 1.415 13.379 -25.232 1.00 98.12 376 GLY A N 1
ATOM 2757 C CA . GLY A 1 376 ? 1.148 12.136 -25.944 1.00 98.12 376 GLY A CA 1
ATOM 2758 C C . GLY A 1 376 ? 2.268 11.113 -25.782 1.00 98.12 376 GLY A C 1
ATOM 2759 O O . GLY A 1 376 ? 3.407 11.455 -25.459 1.00 98.12 376 GLY A O 1
ATOM 2760 N N . ALA A 1 377 ? 1.932 9.842 -25.996 1.00 98.31 377 ALA A N 1
ATOM 2761 C CA . ALA A 1 377 ? 2.872 8.738 -25.864 1.00 98.31 377 ALA A CA 1
ATOM 2762 C C . ALA A 1 377 ? 4.114 8.940 -26.746 1.00 98.31 377 ALA A C 1
ATOM 2764 O O . ALA A 1 377 ? 4.040 9.479 -27.850 1.00 98.31 377 ALA A O 1
ATOM 2765 N N . TYR A 1 378 ? 5.267 8.520 -26.233 1.00 98.25 378 TYR A N 1
ATOM 2766 C CA . TYR A 1 378 ? 6.563 8.545 -26.907 1.00 98.25 378 TYR A CA 1
ATOM 2767 C C . TYR A 1 378 ? 7.039 9.930 -27.366 1.00 98.25 378 TYR A C 1
ATOM 2769 O O . TYR A 1 378 ? 8.040 10.034 -28.074 1.00 98.25 378 TYR A O 1
ATOM 2777 N N . ALA A 1 379 ? 6.399 11.010 -26.916 1.00 98.38 379 ALA A N 1
ATOM 2778 C CA . ALA A 1 379 ? 6.921 12.356 -27.089 1.00 98.38 379 ALA A CA 1
ATOM 2779 C C . ALA A 1 379 ? 8.239 12.550 -26.313 1.00 98.38 379 ALA A C 1
ATOM 2781 O O . ALA A 1 379 ? 8.582 11.795 -25.397 1.00 98.38 379 ALA A O 1
ATOM 2782 N N . ALA A 1 380 ? 8.990 13.588 -26.672 1.00 98.12 380 ALA A N 1
ATOM 2783 C CA . ALA A 1 380 ? 10.189 13.991 -25.951 1.00 98.12 380 ALA A CA 1
ATOM 2784 C C . ALA A 1 380 ? 10.182 15.496 -25.698 1.00 98.12 380 ALA A C 1
ATOM 2786 O O . ALA A 1 380 ? 10.073 16.282 -26.637 1.00 98.12 380 ALA A O 1
ATOM 2787 N N . VAL A 1 381 ? 10.358 15.891 -24.441 1.00 98.31 381 VAL A N 1
ATOM 2788 C CA . VAL A 1 381 ? 10.565 17.284 -24.042 1.00 98.31 381 VAL A CA 1
ATOM 2789 C C . VAL A 1 381 ? 12.046 17.457 -23.756 1.00 98.31 381 VAL A C 1
ATOM 2791 O O . VAL A 1 381 ? 12.539 16.919 -22.769 1.00 98.31 381 VAL A O 1
ATOM 2794 N N . LYS A 1 382 ? 12.769 18.115 -24.667 1.00 97.81 382 LYS A N 1
ATOM 2795 C CA . LYS A 1 382 ? 14.232 18.255 -24.625 1.00 97.81 382 LYS A CA 1
ATOM 2796 C C . LYS A 1 382 ? 14.685 19.247 -23.539 1.00 97.81 382 LYS A C 1
ATOM 2798 O O . LYS A 1 382 ? 13.846 19.954 -22.980 1.00 97.81 382 LYS A O 1
ATOM 2803 N N . PRO A 1 383 ? 15.991 19.277 -23.192 1.00 98.06 383 PRO A N 1
ATOM 2804 C CA . PRO A 1 383 ? 16.439 20.001 -22.007 1.00 98.06 383 PRO A CA 1
ATOM 2805 C C . PRO A 1 383 ? 16.040 21.479 -22.009 1.00 98.06 383 PRO A C 1
ATOM 2807 O O . PRO A 1 383 ? 16.022 22.137 -23.052 1.00 98.06 383 PRO A O 1
ATOM 2810 N N . GLY A 1 384 ? 15.694 21.999 -20.835 1.00 97.88 384 GLY A N 1
ATOM 2811 C CA . GLY A 1 384 ? 15.312 23.401 -20.645 1.00 97.88 384 GLY A CA 1
ATOM 2812 C C . GLY A 1 384 ? 14.056 23.864 -21.397 1.00 97.88 384 GLY A C 1
ATOM 2813 O O . GLY A 1 384 ? 13.720 25.045 -21.330 1.00 97.88 384 GLY A O 1
ATOM 2814 N N . ALA A 1 385 ? 13.353 22.986 -22.121 1.00 98.50 385 ALA A N 1
ATOM 2815 C CA . ALA A 1 385 ? 12.125 23.368 -22.803 1.00 98.50 385 ALA A CA 1
ATOM 2816 C C . ALA A 1 385 ? 11.006 23.662 -21.794 1.00 98.50 385 ALA A C 1
ATOM 2818 O O . ALA A 1 385 ? 10.882 22.986 -20.773 1.00 98.50 385 ALA A O 1
ATOM 2819 N N . SER A 1 386 ? 10.177 24.660 -22.087 1.00 98.38 386 SER A N 1
ATOM 2820 C CA . SER A 1 386 ? 9.087 25.117 -21.225 1.00 98.38 386 SER A CA 1
ATOM 2821 C C . SER A 1 386 ? 7.744 25.002 -21.937 1.00 98.38 386 SER A C 1
ATOM 2823 O O . SER A 1 386 ? 7.558 25.559 -23.016 1.00 98.38 386 SER A O 1
ATOM 2825 N N . ILE A 1 387 ? 6.788 24.306 -21.326 1.00 98.50 387 ILE A N 1
ATOM 2826 C CA . ILE A 1 387 ? 5.443 24.085 -21.859 1.00 98.50 387 ILE A CA 1
ATOM 2827 C C . ILE A 1 387 ? 4.419 24.710 -20.913 1.00 98.50 387 ILE A C 1
ATOM 2829 O O . ILE A 1 387 ? 4.273 24.294 -19.759 1.00 98.50 387 ILE A O 1
ATOM 2833 N N . GLY A 1 388 ? 3.699 25.712 -21.417 1.00 97.62 388 GLY A N 1
ATOM 2834 C CA . GLY A 1 388 ? 2.644 26.422 -20.705 1.00 97.62 388 GLY A CA 1
ATOM 2835 C C . GLY A 1 388 ? 1.450 25.531 -20.367 1.00 97.62 388 GLY A C 1
ATOM 2836 O O . GLY A 1 388 ? 1.277 24.440 -20.919 1.00 97.62 388 GLY A O 1
ATOM 2837 N N . GLY A 1 389 ? 0.627 25.995 -19.429 1.00 97.44 389 GLY A N 1
ATOM 2838 C CA . GLY A 1 389 ? -0.485 25.216 -18.890 1.00 97.44 389 GLY A CA 1
ATOM 2839 C C . GLY A 1 389 ? -1.591 24.974 -19.914 1.00 97.44 389 GLY A C 1
ATOM 2840 O O . GLY A 1 389 ? -1.712 25.716 -20.887 1.00 97.44 389 GLY A O 1
ATOM 2841 N N . HIS A 1 390 ? -2.408 23.945 -19.694 1.00 97.94 390 HIS A N 1
ATOM 2842 C CA . HIS A 1 390 ? -3.496 23.553 -20.606 1.00 97.94 390 HIS A CA 1
ATOM 2843 C C . HIS A 1 390 ? -3.045 23.245 -22.045 1.00 97.94 390 HIS A C 1
ATOM 2845 O O . HIS A 1 390 ? -3.845 23.333 -22.975 1.00 97.94 390 HIS A O 1
ATOM 2851 N N . SER A 1 391 ? -1.775 22.893 -22.244 1.00 98.06 391 SER A N 1
ATOM 2852 C CA . SER A 1 391 ? -1.260 22.548 -23.571 1.00 98.06 391 SER A CA 1
ATOM 2853 C C . SER A 1 391 ? -1.460 21.066 -23.882 1.00 98.06 391 SER A C 1
ATOM 2855 O O . SER A 1 391 ? -1.575 20.228 -22.983 1.00 98.06 391 SER A O 1
ATOM 2857 N N . VAL A 1 392 ? -1.465 20.734 -25.168 1.00 98.00 392 VAL A N 1
ATOM 2858 C CA . VAL A 1 392 ? -1.525 19.364 -25.678 1.00 98.00 392 VAL A CA 1
ATOM 2859 C C . VAL A 1 392 ? -0.350 19.139 -26.617 1.00 98.00 392 VAL A C 1
ATOM 2861 O O . VAL A 1 392 ? -0.232 19.783 -27.656 1.00 98.00 392 VAL A O 1
ATOM 2864 N N . ILE A 1 393 ? 0.524 18.211 -26.253 1.00 97.88 393 ILE A N 1
ATOM 2865 C CA . ILE A 1 393 ? 1.610 17.739 -27.108 1.00 97.88 393 ILE A CA 1
ATOM 2866 C C . ILE A 1 393 ? 1.174 16.393 -27.677 1.00 97.88 393 ILE A C 1
ATOM 2868 O O . ILE A 1 393 ? 0.821 15.500 -26.908 1.00 97.88 393 ILE A O 1
ATOM 2872 N N . ALA A 1 394 ? 1.152 16.254 -28.999 1.00 97.88 394 ALA A N 1
ATOM 2873 C CA . ALA A 1 394 ? 0.761 15.012 -29.652 1.00 97.88 394 ALA A CA 1
ATOM 2874 C C . ALA A 1 394 ? 1.808 13.900 -29.465 1.00 97.88 394 ALA A C 1
ATOM 2876 O O . ALA A 1 394 ? 2.917 14.127 -28.973 1.00 97.88 394 ALA A O 1
ATOM 2877 N N . GLU A 1 395 ? 1.427 12.681 -29.834 1.00 96.94 395 GLU A N 1
ATOM 2878 C CA . GLU A 1 395 ? 2.290 11.501 -29.753 1.00 96.94 395 GLU A CA 1
ATOM 2879 C C . GLU A 1 395 ? 3.537 11.657 -30.626 1.00 96.94 395 GLU A C 1
ATOM 2881 O O . GLU A 1 395 ? 3.503 12.306 -31.670 1.00 96.94 395 GLU A O 1
ATOM 2886 N N . GLU A 1 396 ? 4.654 11.091 -30.167 1.00 95.69 396 GLU A N 1
ATOM 2887 C CA . GLU A 1 396 ? 5.957 11.081 -30.854 1.00 95.69 396 GLU A CA 1
ATOM 2888 C C . GLU A 1 396 ? 6.558 12.466 -31.173 1.00 95.69 396 GLU A C 1
ATOM 2890 O O . GLU A 1 396 ? 7.672 12.554 -31.697 1.00 95.69 396 GLU A O 1
ATOM 2895 N N . VAL A 1 397 ? 5.899 13.558 -30.776 1.00 96.81 397 VAL A N 1
ATOM 2896 C CA . VAL A 1 397 ? 6.389 14.927 -30.956 1.00 96.81 397 VAL A CA 1
ATOM 2897 C C . VAL A 1 397 ? 7.656 15.159 -30.148 1.00 96.81 397 VAL A C 1
ATOM 2899 O O . VAL A 1 397 ? 7.785 14.759 -28.988 1.00 96.81 397 VAL A O 1
ATOM 2902 N N . LYS A 1 398 ? 8.598 15.876 -30.756 1.00 97.06 398 LYS A N 1
ATOM 2903 C CA . LYS A 1 398 ? 9.795 16.377 -30.092 1.00 97.06 398 LYS A CA 1
ATOM 2904 C C . LYS A 1 398 ? 9.650 17.876 -29.857 1.00 97.06 398 LYS A C 1
ATOM 2906 O O . LYS A 1 398 ? 9.561 18.651 -30.802 1.00 97.06 398 LYS A O 1
ATOM 2911 N N . ILE A 1 399 ? 9.624 18.269 -28.590 1.00 97.81 399 ILE A N 1
ATOM 2912 C CA . ILE A 1 399 ? 9.741 19.664 -28.172 1.00 97.81 399 ILE A CA 1
ATOM 2913 C C . ILE A 1 399 ? 11.226 19.957 -28.016 1.00 97.81 399 ILE A C 1
ATOM 2915 O O . ILE A 1 399 ? 11.897 19.318 -27.207 1.00 97.81 399 ILE A O 1
ATOM 2919 N N . GLU A 1 400 ? 11.736 20.871 -28.837 1.00 97.56 400 GLU A N 1
ATOM 2920 C CA . GLU A 1 400 ? 13.171 21.110 -28.989 1.00 97.56 400 GLU A CA 1
ATOM 2921 C C . GLU A 1 400 ? 13.810 21.804 -27.782 1.00 97.56 400 GLU A C 1
ATOM 2923 O O . GLU A 1 400 ? 13.139 22.448 -26.971 1.00 97.56 400 GLU A O 1
ATOM 2928 N N . LEU A 1 401 ? 15.133 21.655 -27.679 1.00 96.81 401 LEU A N 1
ATOM 2929 C CA . LEU A 1 401 ? 15.963 22.201 -26.604 1.00 96.81 401 LEU A CA 1
ATOM 2930 C C . LEU A 1 401 ? 15.683 23.699 -26.392 1.00 96.81 401 LEU A C 1
ATOM 2932 O O . LEU A 1 401 ? 15.734 24.480 -27.340 1.00 96.81 401 LEU A O 1
ATOM 2936 N N . GLY A 1 402 ? 15.404 24.093 -25.147 1.00 96.50 402 GLY A N 1
ATOM 2937 C CA . GLY A 1 402 ? 15.180 25.492 -24.760 1.00 96.50 402 GLY A CA 1
ATOM 2938 C C . GLY A 1 402 ? 13.944 26.163 -25.374 1.00 96.50 402 GLY A C 1
ATOM 2939 O O . GLY A 1 402 ? 13.768 27.370 -25.215 1.00 96.50 402 GLY A O 1
ATOM 2940 N N . SER A 1 403 ? 13.091 25.421 -26.085 1.00 97.56 403 SER A N 1
ATOM 2941 C CA . SER A 1 403 ? 11.890 25.989 -26.700 1.00 97.56 403 SER A CA 1
ATOM 2942 C C . SER A 1 403 ? 10.8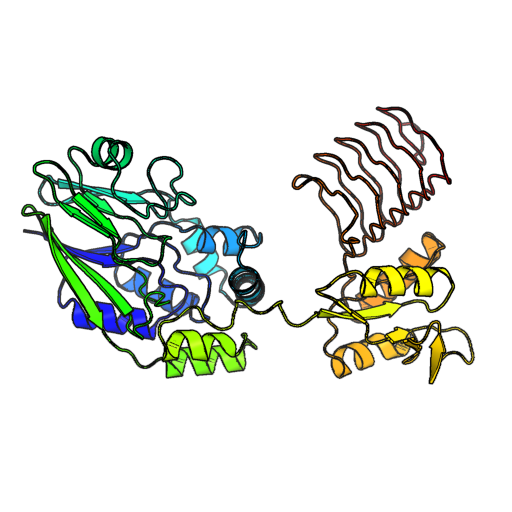49 26.390 -25.653 1.00 97.56 403 SER A C 1
ATOM 2944 O O . SER A 1 403 ? 10.758 25.799 -24.577 1.00 97.56 403 SER A O 1
ATOM 2946 N N . VAL A 1 404 ? 10.039 27.399 -25.977 1.00 97.50 404 VAL A N 1
ATOM 2947 C CA . VAL A 1 404 ? 8.947 27.875 -25.121 1.00 97.50 404 VAL A CA 1
ATOM 2948 C C . VAL A 1 404 ? 7.631 27.723 -25.872 1.00 97.50 404 VAL A C 1
ATOM 2950 O O . VAL A 1 404 ? 7.427 28.331 -26.919 1.00 97.50 404 VAL A O 1
ATOM 2953 N N . THR A 1 405 ? 6.734 26.912 -25.323 1.00 96.50 405 THR A N 1
ATOM 2954 C CA . THR A 1 405 ? 5.370 26.715 -25.816 1.00 96.50 405 THR A CA 1
ATOM 2955 C C . THR A 1 405 ? 4.408 27.472 -24.895 1.00 96.50 405 THR A C 1
ATOM 2957 O O . THR A 1 405 ? 4.382 27.171 -23.699 1.00 96.50 405 THR A O 1
ATOM 2960 N N . PRO A 1 406 ? 3.634 28.459 -25.384 1.00 96.00 406 PRO A N 1
ATOM 2961 C CA . PRO A 1 406 ? 2.716 29.219 -24.538 1.00 96.00 406 PRO A CA 1
ATOM 2962 C C . PRO A 1 406 ? 1.565 28.343 -24.028 1.00 96.00 406 PRO A C 1
ATOM 2964 O O . PRO A 1 406 ? 1.287 27.276 -24.575 1.00 96.00 406 PRO A O 1
ATOM 2967 N N . SER A 1 407 ? 0.879 28.792 -22.977 1.00 96.62 407 SER A N 1
ATOM 2968 C CA . SER A 1 407 ? -0.310 28.101 -22.464 1.00 96.62 407 SER A CA 1
ATOM 2969 C C . SER A 1 407 ? -1.386 27.950 -23.545 1.00 96.62 407 SER A C 1
ATOM 2971 O O . SER A 1 407 ? -1.490 28.793 -24.434 1.00 96.62 407 SER A O 1
ATOM 2973 N N . TYR A 1 408 ? -2.210 26.906 -23.431 1.00 96.88 408 TYR A N 1
ATOM 2974 C CA . TYR A 1 408 ? -3.288 26.571 -24.373 1.00 96.88 408 TYR A CA 1
ATOM 2975 C C . TYR A 1 408 ? -2.813 26.223 -25.795 1.00 96.88 408 TYR A C 1
ATOM 2977 O O . TYR A 1 408 ? -3.575 26.338 -26.754 1.00 96.88 408 TYR A O 1
ATOM 2985 N N . SER A 1 409 ? -1.564 25.780 -25.951 1.00 95.94 409 SER A N 1
ATOM 2986 C CA . SER A 1 409 ? -1.031 25.385 -27.259 1.00 95.94 409 SER A CA 1
ATOM 2987 C C . SER A 1 409 ? -1.342 23.932 -27.593 1.00 95.94 409 SER A C 1
ATOM 2989 O O . SER A 1 409 ? -1.322 23.068 -26.719 1.00 95.94 409 SER A O 1
ATOM 2991 N N . THR A 1 410 ? -1.528 23.642 -28.880 1.00 96.25 410 THR A N 1
ATOM 2992 C CA . THR A 1 410 ? -1.517 22.272 -29.409 1.00 96.25 410 THR A CA 1
ATOM 2993 C C . THR A 1 410 ? -0.328 22.107 -30.349 1.00 96.25 410 THR A C 1
ATOM 2995 O O . THR A 1 410 ? -0.191 22.876 -31.298 1.00 96.25 410 THR A O 1
ATOM 2998 N N . VAL A 1 411 ? 0.536 21.122 -30.093 1.00 93.38 411 VAL A N 1
ATOM 2999 C CA . VAL A 1 411 ? 1.750 20.866 -30.886 1.00 93.38 411 VAL A CA 1
ATOM 3000 C C . VAL A 1 411 ? 1.712 19.449 -31.456 1.00 93.38 411 VAL A C 1
ATOM 3002 O O . VAL A 1 411 ? 1.610 18.487 -30.702 1.00 93.38 411 VAL A O 1
ATOM 3005 N N . GLY A 1 412 ? 1.822 19.327 -32.784 1.00 81.25 412 GLY A N 1
ATOM 3006 C CA . GLY A 1 412 ? 1.950 18.050 -33.504 1.00 81.25 412 GLY A CA 1
ATOM 3007 C C . GLY A 1 412 ? 0.655 17.286 -33.804 1.00 81.25 412 GLY A C 1
ATOM 3008 O O . GLY A 1 412 ? 0.718 16.116 -34.164 1.00 81.25 412 GLY A O 1
ATOM 3009 N N . GLY A 1 413 ? -0.508 17.930 -33.690 1.00 70.50 413 GLY A N 1
ATOM 3010 C CA . GLY A 1 413 ? -1.773 17.423 -34.235 1.00 70.50 413 GLY A CA 1
ATOM 3011 C C . GLY A 1 413 ? -2.138 18.108 -35.557 1.00 70.50 413 GLY A C 1
ATOM 3012 O O . GLY A 1 413 ? -1.645 19.200 -35.844 1.00 70.50 413 GLY A O 1
ATOM 3013 N N . SER A 1 414 ? -3.038 17.506 -36.345 1.00 45.94 414 SER A N 1
ATOM 3014 C CA . SER A 1 414 ? -3.821 18.311 -37.297 1.00 45.94 414 SER A CA 1
ATOM 3015 C C . SER A 1 414 ? -4.707 19.274 -36.500 1.00 45.94 414 SER A C 1
ATOM 3017 O O . SER A 1 414 ? -5.216 18.865 -35.451 1.00 45.94 414 SER A O 1
ATOM 3019 N N . PRO A 1 415 ? -4.883 20.534 -36.939 1.00 42.53 415 PRO A N 1
ATOM 3020 C CA . PRO A 1 415 ? -5.853 21.421 -36.312 1.00 42.53 415 PRO A CA 1
ATOM 3021 C C . PRO A 1 415 ? -7.231 20.749 -36.345 1.00 42.53 415 PRO A C 1
ATOM 3023 O O . PRO A 1 415 ? -7.594 20.141 -37.355 1.00 42.53 415 PRO A O 1
ATOM 3026 N N . ALA A 1 416 ? -7.928 20.804 -35.210 1.00 36.22 416 ALA A N 1
ATOM 3027 C CA . ALA A 1 416 ? -9.300 20.327 -35.076 1.00 36.22 416 ALA A CA 1
ATOM 3028 C C . ALA A 1 416 ? -10.261 21.112 -35.976 1.00 36.22 416 ALA A C 1
ATOM 3030 O O . ALA A 1 416 ? -10.020 22.330 -36.164 1.00 36.22 416 ALA A O 1
#

Secondary structure (DSSP, 8-state):
-EEEEEEB--TT-HHHHHHHHHHH-S-SEEEE-S--SSSSS-HHHHHHHHHHTT-EE---HHHHHHHH-PPPTT-HHHHHHHHHHHHHS-HHHHHHHHHS-SEEEEEETTEEEEEESS-SS-TTT----S--HHHHHHHTTEEEE--SS-SEEEEE-SS-EEEEE-BSS---SS---EEEEEEEETTTEEEEEEE----HHHHHHHHHHT--THHHHHHHHSS--STTSPPPPEEEEEE--SHHHHHHHHHHHH-TTEEEEEEE--STT-TT-EETTEEEEE-GGGHHHHHHHTT--EEEE--SSHHHHHHHHHHHHHTTPEEPPEE-TT-EE-TT-EE-TT-EE-TT-EE-TT-EE-TT-EE-TT-EE-SS-EE-TT-EE-TT-EE-TT-EEPTT-EEPTT-EE-TT-EESSPP-

Radius of gyration: 25.98 Å; Cα contacts (8 Å, |Δi|>4): 1073; chains: 1; bounding box: 61×50×70 Å

pLDDT: mean 92.89, std 9.21, range [36.22, 98.81]